Protein AF-0000000075774743 (afdb_homodimer)

Organism: Galleria mellonella (NCBI:txid7137)

Secondary structure (DSSP, 8-state):
--GGG-SS--HHHH-EEES--SEEEEETTEEEEEPPTT--EEESSSS--EEE--EEEEEEE-S-EEEEEEEEE---STT-EEEEEEEEETTEEEEEEEEEETTEEEEEEEEEESEEEEEEEE--S-TTEEEEEEEEETTEEEEEEESSSSS-EEEEEEE----S-EEEEEEEE-TT-S--EEEEEEEEEEPPPS-SSS--/--GGG-SS--HHHH-EEES--SEEEEETTEEEEEPPTT--EEESSSS--EEE--EEEEEEE-S-EEEEEEEEE---STT-EEEEEEEEETTEEEEEEEEEETTEEEEEEEEEESEEEEEEEE--S-TTEEEEEEEEETTEEEEEEESSSSS-EEEEEEE----S-EEEEEEEE-TT-S--EEEEEEEEEEPPPS-SSS--

pLDDT: mean 96.1, std 4.63, range [65.0, 99.0]

InterPro domains:
  IPR009784 Protein of unknown function DUF1349 [PF07081] (17-190)
  IPR009784 Protein of unknown function DUF1349 [PTHR35332] (13-191)
  IPR013320 Concanavalin A-like lectin/glucanase domain superfamily [SSF49899] (5-189)
  IPR015987 Uncharacterised conserved protein UCP022704 [PIRSF022704] (11-198)

Sequence (400 aa):
MEAYQFDKVNLVKDFKWLNEPATWTVESDGLRVKTKNNTDFWQGTWYNFHFNTGHLYGVDLRDDFNFVACIEADFTTLYDQAGLMIYLDEKHWLKTGIEYNDGQPMIGSVYTNENSDWATGVYNGDPRKFWMRLTKKRDVVCVKYSIDNISWTLLRLCQFPEAKSYFVGLMCCSPQREGLEVKFNEVSITVPQDDILHSNMEAYQFDKVNLVKDFKWLNEPATWTVESDGLRVKTKNNTDFWQGTWYNFHFNTGHLYGVDLRDDFNFVACIEADFTTLYDQAGLMIYLDEKHWLKTGIEYNDGQPMIGSVYTNENSDWATGVYNGDPRKFWMRLTKKRDVVCVKYSIDNISWTLLRLCQFPEAKSYFVGLMCCSPQREGLEVKFNEVSITVPQDDILHSN

Radius of gyration: 21.07 Å; Cα contacts (8 Å, |Δi|>4): 1143; chains: 2; bounding box: 42×63×48 Å

Solvent-accessible surface area (backbone atoms only — not comparable to full-atom values): 20275 Å² total; per-residue (Å²): 86,50,27,81,71,40,88,69,72,48,70,80,81,60,37,49,66,46,56,72,56,88,45,69,47,78,54,98,76,28,38,38,38,31,32,44,62,60,11,32,76,43,29,46,49,100,42,86,52,76,40,79,49,28,31,32,47,22,34,55,34,51,58,49,24,29,42,34,34,34,42,32,33,78,72,84,46,71,49,25,32,44,37,37,31,43,40,74,51,95,42,37,32,36,41,35,36,41,30,14,48,98,89,38,63,26,34,35,37,36,44,25,70,67,41,28,31,40,35,40,25,68,56,92,58,60,85,46,43,38,30,44,36,46,30,40,49,89,50,27,35,39,34,32,36,20,72,74,80,67,60,63,44,65,39,34,39,30,66,43,84,86,62,79,53,37,39,34,33,45,26,39,26,14,47,77,39,56,57,57,53,39,37,39,23,79,58,44,47,34,62,58,64,91,56,72,82,83,53,112,86,49,27,82,73,42,89,69,73,48,70,80,82,59,36,48,67,47,56,73,57,88,44,70,49,77,55,100,77,29,40,38,38,32,32,45,62,60,12,31,74,43,33,38,51,97,44,86,51,75,38,81,49,29,31,34,46,21,32,54,34,50,56,48,25,29,40,35,34,34,42,32,34,79,72,81,46,71,51,26,31,42,38,38,30,44,40,73,52,95,44,35,32,36,41,34,35,41,31,15,49,98,90,38,63,25,36,37,36,35,45,24,71,68,41,30,31,41,34,41,25,67,55,93,57,60,84,46,43,40,30,44,36,45,30,40,50,93,52,27,36,39,33,32,38,18,69,76,79,67,60,63,44,66,38,32,40,30,66,43,84,86,62,79,54,36,38,36,33,47,26,38,26,15,47,75,38,56,57,55,54,37,37,40,25,79,59,44,47,34,62,59,65,91,56,74,84,83,54,112

Structure (mmCIF, N/CA/C/O backbone):
data_AF-0000000075774743-model_v1
#
loop_
_entity.id
_entity.type
_entity.pdbx_description
1 polymer 'Uncharacterized protein LOC128200015'
#
loop_
_atom_site.group_PDB
_atom_site.id
_atom_site.type_symbol
_atom_site.label_atom_id
_atom_site.label_alt_id
_atom_site.label_comp_id
_atom_site.label_asym_id
_atom_site.label_entity_id
_atom_site.label_seq_id
_atom_site.pdbx_PDB_ins_code
_atom_site.Cartn_x
_atom_site.Cartn_y
_atom_site.Cartn_z
_atom_site.occupancy
_atom_site.B_iso_or_equiv
_atom_site.auth_seq_id
_atom_site.auth_comp_id
_atom_site.auth_asym_id
_atom_site.auth_atom_id
_atom_site.pdbx_PDB_model_num
ATOM 1 N N . MET A 1 1 ? -9.406 16.328 21.328 1 88.44 1 MET A N 1
ATOM 2 C CA . MET A 1 1 ? -10.719 16.781 20.859 1 88.44 1 MET A CA 1
ATOM 3 C C . MET A 1 1 ? -11.453 15.648 20.141 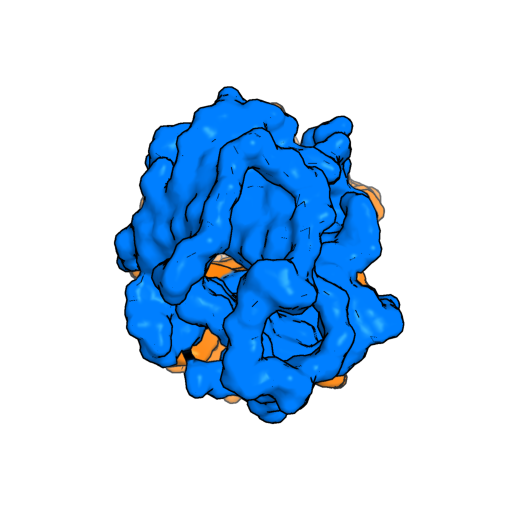1 88.44 1 MET A C 1
ATOM 5 O O . MET A 1 1 ? -10.844 14.633 19.781 1 88.44 1 MET A O 1
ATOM 9 N N . GLU A 1 2 ? -12.742 15.797 20.125 1 87.19 2 GLU A N 1
ATOM 10 C CA . GLU A 1 2 ? -13.562 14.836 19.391 1 87.19 2 GLU A CA 1
ATOM 11 C C . GLU A 1 2 ? -14.031 15.406 18.062 1 87.19 2 GLU A C 1
ATOM 13 O O . GLU A 1 2 ? -14.273 16.609 17.953 1 87.19 2 GLU A O 1
ATOM 18 N N . ALA A 1 3 ? -14.125 14.555 17.141 1 90.19 3 ALA A N 1
ATOM 19 C CA . ALA A 1 3 ? -14.43 14.977 15.781 1 90.19 3 ALA A CA 1
ATOM 20 C C . ALA A 1 3 ? -15.711 15.805 15.742 1 90.19 3 ALA A C 1
ATOM 22 O O . ALA A 1 3 ? -15.828 16.75 14.953 1 90.19 3 ALA A O 1
ATOM 23 N N . TYR A 1 4 ? -16.688 15.398 16.547 1 85.31 4 TYR A N 1
ATOM 24 C CA . TYR A 1 4 ? -17.969 16.062 16.469 1 85.31 4 TYR A CA 1
ATOM 25 C C . TYR A 1 4 ? -17.875 17.5 16.984 1 85.31 4 TYR A C 1
ATOM 27 O O . TYR A 1 4 ? -18.797 18.297 16.797 1 85.31 4 TYR A O 1
ATOM 35 N N . GLN A 1 5 ? -16.781 17.812 17.531 1 85.88 5 GLN A N 1
ATOM 36 C CA . GLN A 1 5 ? -16.609 19.125 18.125 1 85.88 5 GLN A CA 1
ATOM 37 C C . GLN A 1 5 ? -16.172 20.141 17.062 1 85.88 5 GLN A C 1
ATOM 39 O O . GLN A 1 5 ? -16.078 21.344 17.344 1 85.88 5 GLN A O 1
ATOM 44 N N . PHE A 1 6 ? -15.852 19.609 15.945 1 84.75 6 PHE A N 1
ATOM 45 C CA . PHE A 1 6 ? -15.367 20.516 14.898 1 84.75 6 PHE A CA 1
ATOM 46 C C . PHE A 1 6 ? -16.5 20.922 13.969 1 84.75 6 PHE A C 1
ATOM 48 O O . PHE A 1 6 ? -17.031 20.094 13.227 1 84.75 6 PHE A O 1
ATOM 55 N N . ASP A 1 7 ? -17.031 22.094 14.133 1 83.25 7 ASP A N 1
ATOM 56 C CA . ASP A 1 7 ? -17.875 22.672 13.094 1 83.25 7 ASP A CA 1
ATOM 57 C C . ASP A 1 7 ? -17.031 23.266 11.969 1 83.25 7 ASP A C 1
ATOM 59 O O . ASP A 1 7 ? -17.297 23.016 10.789 1 83.25 7 ASP A O 1
ATOM 63 N N . LYS A 1 8 ? -16.156 24.062 12.453 1 89.56 8 LYS A N 1
ATOM 64 C CA . LYS A 1 8 ? -15.125 24.625 11.594 1 89.56 8 LYS A CA 1
ATOM 65 C C . LYS A 1 8 ? -13.75 24.5 12.234 1 89.56 8 LYS A C 1
ATOM 67 O O . LYS A 1 8 ? -13.578 24.828 13.414 1 89.56 8 LYS A O 1
ATOM 72 N N . VAL A 1 9 ? -12.844 24 11.508 1 94.38 9 VAL A N 1
ATOM 73 C CA . VAL A 1 9 ? -11.477 23.844 12 1 94.38 9 VAL A CA 1
ATOM 74 C C . VAL A 1 9 ? -10.797 25.203 12.109 1 94.38 9 VAL A C 1
ATOM 76 O O . VAL A 1 9 ? -10.914 26.031 11.211 1 94.38 9 VAL A O 1
ATOM 79 N N . ASN A 1 10 ? -10.203 25.5 13.188 1 95.06 10 ASN A N 1
ATOM 80 C CA . ASN A 1 10 ? -9.328 26.656 13.367 1 95.06 10 ASN A CA 1
ATOM 81 C C . ASN A 1 10 ? -7.867 26.219 13.5 1 95.06 10 ASN A C 1
ATOM 83 O O . ASN A 1 10 ? -7.445 25.766 14.562 1 95.06 10 ASN A O 1
ATOM 87 N N . LEU A 1 11 ? -7.105 26.422 12.492 1 97.06 11 LEU A N 1
ATOM 88 C CA . LEU A 1 11 ? -5.734 25.922 12.422 1 97.06 11 LEU A CA 1
ATOM 89 C C . LEU A 1 11 ? -4.875 26.547 13.523 1 97.06 11 LEU A C 1
ATOM 91 O O . LEU A 1 11 ? -3.992 25.891 14.07 1 97.06 11 LEU A O 1
ATOM 95 N N . VAL A 1 12 ? -5.133 27.797 13.82 1 96.06 12 VAL A N 1
ATOM 96 C CA . VAL A 1 12 ? -4.312 28.5 14.789 1 96.06 12 VAL A CA 1
ATOM 97 C C . VAL A 1 12 ? -4.637 28.016 16.203 1 96.06 12 VAL A C 1
ATOM 99 O O . VAL A 1 12 ? -3.732 27.766 17 1 96.06 12 VAL A O 1
ATOM 102 N N . LYS A 1 13 ? -5.816 27.797 16.516 1 94.62 13 LYS A N 1
ATOM 103 C CA . LYS A 1 13 ? -6.262 27.484 17.875 1 94.62 13 LYS A CA 1
ATOM 104 C C . LYS A 1 13 ? -6.18 25.984 18.141 1 94.62 13 LYS A C 1
ATOM 106 O O . LYS A 1 13 ? -5.848 25.578 19.266 1 94.62 13 LYS A O 1
ATOM 111 N N . ASP A 1 14 ? -6.422 25.188 17.188 1 95.69 14 ASP A N 1
ATOM 112 C CA . ASP A 1 14 ? -6.652 23.766 17.422 1 95.69 14 ASP A CA 1
ATOM 113 C C . ASP A 1 14 ? -5.383 22.953 17.172 1 95.69 14 ASP A C 1
ATOM 115 O O . ASP A 1 14 ? -5.258 21.828 17.656 1 95.69 14 ASP A O 1
ATOM 119 N N . PHE A 1 15 ? -4.465 23.5 16.422 1 98.06 15 PHE A N 1
ATOM 120 C CA . PHE A 1 15 ? -3.352 22.688 15.938 1 98.06 15 PHE A CA 1
ATOM 121 C C . PHE A 1 15 ? -2.047 23.109 16.609 1 98.06 15 PHE A C 1
ATOM 123 O O . PHE A 1 15 ? -1.93 24.234 17.109 1 98.06 15 PHE A O 1
ATOM 130 N N . LYS A 1 16 ? -1.096 22.234 16.594 1 98.56 16 LYS A N 1
ATOM 131 C CA . LYS A 1 16 ? 0.266 22.453 17.062 1 98.56 16 LYS A CA 1
ATOM 132 C C . LYS A 1 16 ? 1.276 21.672 16.234 1 98.56 16 LYS A C 1
ATOM 134 O O . LYS A 1 16 ? 0.907 20.734 15.523 1 98.56 16 LYS A O 1
ATOM 139 N N . TRP A 1 17 ? 2.537 22.016 16.375 1 98.81 17 TRP A N 1
ATOM 140 C CA . TRP A 1 17 ? 3.57 21.406 15.539 1 98.81 17 TRP A CA 1
ATOM 141 C C . TRP A 1 17 ? 4.246 20.25 16.266 1 98.81 17 TRP A C 1
ATOM 143 O O . TRP A 1 17 ? 4.516 20.344 17.469 1 98.81 17 TRP A O 1
ATOM 153 N N . LEU A 1 18 ? 4.402 19.188 15.648 1 98.81 18 LEU A N 1
ATOM 154 C CA . LEU A 1 18 ? 5.527 18.281 15.844 1 98.81 18 LEU A CA 1
ATOM 155 C C . LEU A 1 18 ? 6.66 18.609 14.875 1 98.81 18 LEU A C 1
ATOM 157 O O . LEU A 1 18 ? 6.469 18.578 13.656 1 98.81 18 LEU A O 1
ATOM 161 N N . ASN A 1 19 ? 7.895 18.984 15.328 1 98.75 19 ASN A N 1
ATOM 162 C CA . ASN A 1 19 ? 9.031 19.406 14.516 1 98.75 19 ASN A CA 1
ATOM 163 C C . ASN A 1 19 ? 8.695 20.641 13.68 1 98.75 19 ASN A C 1
ATOM 165 O O . ASN A 1 19 ? 8.672 20.578 12.445 1 98.75 19 ASN A O 1
ATOM 169 N N . GLU A 1 20 ? 8.633 21.781 14.312 1 98.81 20 GLU A N 1
ATOM 170 C CA . GLU A 1 20 ? 8.203 23.047 13.711 1 98.81 20 GLU A CA 1
ATOM 171 C C . GLU A 1 20 ? 9.203 23.516 12.656 1 98.81 20 GLU A C 1
ATOM 173 O O . GLU A 1 20 ? 10.406 23.578 12.906 1 98.81 20 GLU A O 1
ATOM 178 N N . PRO A 1 21 ? 8.758 23.797 11.438 1 98.56 21 PRO A N 1
ATOM 179 C CA . PRO A 1 21 ? 9.648 24.359 10.43 1 98.56 21 PRO A CA 1
ATOM 180 C C . PRO A 1 21 ? 10.117 25.781 10.773 1 98.56 21 PRO A C 1
ATOM 182 O O . PRO A 1 21 ? 9.625 26.375 11.734 1 98.56 21 PRO A O 1
ATOM 185 N N . ALA A 1 22 ? 11.062 26.25 10.008 1 97.88 22 ALA A N 1
ATOM 186 C CA . ALA A 1 22 ? 11.594 27.594 10.25 1 97.88 22 ALA A CA 1
ATOM 187 C C . ALA A 1 22 ? 10.633 28.656 9.734 1 97.88 22 ALA A C 1
ATOM 189 O O . ALA A 1 22 ? 10.547 29.75 10.312 1 97.88 22 ALA A O 1
ATOM 190 N N . THR A 1 23 ? 9.984 28.344 8.633 1 98.38 23 THR A N 1
ATOM 191 C CA . THR A 1 23 ? 9.109 29.312 7.98 1 98.38 23 THR A CA 1
ATOM 192 C C . THR A 1 23 ? 7.723 28.703 7.742 1 98.38 23 THR A C 1
ATOM 194 O O . THR A 1 23 ? 7.59 27.703 7.039 1 98.38 23 THR A O 1
ATOM 197 N N . TRP A 1 24 ? 6.723 29.344 8.289 1 98.62 24 TRP A N 1
ATOM 198 C CA . TRP A 1 24 ? 5.336 28.953 8.07 1 98.62 24 TRP A CA 1
ATOM 199 C C . TRP A 1 24 ? 4.383 30.078 8.477 1 98.62 24 TRP A C 1
ATOM 201 O O . TRP A 1 24 ? 4.758 30.969 9.242 1 98.62 24 TRP A O 1
ATOM 211 N N . THR A 1 25 ? 3.184 30.031 7.875 1 98.5 25 THR A N 1
ATOM 212 C CA . THR A 1 25 ? 2.16 31.016 8.219 1 98.5 25 THR A CA 1
ATOM 213 C C . THR A 1 25 ? 0.765 30.438 8.031 1 98.5 25 THR A C 1
ATOM 215 O O . THR A 1 25 ? 0.55 29.594 7.145 1 98.5 25 THR A O 1
ATOM 218 N N . VAL A 1 26 ? -0.105 30.75 8.914 1 98.06 26 VAL A N 1
ATOM 219 C CA . VAL A 1 26 ? -1.522 30.469 8.711 1 98.06 26 VAL A CA 1
ATOM 220 C C . VAL A 1 26 ? -2.238 31.734 8.234 1 98.06 26 VAL A C 1
ATOM 222 O O . VAL A 1 26 ? -2.135 32.781 8.867 1 98.06 26 VAL A O 1
ATOM 225 N N . GLU A 1 27 ? -2.822 31.625 7.121 1 94.75 27 GLU A N 1
ATOM 226 C CA . GLU A 1 27 ? -3.621 32.719 6.574 1 94.75 27 GLU A CA 1
ATOM 227 C C . GLU A 1 27 ? -5.078 32.312 6.398 1 94.75 27 GLU A C 1
ATOM 229 O O . GLU A 1 27 ? -5.465 31.203 6.785 1 94.75 27 GLU A O 1
ATOM 234 N N . SER A 1 28 ? -5.922 33.219 5.848 1 92.69 28 SER A N 1
ATOM 235 C CA . SER A 1 28 ? -7.344 32.969 5.664 1 92.69 28 SER A CA 1
ATOM 236 C C . SER A 1 28 ? -7.57 31.781 4.727 1 92.69 28 SER A C 1
ATOM 238 O O . SER A 1 28 ? -8.578 31.094 4.832 1 92.69 28 SER A O 1
ATOM 240 N N . ASP A 1 29 ? -6.555 31.547 3.875 1 92.81 29 ASP A N 1
ATOM 241 C CA . ASP A 1 29 ? -6.762 30.5 2.867 1 92.81 29 ASP A CA 1
ATOM 242 C C . ASP A 1 29 ? -5.98 29.234 3.213 1 92.81 29 ASP A C 1
ATOM 244 O O . ASP A 1 29 ? -5.812 28.359 2.369 1 92.81 29 ASP A O 1
ATOM 248 N N . GLY A 1 30 ? -5.469 29.219 4.375 1 97.62 30 GLY A N 1
ATOM 249 C CA . GLY A 1 30 ? -4.859 27.953 4.785 1 97.62 30 GLY A CA 1
ATOM 250 C C . GLY A 1 30 ? -3.475 28.141 5.383 1 97.62 30 GLY A C 1
ATOM 251 O O . GLY A 1 30 ? -3.127 29.234 5.844 1 97.62 30 GLY A O 1
ATOM 252 N N . LEU A 1 31 ? -2.77 27.047 5.523 1 98.81 31 LEU A N 1
ATOM 253 C CA . LEU A 1 31 ? -1.426 27 6.086 1 98.81 31 LEU A CA 1
ATOM 254 C C . LEU A 1 31 ? -0.375 26.938 4.984 1 98.81 31 LEU A C 1
ATOM 256 O O . LEU A 1 31 ? -0.506 26.156 4.035 1 98.81 31 LEU A O 1
ATOM 260 N N . ARG A 1 32 ? 0.608 27.781 5.027 1 98.81 32 ARG A N 1
ATOM 261 C CA . ARG A 1 32 ? 1.771 27.719 4.148 1 98.81 32 ARG A CA 1
ATOM 262 C C . ARG A 1 32 ? 3.027 27.344 4.926 1 98.81 32 ARG A C 1
ATOM 264 O O . ARG A 1 32 ? 3.277 27.875 6.008 1 98.81 32 ARG A O 1
ATOM 271 N N . VAL A 1 33 ? 3.727 26.422 4.371 1 98.69 33 VAL A N 1
ATOM 272 C CA . VAL A 1 33 ? 4.898 25.891 5.062 1 98.69 33 VAL A CA 1
ATOM 273 C C . VAL A 1 33 ? 6.062 25.781 4.082 1 98.69 33 VAL A C 1
ATOM 275 O O . VAL A 1 33 ? 5.867 25.438 2.91 1 98.69 33 VAL A O 1
ATOM 278 N N . LYS A 1 34 ? 7.242 26.047 4.527 1 98.69 34 LYS A N 1
ATOM 279 C CA . LYS A 1 34 ? 8.484 25.719 3.844 1 98.69 34 LYS A CA 1
ATOM 280 C C . LYS A 1 34 ? 9.289 24.672 4.633 1 98.69 34 LYS A C 1
ATOM 282 O O . LYS A 1 34 ? 9.609 24.891 5.805 1 98.69 34 LYS A O 1
ATOM 287 N N . THR A 1 35 ? 9.602 23.562 4.004 1 98.62 35 THR A N 1
ATOM 288 C CA . THR A 1 35 ? 10.25 22.484 4.723 1 98.62 35 THR A CA 1
ATOM 289 C C . THR A 1 35 ? 11.703 22.828 5.047 1 98.62 35 THR A C 1
ATOM 291 O O . THR A 1 35 ? 12.359 23.547 4.277 1 98.62 35 THR A O 1
ATOM 294 N N . LYS A 1 36 ? 12.195 22.297 6.188 1 98.25 36 LYS A N 1
ATOM 295 C CA . LYS A 1 36 ? 13.617 22.344 6.527 1 98.25 36 LYS A CA 1
ATOM 296 C C . LYS A 1 36 ? 14.406 21.281 5.777 1 98.25 36 LYS A C 1
ATOM 298 O O . LYS A 1 36 ? 13.82 20.391 5.152 1 98.25 36 LYS A O 1
ATOM 303 N N . ASN A 1 37 ? 15.672 21.422 5.855 1 96.94 37 ASN A N 1
ATOM 304 C CA . ASN A 1 37 ? 16.562 20.453 5.203 1 96.94 37 ASN A CA 1
ATOM 305 C C . ASN A 1 37 ? 16.578 19.125 5.938 1 96.94 37 ASN A C 1
ATOM 307 O O . ASN A 1 37 ? 16.562 19.078 7.168 1 96.94 37 ASN A O 1
ATOM 311 N N . ASN A 1 38 ? 16.609 18.031 5.207 1 96.56 38 ASN A N 1
ATOM 312 C CA . ASN A 1 38 ? 16.844 16.672 5.695 1 96.56 38 ASN A CA 1
ATOM 313 C C . ASN A 1 38 ? 15.781 16.25 6.707 1 96.56 38 ASN A C 1
ATOM 315 O O . ASN A 1 38 ? 16.109 15.797 7.805 1 96.56 38 ASN A O 1
ATOM 319 N N . THR A 1 39 ? 14.516 16.516 6.363 1 97.94 39 THR A N 1
ATOM 320 C CA . THR A 1 39 ? 13.398 16.078 7.195 1 97.94 39 THR A CA 1
ATOM 321 C C . THR A 1 39 ? 12.719 14.852 6.598 1 97.94 39 THR A C 1
ATOM 323 O O . THR A 1 39 ? 12.562 14.758 5.379 1 97.94 39 THR A O 1
ATOM 326 N N . ASP A 1 40 ? 12.367 13.938 7.512 1 98.06 40 ASP A N 1
ATOM 327 C CA . ASP A 1 40 ? 11.711 12.719 7.035 1 98.06 40 ASP A CA 1
ATOM 328 C C . ASP A 1 40 ? 11.125 11.922 8.195 1 98.06 40 ASP A C 1
ATOM 330 O O . ASP A 1 40 ? 11.336 12.266 9.359 1 98.06 40 ASP A O 1
ATOM 334 N N . PHE A 1 41 ? 10.227 10.992 7.879 1 98.38 41 PHE A N 1
ATOM 335 C CA . PHE A 1 41 ? 9.82 9.898 8.75 1 98.38 41 PHE A CA 1
ATOM 336 C C . PHE A 1 41 ? 10.109 8.555 8.102 1 98.38 41 PHE A C 1
ATOM 338 O O . PHE A 1 41 ? 9.703 8.305 6.969 1 98.38 41 PHE A O 1
ATOM 345 N N . TRP A 1 42 ? 10.836 7.691 8.719 1 98.19 42 TRP A N 1
ATOM 346 C CA . TRP A 1 42 ? 11.156 6.344 8.258 1 98.19 42 TRP A CA 1
ATOM 347 C C . TRP A 1 42 ? 11.734 5.504 9.398 1 98.19 42 TRP A C 1
ATOM 349 O O . TRP A 1 42 ? 12.508 6.008 10.219 1 98.19 42 TRP A O 1
ATOM 359 N N . GLN A 1 43 ? 11.359 4.195 9.438 1 97.88 43 GLN A N 1
ATOM 360 C CA . GLN A 1 43 ? 11.883 3.334 10.492 1 97.88 43 GLN A CA 1
ATOM 361 C C . GLN A 1 43 ? 12.375 2.006 9.922 1 97.88 43 GLN A C 1
ATOM 363 O O . GLN A 1 43 ? 11.602 1.053 9.805 1 97.88 43 GLN A O 1
ATOM 368 N N . GLY A 1 44 ? 13.617 1.836 9.555 1 96 44 GLY A N 1
ATOM 369 C CA . GLY A 1 44 ? 14.461 0.65 9.57 1 96 44 GLY A CA 1
ATOM 370 C C . GLY A 1 44 ? 14.336 -0.193 8.32 1 96 44 GLY A C 1
ATOM 371 O O . GLY A 1 44 ? 15.281 -0.877 7.922 1 96 44 GLY A O 1
ATOM 372 N N . THR A 1 45 ? 13.188 -0.18 7.562 1 96.69 45 THR A N 1
ATOM 373 C CA . THR A 1 45 ? 12.953 -1.13 6.48 1 96.69 45 THR A CA 1
ATOM 374 C C . THR A 1 45 ? 13.945 -0.908 5.344 1 96.69 45 THR A C 1
ATOM 376 O O . THR A 1 45 ? 14.102 0.215 4.859 1 96.69 45 THR A O 1
ATOM 379 N N . TRP A 1 46 ? 14.578 -2.027 4.883 1 93.62 46 TRP A N 1
ATOM 380 C CA . TRP A 1 46 ? 15.5 -2.045 3.752 1 93.62 46 TRP A CA 1
ATOM 381 C C . TRP A 1 46 ? 16.781 -1.287 4.082 1 93.62 46 TRP A C 1
ATOM 383 O O . TRP A 1 46 ? 17.891 -1.794 3.861 1 93.62 46 TRP A O 1
ATOM 393 N N . TYR A 1 47 ? 16.469 -0.099 4.688 1 87.31 47 TYR A N 1
ATOM 394 C CA . TYR A 1 47 ? 17.578 0.742 5.117 1 87.31 47 TYR A CA 1
ATOM 395 C C . TYR A 1 47 ? 17.781 0.64 6.625 1 87.31 47 TYR A C 1
ATOM 397 O O . TYR A 1 47 ? 17.016 -0.029 7.32 1 87.31 47 TYR A O 1
ATOM 405 N N . ASN A 1 48 ? 18.688 1.095 7.145 1 88 48 ASN A N 1
ATOM 406 C CA . ASN A 1 48 ? 18.891 1.243 8.586 1 88 48 ASN A CA 1
ATOM 407 C C . ASN A 1 48 ? 18.703 2.691 9.023 1 88 48 ASN A C 1
ATOM 409 O O . ASN A 1 48 ? 19.375 3.146 9.961 1 88 48 ASN A O 1
ATOM 413 N N . PHE A 1 49 ? 17.844 3.432 8.219 1 91.81 49 PHE A N 1
ATOM 414 C CA . PHE A 1 49 ? 17.516 4.812 8.562 1 91.81 49 PHE A CA 1
ATOM 415 C C . PHE A 1 49 ? 16.422 4.867 9.617 1 91.81 49 PHE A C 1
ATOM 417 O O . PHE A 1 49 ? 15.5 4.047 9.609 1 91.81 49 PHE A O 1
ATOM 424 N N . HIS A 1 50 ? 16.594 5.734 10.516 1 96.69 50 HIS A N 1
ATOM 425 C CA . HIS A 1 50 ? 15.539 6.062 11.484 1 96.69 50 HIS A CA 1
ATOM 426 C C . HIS A 1 50 ? 15.344 7.57 11.586 1 96.69 50 HIS A C 1
ATOM 428 O O . HIS A 1 50 ? 16.094 8.258 12.281 1 96.69 50 HIS A O 1
ATOM 434 N N . PHE A 1 51 ? 14.375 8.07 10.891 1 97.19 51 PHE A N 1
ATOM 435 C CA . PHE A 1 51 ? 14.102 9.5 10.812 1 97.19 51 PHE A CA 1
ATOM 436 C C . PHE A 1 51 ? 12.797 9.836 11.516 1 97.19 51 PHE A C 1
ATOM 438 O O . PHE A 1 51 ? 11.812 9.102 11.391 1 97.19 51 PHE A O 1
ATOM 445 N N . ASN A 1 52 ? 12.758 10.789 12.234 1 98.5 52 ASN A N 1
ATOM 446 C CA . ASN A 1 52 ? 11.578 11.352 12.875 1 98.5 52 ASN A CA 1
ATOM 447 C C . ASN A 1 52 ? 11.633 12.875 12.914 1 98.5 52 ASN A C 1
ATOM 449 O O . ASN A 1 52 ? 11.367 13.484 13.953 1 98.5 52 ASN A O 1
ATOM 453 N N . THR A 1 53 ? 11.992 13.43 11.758 1 98.56 53 THR A N 1
ATOM 454 C CA . THR A 1 53 ? 12.305 14.852 11.711 1 98.56 53 THR A CA 1
ATOM 455 C C . THR A 1 53 ? 11.328 15.594 10.805 1 98.56 53 THR A C 1
ATOM 457 O O . THR A 1 53 ? 11.414 16.812 10.656 1 98.56 53 THR A O 1
ATOM 460 N N . GLY A 1 54 ? 10.422 14.867 10.141 1 98.69 54 GLY A N 1
ATOM 461 C CA . GLY A 1 54 ? 9.422 15.508 9.297 1 98.69 54 GLY A CA 1
ATOM 462 C C . GLY A 1 54 ? 8.547 16.484 10.055 1 98.69 54 GLY A C 1
ATOM 463 O O . GLY A 1 54 ? 8.492 16.453 11.289 1 98.69 54 GLY A O 1
ATOM 464 N N . HIS A 1 55 ? 7.879 17.391 9.305 1 98.94 55 HIS A N 1
ATOM 465 C CA . HIS A 1 55 ? 7.004 18.391 9.914 1 98.94 55 HIS A CA 1
ATOM 466 C C . HIS A 1 55 ? 5.559 17.906 9.961 1 98.94 55 HIS A C 1
ATOM 468 O O . HIS A 1 55 ? 5.031 17.422 8.953 1 98.94 55 HIS A O 1
ATOM 474 N N . LEU A 1 56 ? 4.953 17.984 11.117 1 98.94 56 LEU A N 1
ATOM 475 C CA . LEU A 1 56 ? 3.547 17.641 11.273 1 98.94 56 LEU A CA 1
ATOM 476 C C . LEU A 1 56 ? 2.805 18.703 12.062 1 98.94 56 LEU A C 1
ATOM 478 O O . LEU A 1 56 ? 3.18 19.031 13.195 1 98.94 56 LEU A O 1
ATOM 482 N N . TYR A 1 57 ? 1.88 19.344 11.406 1 98.94 57 TYR A N 1
ATOM 483 C CA . TYR A 1 57 ? 0.972 20.281 12.055 1 98.94 57 TYR A CA 1
ATOM 484 C C . TYR A 1 57 ? -0.381 19.641 12.328 1 98.94 57 TYR A C 1
ATOM 486 O O . TYR A 1 57 ? -1.177 19.438 11.406 1 98.94 57 TYR A O 1
ATOM 494 N N . GLY A 1 58 ? -0.581 19.281 13.617 1 98.75 58 GLY A N 1
ATOM 495 C CA . GLY A 1 58 ? -1.713 18.406 13.852 1 98.75 58 GLY A CA 1
ATOM 496 C C . GLY A 1 58 ? -2.488 18.75 15.109 1 98.75 58 GLY A C 1
ATOM 497 O O . GLY A 1 58 ? -2.201 19.766 15.766 1 98.75 58 GLY A O 1
ATOM 498 N N . VAL A 1 59 ? -3.535 17.984 15.344 1 98.31 59 VAL A N 1
ATOM 499 C CA . VAL A 1 59 ? -4.434 18.062 16.484 1 98.31 59 VAL A CA 1
ATOM 500 C C . VAL A 1 59 ? -4.602 16.688 17.109 1 98.31 59 VAL A C 1
ATOM 502 O O . VAL A 1 59 ? -4.492 15.664 16.422 1 98.31 59 VAL A O 1
ATOM 505 N N . ASP A 1 60 ? -4.848 16.625 18.422 1 98.06 60 ASP A N 1
ATOM 506 C CA . ASP A 1 60 ? -5.133 15.359 19.109 1 98.06 60 ASP A CA 1
ATOM 507 C C . ASP A 1 60 ? -6.609 14.992 18.984 1 98.06 60 ASP A C 1
ATOM 509 O O . ASP A 1 60 ? -7.48 15.742 19.438 1 98.06 60 ASP A O 1
ATOM 513 N N . LEU A 1 61 ? -6.871 13.805 18.406 1 98.06 61 LEU A N 1
ATOM 514 C CA . LEU A 1 61 ? -8.242 13.344 18.234 1 98.06 61 LEU A CA 1
ATOM 515 C C . LEU A 1 61 ? -8.477 12.039 18.984 1 98.06 61 LEU A C 1
ATOM 517 O O . LEU A 1 61 ? -7.648 11.133 18.953 1 98.06 61 LEU A O 1
ATOM 521 N N . ARG A 1 62 ? -9.5 11.812 19.781 1 94.75 62 ARG A N 1
ATOM 522 C CA . ARG A 1 62 ? -9.781 10.656 20.625 1 94.75 62 ARG A CA 1
ATOM 523 C C . ARG A 1 62 ? -10.781 9.719 19.938 1 94.75 62 ARG A C 1
ATOM 525 O O . ARG A 1 62 ? -10.758 8.508 20.188 1 94.75 62 ARG A O 1
ATOM 532 N N . ASP A 1 63 ? -11.688 10.078 19.141 1 90.62 63 ASP A N 1
ATOM 533 C CA . ASP A 1 63 ? -12.758 9.273 1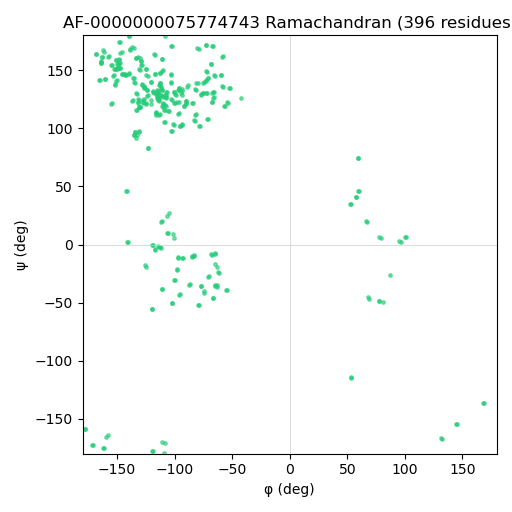8.578 1 90.62 63 ASP A CA 1
ATOM 534 C C . ASP A 1 63 ? -12.523 9.023 17.078 1 90.62 63 ASP A C 1
ATOM 536 O O . ASP A 1 63 ? -11.445 9.336 16.562 1 90.62 63 ASP A O 1
ATOM 540 N N . ASP A 1 64 ? -13.547 8.25 16.5 1 96.75 64 ASP A N 1
ATOM 541 C CA . ASP A 1 64 ? -13.547 8.055 15.055 1 96.75 64 ASP A CA 1
ATOM 542 C C . ASP A 1 64 ? -13.602 9.391 14.32 1 96.75 64 ASP A C 1
ATOM 544 O O . ASP A 1 64 ? -14.328 10.305 14.727 1 96.75 64 ASP A O 1
ATOM 548 N N . PHE A 1 65 ? -12.781 9.516 13.297 1 97.69 65 PHE A N 1
ATOM 549 C CA . PHE A 1 65 ? -12.781 10.789 12.594 1 97.69 65 PHE A CA 1
ATOM 550 C C . PHE A 1 65 ? -12.469 10.594 11.117 1 97.69 65 PHE A C 1
ATOM 552 O O . PHE A 1 65 ? -11.914 9.57 10.719 1 97.69 65 PHE A O 1
ATOM 559 N N . ASN A 1 66 ? -12.852 11.578 10.328 1 97.06 66 ASN A N 1
ATOM 560 C CA . ASN A 1 66 ? -12.359 11.875 8.984 1 97.06 66 ASN A CA 1
ATOM 561 C C . ASN A 1 66 ? -11.531 13.156 8.961 1 97.06 66 ASN A C 1
ATOM 563 O O . ASN A 1 66 ? -12.008 14.219 9.375 1 97.06 66 ASN A O 1
ATOM 567 N N . PHE A 1 67 ? -10.367 13.039 8.578 1 98.31 67 PHE A N 1
ATOM 568 C CA . PHE A 1 67 ? -9.508 14.203 8.383 1 98.31 67 PHE A CA 1
ATOM 569 C C . PHE A 1 67 ? -9.234 14.43 6.898 1 98.31 67 PHE A C 1
ATOM 571 O O . PHE A 1 67 ? -8.656 13.562 6.234 1 98.31 67 PHE A O 1
ATOM 578 N N . VAL A 1 68 ? -9.641 15.562 6.352 1 98.44 68 VAL A N 1
ATOM 579 C CA . VAL A 1 68 ? -9.5 15.859 4.93 1 98.44 68 VAL A CA 1
ATOM 580 C C . VAL A 1 68 ? -8.719 17.156 4.746 1 98.44 68 VAL A C 1
ATOM 582 O O . VAL A 1 68 ? -8.859 18.094 5.535 1 98.44 68 VAL A O 1
ATOM 585 N N . ALA A 1 69 ? -7.93 17.219 3.705 1 98.81 69 ALA A N 1
ATOM 586 C CA . ALA A 1 69 ? -7.281 18.469 3.318 1 98.81 69 ALA A CA 1
ATOM 587 C C . ALA A 1 69 ? -6.953 18.484 1.829 1 98.81 69 ALA A C 1
ATOM 589 O O . ALA A 1 69 ? -6.812 17.422 1.212 1 98.81 69 ALA A O 1
ATOM 590 N N . CYS A 1 70 ? -6.875 19.609 1.302 1 98.88 70 CYS A N 1
ATOM 591 C CA . CYS A 1 70 ? -6.281 19.859 -0.01 1 98.88 70 CYS A CA 1
ATOM 592 C C . CYS A 1 70 ? -4.812 20.234 0.117 1 98.88 70 CYS A C 1
ATOM 594 O O . CYS A 1 70 ? -4.453 21.078 0.941 1 98.88 70 CYS A O 1
ATOM 596 N N . ILE A 1 71 ? -3.965 19.641 -0.655 1 98.94 71 ILE A N 1
ATOM 597 C CA . ILE A 1 71 ? -2.523 19.875 -0.63 1 98.94 71 ILE A CA 1
ATOM 598 C C . ILE A 1 71 ? -2.072 20.469 -1.966 1 98.94 71 ILE A C 1
ATOM 600 O O . ILE A 1 71 ? -2.418 19.938 -3.029 1 98.94 71 ILE A O 1
ATOM 604 N N . GLU A 1 72 ? -1.354 21.5 -1.919 1 98.81 72 GLU A N 1
ATOM 605 C CA . GLU A 1 72 ? -0.773 22.125 -3.102 1 98.81 72 GLU A CA 1
ATOM 606 C C . GLU A 1 72 ? 0.734 22.297 -2.947 1 98.81 72 GLU A C 1
ATOM 608 O O . GLU A 1 72 ? 1.196 22.906 -1.977 1 98.81 72 GLU A O 1
ATOM 613 N N . ALA A 1 73 ? 1.452 21.797 -3.848 1 98.56 73 ALA A N 1
ATOM 614 C CA . ALA A 1 73 ? 2.904 21.953 -3.867 1 98.56 73 ALA A CA 1
ATOM 615 C C . ALA A 1 73 ? 3.475 21.609 -5.242 1 98.56 73 ALA A C 1
ATOM 617 O O . ALA A 1 73 ? 2.818 20.938 -6.043 1 98.56 73 ALA A O 1
ATOM 618 N N . ASP A 1 74 ? 4.633 22.141 -5.5 1 96.56 74 ASP A N 1
ATOM 619 C CA . ASP A 1 74 ? 5.391 21.766 -6.688 1 96.56 74 ASP A CA 1
ATOM 620 C C . ASP A 1 74 ? 6.52 20.797 -6.34 1 96.56 74 ASP A C 1
ATOM 622 O O . ASP A 1 74 ? 7.617 21.219 -5.973 1 96.56 74 ASP A O 1
ATOM 626 N N . PHE A 1 75 ? 6.258 19.484 -6.547 1 95.75 75 PHE A N 1
ATOM 627 C CA . PHE A 1 75 ? 7.227 18.438 -6.219 1 95.75 75 PHE A CA 1
ATOM 628 C C . PHE A 1 75 ? 8.242 18.281 -7.34 1 95.75 75 PHE A C 1
ATOM 630 O O . PHE A 1 75 ? 7.941 17.688 -8.383 1 95.75 75 PHE A O 1
ATOM 637 N N . THR A 1 76 ? 9.453 18.734 -7.152 1 89.31 76 THR A N 1
ATOM 638 C CA . THR A 1 76 ? 10.414 18.719 -8.242 1 89.31 76 THR A CA 1
ATOM 639 C C . THR A 1 76 ? 11.68 17.969 -7.832 1 89.31 76 THR A C 1
ATOM 641 O O . THR A 1 76 ? 12.5 17.609 -8.68 1 89.31 76 THR A O 1
ATOM 644 N N . THR A 1 77 ? 11.828 17.844 -6.559 1 93.69 77 THR A N 1
ATOM 645 C CA . THR A 1 77 ? 13.078 17.281 -6.055 1 93.69 77 THR A CA 1
ATOM 646 C C . THR A 1 77 ? 12.836 15.922 -5.406 1 93.69 77 THR A C 1
ATOM 648 O O . THR A 1 77 ? 11.828 15.719 -4.727 1 93.69 77 THR A O 1
ATOM 651 N N . LEU A 1 78 ? 13.82 15.117 -5.539 1 93.62 78 LEU A N 1
ATOM 652 C CA . LEU A 1 78 ? 13.758 13.734 -5.074 1 93.62 78 LEU A CA 1
ATOM 653 C C . LEU A 1 78 ? 13.352 13.68 -3.604 1 93.62 78 LEU A C 1
ATOM 655 O O . LEU A 1 78 ? 13.969 14.328 -2.76 1 93.62 78 LEU A O 1
ATOM 659 N N . TYR A 1 79 ? 12.195 12.969 -3.221 1 94.81 79 TYR A N 1
ATOM 660 C CA . TYR A 1 79 ? 11.664 12.57 -1.924 1 94.81 79 TYR A CA 1
ATOM 661 C C . TYR A 1 79 ? 10.961 13.734 -1.241 1 94.81 79 TYR A C 1
ATOM 663 O O . TYR A 1 79 ? 10.594 13.648 -0.066 1 94.81 79 TYR A O 1
ATOM 671 N N . ASP A 1 80 ? 10.828 14.898 -1.988 1 97.56 80 ASP A N 1
ATOM 672 C CA . ASP A 1 80 ? 9.867 15.859 -1.468 1 97.56 80 ASP A CA 1
ATOM 673 C C . ASP A 1 80 ? 8.508 15.203 -1.229 1 97.56 80 ASP A C 1
ATOM 675 O O . ASP A 1 80 ? 8.039 14.414 -2.053 1 97.56 80 ASP A O 1
ATOM 679 N N . GLN A 1 81 ? 7.891 15.469 -0.094 1 98.31 81 GLN A N 1
ATOM 680 C CA . GLN A 1 81 ? 6.617 14.844 0.228 1 98.31 81 GLN A CA 1
ATOM 681 C C . GLN A 1 81 ? 5.691 15.812 0.96 1 98.31 81 GLN A C 1
ATOM 683 O O . GLN A 1 81 ? 6.152 16.641 1.747 1 98.31 81 GLN A O 1
ATOM 688 N N . ALA A 1 82 ? 4.453 15.695 0.734 1 98.94 82 ALA A N 1
ATOM 689 C CA . ALA A 1 82 ? 3.426 16.406 1.494 1 98.94 82 ALA A CA 1
ATOM 690 C C . ALA A 1 82 ? 2.109 15.633 1.483 1 98.94 82 ALA A C 1
ATOM 692 O O . ALA A 1 82 ? 1.767 14.984 0.489 1 98.94 82 ALA A O 1
ATOM 693 N N . GLY A 1 83 ? 1.382 15.695 2.555 1 98.94 83 GLY A N 1
ATOM 694 C CA . GLY A 1 83 ? 0.093 15.047 2.711 1 98.94 83 GLY A CA 1
ATOM 695 C C . GLY A 1 83 ? -0.413 15.055 4.141 1 98.94 83 GLY A C 1
ATOM 696 O O . GLY A 1 83 ? -0.433 16.094 4.793 1 98.94 83 GLY A O 1
ATOM 697 N N . LEU A 1 84 ? -0.944 13.93 4.605 1 99 84 LEU A N 1
ATOM 698 C CA . LEU A 1 84 ? -1.503 13.789 5.945 1 99 84 LEU A CA 1
ATOM 699 C C . LEU A 1 84 ? -0.726 12.758 6.754 1 99 84 LEU A C 1
ATOM 701 O O . LEU A 1 84 ? 0.039 11.969 6.195 1 99 84 LEU A O 1
ATOM 705 N N . MET A 1 85 ? -0.926 12.805 8.031 1 98.94 85 MET A N 1
ATOM 706 C CA . MET A 1 85 ? -0.271 11.836 8.906 1 98.94 85 MET A CA 1
ATOM 707 C C . MET A 1 85 ? -1.099 11.602 10.164 1 98.94 85 MET A C 1
ATOM 709 O O . MET A 1 85 ? -1.722 12.523 10.688 1 98.94 85 MET A O 1
ATOM 713 N N . ILE A 1 86 ? -1.225 10.398 10.609 1 98.94 86 ILE A N 1
ATOM 714 C CA . ILE A 1 86 ? -1.65 10 11.945 1 98.94 86 ILE A CA 1
ATOM 715 C C . ILE A 1 86 ? -0.457 9.453 12.727 1 98.94 86 ILE A C 1
ATOM 717 O O . ILE A 1 86 ? 0.262 8.578 12.242 1 98.94 86 ILE A O 1
ATOM 721 N N . TYR A 1 87 ? -0.228 10 13.883 1 98.88 87 TYR A N 1
ATOM 722 C CA . TYR A 1 87 ? 1.016 9.805 14.625 1 98.88 87 TYR A CA 1
ATOM 723 C C . TYR A 1 87 ? 0.737 9.445 16.078 1 98.88 87 TYR A C 1
ATOM 725 O O . TYR A 1 87 ? 0.061 10.188 16.797 1 98.88 87 TYR A O 1
ATOM 733 N N . LEU A 1 88 ? 1.234 8.289 16.531 1 98.69 88 LEU A N 1
ATOM 734 C CA . LEU A 1 88 ? 1.159 7.906 17.938 1 98.69 88 LEU A CA 1
ATOM 735 C C . LEU A 1 88 ? 2.496 8.133 18.625 1 98.69 88 LEU A C 1
ATOM 737 O O . LEU A 1 88 ? 2.543 8.695 19.719 1 98.69 88 LEU A O 1
ATOM 741 N N . ASP A 1 89 ? 3.525 7.652 18.047 1 98.31 89 ASP A N 1
ATOM 742 C CA . ASP A 1 89 ? 4.898 7.801 18.516 1 98.31 89 ASP A CA 1
ATOM 743 C C . ASP A 1 89 ? 5.898 7.508 17.391 1 98.31 89 ASP A C 1
ATOM 745 O O . ASP A 1 89 ? 5.508 7.301 16.25 1 98.31 89 ASP A O 1
ATOM 749 N N . GLU A 1 90 ? 7.133 7.492 17.625 1 98 90 GLU A N 1
ATOM 750 C CA . GLU A 1 90 ? 8.18 7.441 16.594 1 98 90 GLU A CA 1
ATOM 751 C C . GLU A 1 90 ? 8.125 6.137 15.812 1 98 90 GLU A C 1
ATOM 753 O O . GLU A 1 90 ? 8.656 6.047 14.711 1 98 90 GLU A O 1
ATOM 758 N N . LYS A 1 91 ? 7.457 5.16 16.328 1 97.88 91 LYS A N 1
ATOM 759 C CA . LYS A 1 91 ? 7.48 3.852 15.68 1 97.88 91 LYS A CA 1
ATOM 760 C C . LYS A 1 91 ? 6.078 3.418 15.266 1 97.88 91 LYS A C 1
ATOM 762 O O . LYS A 1 91 ? 5.879 2.289 14.812 1 97.88 91 LYS A O 1
ATOM 767 N N . HIS A 1 92 ? 5.09 4.207 15.523 1 98.62 92 HIS A N 1
ATOM 768 C CA . HIS A 1 92 ? 3.707 3.9 15.18 1 98.62 92 HIS A CA 1
ATOM 769 C C . HIS A 1 92 ? 3.02 5.098 14.539 1 98.62 92 HIS A C 1
ATOM 771 O O . HIS A 1 92 ? 2.537 5.992 15.234 1 98.62 92 HIS A O 1
ATOM 777 N N . TRP A 1 93 ? 2.979 5.125 13.266 1 98.88 93 TRP A N 1
ATOM 778 C CA . TRP A 1 93 ? 2.402 6.238 12.516 1 98.88 93 TRP A CA 1
ATOM 779 C C . TRP A 1 93 ? 2.109 5.828 11.07 1 98.88 93 TRP A C 1
ATOM 781 O O . TRP A 1 93 ? 2.557 4.77 10.617 1 98.88 93 TRP A O 1
ATOM 791 N N . LEU A 1 94 ? 1.308 6.531 10.398 1 98.94 94 LEU A N 1
ATOM 792 C CA . LEU A 1 94 ? 1.081 6.438 8.961 1 98.94 94 LEU A CA 1
ATOM 793 C C . LEU A 1 94 ? 1.129 7.816 8.312 1 98.94 94 LEU A C 1
ATOM 795 O O . LEU A 1 94 ? 0.462 8.742 8.766 1 98.94 94 LEU A O 1
ATOM 799 N N . LYS A 1 95 ? 1.979 8.023 7.289 1 98.94 95 LYS A N 1
ATOM 800 C CA . LYS A 1 95 ? 1.97 9.227 6.461 1 98.94 95 LYS A CA 1
ATOM 801 C C . LYS A 1 95 ? 1.501 8.906 5.043 1 98.94 95 LYS A C 1
ATOM 803 O O . LYS A 1 95 ? 1.695 7.797 4.551 1 98.94 95 LYS A O 1
ATOM 808 N N . THR A 1 96 ? 0.894 9.836 4.438 1 98.94 96 THR A N 1
ATOM 809 C CA . THR A 1 96 ? 0.312 9.602 3.119 1 98.94 96 THR A CA 1
ATOM 810 C C . THR A 1 96 ? 0.264 10.906 2.316 1 98.94 96 THR A C 1
ATOM 812 O O . THR A 1 96 ? 0.173 11.992 2.891 1 98.94 96 THR A O 1
ATOM 815 N N . GLY A 1 97 ? 0.33 10.781 1.058 1 98.81 97 GLY A N 1
ATOM 816 C CA . GLY A 1 97 ? 0.336 11.891 0.116 1 98.81 97 GLY A CA 1
ATOM 817 C C . GLY A 1 97 ? 1.207 11.633 -1.1 1 98.81 97 GLY A C 1
ATOM 818 O O . GLY A 1 97 ? 1.367 10.492 -1.526 1 98.81 97 GLY A O 1
ATOM 819 N N . ILE A 1 98 ? 1.675 12.711 -1.694 1 98.69 98 ILE A N 1
ATOM 820 C CA . ILE A 1 98 ? 2.555 12.594 -2.852 1 98.69 98 ILE A CA 1
ATOM 821 C C . ILE A 1 98 ? 4.012 12.695 -2.406 1 98.69 98 ILE A C 1
ATOM 823 O O . ILE A 1 98 ? 4.352 13.531 -1.559 1 98.69 98 ILE A O 1
ATOM 827 N N . GLU A 1 99 ? 4.793 11.883 -2.879 1 97.88 99 GLU A N 1
ATOM 828 C CA . GLU A 1 99 ? 6.25 11.914 -2.781 1 97.88 99 GLU A CA 1
ATOM 829 C C . GLU A 1 99 ? 6.895 11.875 -4.164 1 97.88 99 GLU A C 1
ATOM 831 O O . GLU A 1 99 ? 6.453 11.133 -5.039 1 97.88 99 GLU A O 1
ATOM 836 N N . TYR A 1 100 ? 7.859 12.742 -4.41 1 95.88 100 TYR A N 1
ATOM 837 C CA . TYR A 1 100 ? 8.602 12.711 -5.664 1 95.88 100 TYR A CA 1
ATOM 838 C C . TYR A 1 100 ? 9.664 11.609 -5.637 1 95.88 100 TYR A C 1
ATOM 840 O O . TYR A 1 100 ? 10.695 11.75 -4.973 1 95.88 100 TYR A O 1
ATOM 848 N N . ASN A 1 101 ? 9.352 10.523 -6.289 1 89.88 101 ASN A N 1
ATOM 849 C CA . ASN A 1 101 ? 10.234 9.359 -6.293 1 89.88 101 ASN A CA 1
ATOM 850 C C . ASN A 1 101 ? 10.516 8.875 -7.711 1 89.88 101 ASN A C 1
ATOM 852 O O . ASN A 1 101 ? 9.602 8.789 -8.539 1 89.88 101 ASN A O 1
ATOM 856 N N . ASP A 1 102 ? 11.758 8.516 -7.977 1 81.81 102 ASP A N 1
ATOM 857 C CA . ASP A 1 102 ? 12.188 7.91 -9.234 1 81.81 102 ASP A CA 1
ATOM 858 C C . ASP A 1 102 ? 11.742 8.75 -10.43 1 81.81 102 ASP A C 1
ATOM 860 O O . ASP A 1 102 ? 11.141 8.227 -11.367 1 81.81 102 ASP A O 1
ATOM 864 N N . GLY A 1 103 ? 11.727 10.023 -10.305 1 84.88 103 GLY A N 1
ATOM 865 C CA . GLY A 1 103 ? 11.555 10.93 -11.422 1 84.88 103 GLY A CA 1
ATOM 866 C C . GLY A 1 103 ? 10.117 11.367 -11.625 1 84.88 103 GLY A C 1
ATOM 867 O O . GLY A 1 103 ? 9.812 12.078 -12.586 1 84.88 103 GLY A O 1
ATOM 868 N N . GLN A 1 104 ? 9.266 10.93 -10.766 1 90.56 104 GLN A N 1
ATOM 869 C CA . GLN A 1 104 ? 7.879 11.352 -10.93 1 90.56 104 GLN A CA 1
ATOM 870 C C . GLN A 1 104 ? 7.168 11.453 -9.578 1 90.56 104 GLN A C 1
ATOM 872 O O . GLN A 1 104 ? 7.547 10.766 -8.625 1 90.56 104 GLN A O 1
ATOM 877 N N . PRO A 1 105 ? 6.16 12.328 -9.5 1 95.44 105 PRO A N 1
ATOM 878 C CA . PRO A 1 105 ? 5.324 12.344 -8.297 1 95.44 105 PRO A CA 1
ATOM 879 C C . PRO A 1 105 ? 4.484 11.07 -8.148 1 95.44 105 PRO A C 1
ATOM 881 O O . PRO A 1 105 ? 3.754 10.703 -9.07 1 95.44 105 PRO A O 1
ATOM 884 N N . MET A 1 106 ? 4.645 10.414 -7.082 1 97 106 MET A N 1
ATOM 885 C CA . MET A 1 106 ? 3.877 9.211 -6.777 1 97 106 MET A CA 1
ATOM 886 C C . MET A 1 106 ? 2.947 9.445 -5.59 1 97 106 MET A C 1
ATOM 888 O O . MET A 1 106 ? 3.309 10.141 -4.645 1 97 106 MET A O 1
ATOM 892 N N . ILE A 1 107 ? 1.716 8.914 -5.703 1 98.25 107 ILE A N 1
ATOM 893 C CA . ILE A 1 107 ? 0.804 8.922 -4.562 1 98.25 107 ILE A CA 1
ATOM 894 C C . ILE A 1 107 ? 1.008 7.66 -3.729 1 98.25 107 ILE A C 1
ATOM 896 O O . ILE A 1 107 ? 1.235 6.578 -4.273 1 98.25 107 ILE A O 1
ATOM 900 N N . GLY A 1 108 ? 1.058 7.773 -2.377 1 98.38 108 GLY A N 1
ATOM 901 C CA . GLY A 1 108 ? 1.312 6.578 -1.59 1 98.38 108 GLY A CA 1
ATOM 902 C C . GLY A 1 108 ? 1.123 6.797 -0.1 1 98.38 108 GLY A C 1
ATOM 903 O O . GLY A 1 108 ? 0.519 7.785 0.318 1 98.38 108 GLY A O 1
ATOM 904 N N . SER A 1 109 ? 1.479 5.816 0.677 1 98.88 109 SER A N 1
ATOM 905 C CA . SER A 1 109 ? 1.469 5.828 2.137 1 98.88 109 SER A CA 1
ATOM 906 C C . SER A 1 109 ? 2.625 5.012 2.705 1 98.88 109 SER A C 1
ATOM 908 O O . SER A 1 109 ? 3.107 4.078 2.061 1 98.88 109 SER A O 1
ATOM 910 N N . VAL A 1 110 ? 3.086 5.445 3.762 1 98.81 110 VAL A N 1
ATOM 911 C CA . VAL A 1 110 ? 4.008 4.664 4.582 1 98.81 110 VAL A CA 1
ATOM 912 C C . VAL A 1 110 ? 3.363 4.355 5.93 1 98.81 110 VAL A C 1
ATOM 914 O O . VAL A 1 110 ? 3.051 5.266 6.699 1 98.81 110 VAL A O 1
ATOM 917 N N . TYR A 1 111 ? 3.088 3.115 6.16 1 98.94 111 TYR A N 1
ATOM 918 C CA . TYR A 1 111 ? 2.6 2.652 7.457 1 98.94 111 TYR A CA 1
ATOM 919 C C . TYR A 1 111 ? 3.736 2.086 8.297 1 98.94 111 TYR A C 1
ATOM 921 O O . TYR A 1 111 ? 4.41 1.141 7.887 1 98.94 111 TYR A O 1
ATOM 929 N N . THR A 1 112 ? 3.893 2.674 9.477 1 98.75 112 THR A N 1
ATOM 930 C CA . THR A 1 112 ? 4.973 2.242 10.359 1 98.75 112 THR A CA 1
ATOM 931 C C . THR A 1 112 ? 4.414 1.645 11.648 1 98.75 112 THR A C 1
ATOM 933 O O . THR A 1 112 ? 3.752 2.338 12.422 1 98.75 112 THR A O 1
ATOM 936 N N . ASN A 1 113 ? 4.582 0.474 11.867 1 98.12 113 ASN A N 1
ATOM 937 C CA . ASN A 1 113 ? 4.418 -0.291 13.094 1 98.12 113 ASN A CA 1
ATOM 938 C C . ASN A 1 113 ? 5.703 -1.017 13.477 1 98.12 113 ASN A C 1
ATOM 940 O O . ASN A 1 113 ? 5.848 -2.211 13.211 1 98.12 113 ASN A O 1
ATOM 944 N N . GLU A 1 114 ? 6.602 -0.36 14.117 1 96.81 114 GLU A N 1
ATOM 945 C CA . GLU A 1 114 ? 7.984 -0.724 14.422 1 96.81 114 GLU A CA 1
ATOM 946 C C . GLU A 1 114 ? 8.883 -0.534 13.195 1 96.81 114 GLU A C 1
ATOM 948 O O . GLU A 1 114 ? 9.969 0.029 13.305 1 96.81 114 GLU A O 1
ATOM 953 N N . ASN A 1 115 ? 8.453 -1.04 12.094 1 97.62 115 ASN A N 1
ATOM 954 C CA . ASN A 1 115 ? 9.148 -0.854 10.82 1 97.62 115 ASN A CA 1
ATOM 955 C C . ASN A 1 115 ? 8.227 -0.255 9.766 1 97.62 115 ASN A C 1
ATOM 957 O O . ASN A 1 115 ? 7.012 -0.451 9.812 1 97.62 115 ASN A O 1
ATOM 961 N N . SER A 1 116 ? 8.844 0.489 8.836 1 98.5 116 SER A N 1
ATOM 962 C CA . SER A 1 116 ? 8.07 1.207 7.832 1 98.5 116 SER A CA 1
ATOM 963 C C . SER A 1 116 ? 7.68 0.292 6.676 1 98.5 116 SER A C 1
ATOM 965 O O . SER A 1 116 ? 8.484 -0.533 6.23 1 98.5 116 SER A O 1
ATOM 967 N N . ASP A 1 117 ? 6.492 0.317 6.266 1 98.62 117 ASP A N 1
ATOM 968 C CA . ASP A 1 117 ? 5.906 -0.339 5.098 1 98.62 117 ASP A CA 1
ATOM 969 C C . ASP A 1 117 ? 5.449 0.687 4.066 1 98.62 117 ASP A C 1
ATOM 971 O O . ASP A 1 117 ? 4.469 1.401 4.285 1 98.62 117 ASP A O 1
ATOM 975 N N . TRP A 1 118 ? 6.113 0.747 2.904 1 98.38 118 TRP A N 1
ATOM 976 C CA . TRP A 1 118 ? 5.914 1.782 1.896 1 98.38 118 TRP A CA 1
ATOM 977 C C . TRP A 1 118 ? 5.121 1.242 0.71 1 98.38 118 TRP A C 1
ATOM 979 O O . TRP A 1 118 ? 5.574 0.331 0.014 1 98.38 118 TRP A O 1
ATOM 989 N N . ALA A 1 119 ? 3.91 1.732 0.457 1 98.69 119 ALA A N 1
ATOM 990 C CA . ALA A 1 119 ? 3.096 1.425 -0.717 1 98.69 119 ALA A CA 1
ATOM 991 C C . ALA A 1 119 ? 2.898 2.662 -1.588 1 98.69 119 ALA A C 1
ATOM 993 O O . ALA A 1 119 ? 2.57 3.738 -1.083 1 98.69 119 ALA A O 1
ATOM 994 N N . THR A 1 120 ? 3.107 2.529 -2.908 1 97.44 120 THR A N 1
ATOM 995 C CA . THR A 1 120 ? 3.039 3.693 -3.783 1 97.44 120 THR A CA 1
ATOM 996 C C . THR A 1 120 ? 2.279 3.361 -5.062 1 97.44 120 THR A C 1
ATOM 998 O O . THR A 1 120 ? 1.994 2.193 -5.34 1 97.44 120 THR A O 1
ATOM 1001 N N . GLY A 1 121 ? 1.961 4.328 -5.84 1 95.12 121 GLY A N 1
ATOM 1002 C CA . GLY A 1 121 ? 1.306 4.203 -7.133 1 95.12 121 GLY A CA 1
ATOM 1003 C C . GLY A 1 121 ? 1.437 5.449 -7.988 1 95.12 121 GLY A C 1
ATOM 1004 O O . GLY A 1 121 ? 1.853 6.504 -7.5 1 95.12 121 GLY A O 1
ATOM 1005 N N . VAL A 1 122 ? 1.089 5.238 -9.195 1 95 122 VAL A N 1
ATOM 1006 C CA . VAL A 1 122 ? 1.087 6.367 -10.117 1 95 122 VAL A CA 1
ATOM 1007 C C . VAL A 1 122 ? -0.06 7.316 -9.773 1 95 122 VAL A C 1
ATOM 1009 O O . VAL A 1 122 ? -1.111 6.879 -9.297 1 95 122 VAL A O 1
ATOM 1012 N N . TYR A 1 123 ? 0.173 8.562 -9.922 1 96.5 123 TYR A N 1
ATOM 1013 C CA . TYR A 1 123 ? -0.865 9.57 -9.734 1 96.5 123 TYR A CA 1
ATOM 1014 C C . TYR A 1 123 ? -1.374 10.078 -11.078 1 96.5 123 TYR A C 1
ATOM 1016 O O . TYR A 1 123 ? -0.598 10.586 -11.891 1 96.5 123 TYR A O 1
ATOM 1024 N N . ASN A 1 124 ? -2.656 10.031 -11.367 1 93.44 124 ASN A N 1
ATOM 1025 C CA . ASN A 1 124 ? -3.186 10.32 -12.703 1 93.44 124 ASN A CA 1
ATOM 1026 C C . ASN A 1 124 ? -3.76 11.734 -12.773 1 93.44 124 ASN A C 1
ATOM 1028 O O . ASN A 1 124 ? -4.352 12.117 -13.789 1 93.44 124 ASN A O 1
ATOM 1032 N N . GLY A 1 125 ? -3.658 12.57 -11.797 1 96.62 125 GLY A N 1
ATOM 1033 C CA . GLY A 1 125 ? -4.098 13.953 -11.789 1 96.62 125 GLY A CA 1
ATOM 1034 C C . GLY A 1 125 ? -2.947 14.945 -11.828 1 96.62 125 GLY A C 1
ATOM 1035 O O . GLY A 1 125 ? -1.838 14.594 -12.242 1 96.62 125 GLY A O 1
ATOM 1036 N N . ASP A 1 126 ? -3.248 16.234 -11.641 1 97.81 126 ASP A N 1
ATOM 1037 C CA . ASP A 1 126 ? -2.215 17.234 -11.422 1 97.81 126 ASP A CA 1
ATOM 1038 C C . ASP A 1 126 ? -1.581 17.078 -10.039 1 97.81 126 ASP A C 1
ATOM 1040 O O . ASP A 1 126 ? -2.219 17.359 -9.023 1 97.81 126 ASP A O 1
ATOM 1044 N N . PRO A 1 127 ? -0.33 16.594 -10.047 1 97.56 127 PRO A N 1
ATOM 1045 C CA . PRO A 1 127 ? 0.281 16.328 -8.742 1 97.56 127 PRO A CA 1
ATOM 1046 C C . PRO A 1 127 ? 0.487 17.578 -7.91 1 97.56 127 PRO A C 1
ATOM 1048 O O . PRO A 1 127 ? 0.818 17.5 -6.727 1 97.56 127 PRO A O 1
ATOM 1051 N N . ARG A 1 128 ? 0.253 18.797 -8.492 1 98.44 128 ARG A N 1
ATOM 1052 C CA . ARG A 1 128 ? 0.484 20.047 -7.777 1 98.44 128 ARG A CA 1
ATOM 1053 C C . ARG A 1 128 ? -0.709 20.406 -6.898 1 98.44 128 ARG A C 1
ATOM 1055 O O . ARG A 1 128 ? -0.628 21.328 -6.074 1 98.44 128 ARG A O 1
ATOM 1062 N N . LYS A 1 129 ? -1.739 19.703 -7.047 1 98.81 129 LYS A N 1
ATOM 1063 C CA . LYS A 1 129 ? -2.945 19.938 -6.262 1 98.81 129 LYS A CA 1
ATOM 1064 C C . LYS A 1 129 ? -3.789 18.672 -6.148 1 98.81 129 LYS A C 1
ATOM 1066 O O . LYS A 1 129 ? -4.281 18.156 -7.152 1 98.81 129 LYS A O 1
ATOM 1071 N N . PHE A 1 130 ? -4.047 18.188 -4.949 1 98.81 130 PHE A N 1
ATOM 1072 C CA . PHE A 1 130 ? -4.797 16.953 -4.723 1 98.81 130 PHE A CA 1
ATOM 1073 C C . PHE A 1 130 ? -5.406 16.953 -3.326 1 98.81 130 PHE A C 1
ATOM 1075 O O . PHE A 1 130 ? -5.023 17.75 -2.469 1 98.81 130 PHE A O 1
ATOM 1082 N N . TRP A 1 131 ? -6.418 16.078 -3.09 1 98.81 131 TRP A N 1
ATOM 1083 C CA . TRP A 1 131 ? -7.086 15.953 -1.8 1 98.81 131 TRP A CA 1
ATOM 1084 C C . TRP A 1 131 ? -6.801 14.594 -1.171 1 98.81 131 TRP A C 1
ATOM 1086 O O . TRP A 1 131 ? -6.758 13.578 -1.868 1 98.81 131 TRP A O 1
ATOM 1096 N N . MET A 1 132 ? -6.547 14.602 0.062 1 98.81 132 MET A N 1
ATOM 1097 C CA . MET A 1 132 ? -6.363 13.391 0.852 1 98.81 132 MET A CA 1
ATOM 1098 C C . MET A 1 132 ? -7.438 13.266 1.928 1 98.81 132 MET A C 1
ATOM 1100 O O . MET 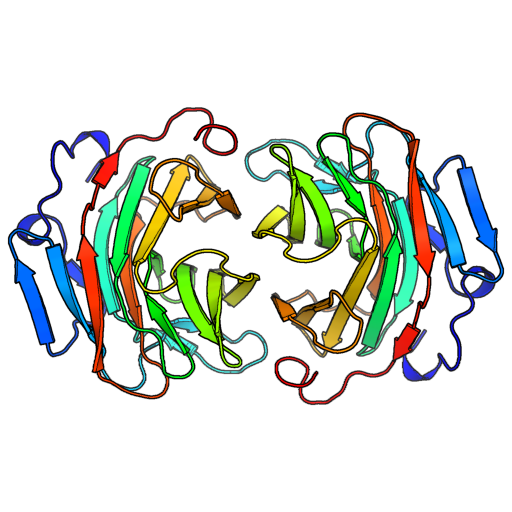A 1 132 ? -7.867 14.273 2.496 1 98.81 132 MET A O 1
ATOM 1104 N N . ARG A 1 133 ? -7.836 12.086 2.236 1 98.56 133 ARG A N 1
ATOM 1105 C CA . ARG A 1 133 ? -8.727 11.766 3.346 1 98.56 133 ARG A CA 1
ATOM 1106 C C . ARG A 1 133 ? -8.172 10.625 4.191 1 98.56 133 ARG A C 1
ATOM 1108 O O . ARG A 1 133 ? -7.891 9.539 3.676 1 98.56 133 ARG A O 1
ATOM 1115 N N . LEU A 1 134 ? -7.938 10.906 5.359 1 98.69 134 LEU A N 1
ATOM 1116 C CA . LEU A 1 134 ? -7.504 9.93 6.352 1 98.69 134 LEU A CA 1
ATOM 1117 C C . LEU A 1 134 ? -8.617 9.656 7.363 1 98.69 134 LEU A C 1
ATOM 1119 O O . LEU A 1 134 ? -9.016 10.547 8.109 1 98.69 134 LEU A O 1
ATOM 1123 N N . THR A 1 135 ? -9.094 8.438 7.375 1 98.19 135 THR A N 1
ATOM 1124 C CA . THR A 1 135 ? -10.188 8.031 8.25 1 98.19 135 THR A CA 1
ATOM 1125 C C . THR A 1 135 ? -9.711 7.016 9.281 1 98.19 135 THR A C 1
ATOM 1127 O O . THR A 1 135 ? -9.078 6.016 8.93 1 98.19 135 THR A O 1
ATOM 1130 N N . LYS A 1 136 ? -9.922 7.293 10.484 1 98.06 136 LYS A N 1
ATOM 1131 C CA . LYS A 1 136 ? -9.773 6.309 11.555 1 98.06 136 LYS A CA 1
ATOM 1132 C C . LYS A 1 136 ? -11.133 5.891 12.109 1 98.06 136 LYS A C 1
ATOM 1134 O O . LYS A 1 136 ? -11.906 6.734 12.562 1 98.06 136 LYS A O 1
ATOM 1139 N N . LYS A 1 137 ? -11.445 4.691 12.039 1 96.5 137 LYS A N 1
ATOM 1140 C CA . LYS A 1 137 ? -12.68 4.121 12.578 1 96.5 137 LYS A CA 1
ATOM 1141 C C . LYS A 1 137 ? -12.406 2.797 13.289 1 96.5 137 LYS A C 1
ATOM 1143 O O . LYS A 1 137 ? -11.852 1.87 12.695 1 96.5 137 LYS A O 1
ATOM 1148 N N . ARG A 1 138 ? -12.805 2.76 14.562 1 94.12 138 ARG A N 1
ATOM 1149 C CA . ARG A 1 138 ? -12.469 1.605 15.391 1 94.12 138 ARG A CA 1
ATOM 1150 C C . ARG A 1 138 ? -10.977 1.317 15.359 1 94.12 138 ARG A C 1
ATOM 1152 O O . ARG A 1 138 ? -10.172 2.156 15.766 1 94.12 138 ARG A O 1
ATOM 1159 N N . ASP A 1 139 ? -10.586 0.212 14.836 1 95.38 139 ASP A N 1
ATOM 1160 C CA . ASP A 1 139 ? -9.188 -0.181 14.898 1 95.38 139 ASP A CA 1
ATOM 1161 C C . ASP A 1 139 ? -8.531 -0.132 13.523 1 95.38 139 ASP A C 1
ATOM 1163 O O . ASP A 1 139 ? -7.527 -0.802 13.281 1 95.38 139 ASP A O 1
ATOM 1167 N N . VAL A 1 140 ? -9.148 0.637 12.602 1 97.25 140 VAL A N 1
ATOM 1168 C CA . VAL A 1 140 ? -8.586 0.64 11.258 1 97.25 140 VAL A CA 1
ATOM 1169 C C . VAL A 1 140 ? -8.367 2.078 10.789 1 97.25 140 VAL A C 1
ATOM 1171 O O . VAL A 1 140 ? -9.016 3.002 11.289 1 97.25 140 VAL A O 1
ATOM 1174 N N . VAL A 1 141 ? -7.441 2.246 9.898 1 98.44 141 VAL A N 1
ATOM 1175 C CA . VAL A 1 141 ? -7.223 3.473 9.133 1 98.44 141 VAL A CA 1
ATOM 1176 C C . VAL A 1 141 ? -7.473 3.215 7.652 1 98.44 141 VAL A C 1
ATOM 1178 O O . VAL A 1 141 ? -7.031 2.201 7.109 1 98.44 141 VAL A O 1
ATOM 1181 N N . CYS A 1 142 ? -8.281 4.039 7.094 1 98.44 142 CYS A N 1
ATOM 1182 C CA . CYS A 1 142 ? -8.555 4.039 5.66 1 98.44 142 CYS A CA 1
ATOM 1183 C C . CYS A 1 142 ? -8.07 5.328 5.012 1 98.44 142 CYS A C 1
ATOM 1185 O O . CYS A 1 142 ? -8.398 6.422 5.473 1 98.44 142 CYS A O 1
ATOM 1187 N N . VAL A 1 143 ? -7.254 5.23 3.975 1 98.69 143 VAL A N 1
ATOM 1188 C CA . VAL A 1 143 ? -6.719 6.383 3.26 1 98.69 143 VAL A CA 1
ATOM 1189 C C . VAL A 1 143 ? -7.305 6.434 1.85 1 98.69 143 VAL A C 1
ATOM 1191 O O . VAL A 1 143 ? -7.258 5.441 1.118 1 98.69 143 VAL A O 1
ATOM 1194 N N . LYS A 1 144 ? -7.832 7.547 1.474 1 98.06 144 LYS A N 1
ATOM 1195 C CA . LYS A 1 144 ? -8.281 7.797 0.107 1 98.06 144 LYS A CA 1
ATOM 1196 C C . LYS A 1 144 ? -7.711 9.109 -0.427 1 98.06 144 LYS A C 1
ATOM 1198 O O . LYS A 1 144 ? -7.266 9.953 0.346 1 98.06 144 LYS A O 1
ATOM 1203 N N . TYR A 1 145 ? -7.652 9.234 -1.696 1 98.12 145 TYR A N 1
ATOM 1204 C CA . TYR A 1 145 ? -7.273 10.492 -2.324 1 98.12 145 TYR A CA 1
ATOM 1205 C C . TYR A 1 145 ? -8.227 10.844 -3.461 1 98.12 145 TYR A C 1
ATOM 1207 O O . TYR A 1 145 ? -8.977 9.992 -3.938 1 98.12 145 TYR A O 1
ATOM 1215 N N . SER A 1 146 ? -8.242 12.086 -3.828 1 97.69 146 SER A N 1
ATOM 1216 C CA . SER A 1 146 ? -9.094 12.586 -4.906 1 97.69 146 SER A CA 1
ATOM 1217 C C . SER A 1 146 ? -8.352 13.602 -5.766 1 97.69 146 SER A C 1
ATOM 1219 O O . SER A 1 146 ? -7.539 14.383 -5.258 1 97.69 146 SER A O 1
ATOM 1221 N N . ILE A 1 147 ? -8.68 13.625 -7.055 1 97.25 147 ILE A N 1
ATOM 1222 C CA . ILE A 1 147 ? -8.07 14.578 -7.973 1 97.25 147 ILE A CA 1
ATOM 1223 C C . ILE A 1 147 ? -8.992 15.781 -8.156 1 97.25 147 ILE A C 1
ATOM 1225 O O . ILE A 1 147 ? -8.578 16.828 -8.672 1 97.25 147 ILE A O 1
ATOM 1229 N N . ASP A 1 148 ? -10.273 15.656 -7.652 1 96.44 148 ASP A N 1
ATOM 1230 C CA . ASP A 1 148 ? -11.258 16.688 -7.953 1 96.44 148 ASP A CA 1
ATOM 1231 C C . ASP A 1 148 ? -12.141 16.969 -6.742 1 96.44 148 ASP A C 1
ATOM 1233 O O . ASP A 1 148 ? -13.078 17.766 -6.824 1 96.44 148 ASP A O 1
ATOM 1237 N N . ASN A 1 149 ? -11.867 16.297 -5.641 1 96.19 149 ASN A N 1
ATOM 1238 C CA . ASN A 1 149 ? -12.633 16.422 -4.402 1 96.19 149 ASN A CA 1
ATOM 1239 C C . ASN A 1 149 ? -14.055 15.875 -4.57 1 96.19 149 ASN A C 1
ATOM 1241 O O . ASN A 1 149 ? -14.969 16.281 -3.848 1 96.19 149 ASN A O 1
ATOM 1245 N N . ILE A 1 150 ? -14.312 15.062 -5.555 1 94.88 150 ILE A N 1
ATOM 1246 C CA . ILE A 1 150 ? -15.617 14.477 -5.812 1 94.88 150 ILE A CA 1
ATOM 1247 C C . ILE A 1 150 ? -15.531 12.953 -5.742 1 94.88 150 ILE A C 1
ATOM 1249 O O . ILE A 1 150 ? -16.234 12.32 -4.957 1 94.88 150 ILE A O 1
ATOM 1253 N N . SER A 1 151 ? -14.664 12.422 -6.516 1 93.75 151 SER A N 1
ATOM 1254 C CA . SER A 1 151 ? -14.453 10.977 -6.531 1 93.75 151 SER A CA 1
ATOM 1255 C C . SER A 1 151 ? -13.219 10.586 -5.723 1 93.75 151 SER A C 1
ATOM 1257 O O . SER A 1 151 ? -12.156 11.195 -5.867 1 93.75 151 SER A O 1
ATOM 1259 N N . TRP A 1 152 ? -13.406 9.648 -4.895 1 95.69 152 TRP A N 1
ATOM 1260 C CA . TRP A 1 152 ? -12.328 9.258 -3.99 1 95.69 152 TRP A CA 1
ATOM 1261 C C . TRP A 1 152 ? -11.844 7.848 -4.297 1 95.69 152 TRP A C 1
ATOM 1263 O O . TRP A 1 152 ? -12.648 6.934 -4.484 1 95.69 152 TRP A O 1
ATOM 1273 N N . THR A 1 153 ? -10.562 7.668 -4.402 1 95.5 153 THR A N 1
ATOM 1274 C CA . THR A 1 153 ? -9.922 6.398 -4.711 1 95.5 153 THR A CA 1
ATOM 1275 C C . THR A 1 153 ? -9.234 5.82 -3.475 1 95.5 153 THR A C 1
ATOM 1277 O O .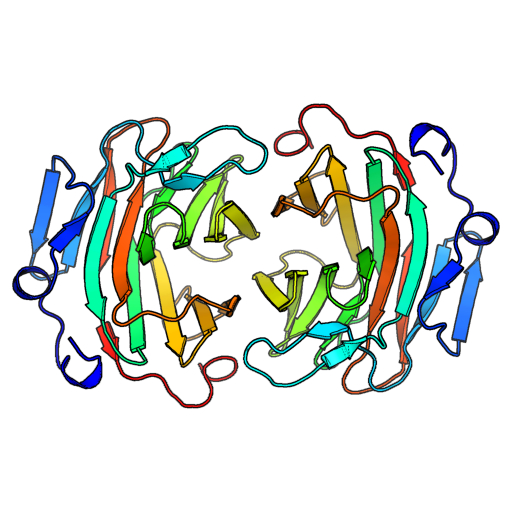 THR A 1 153 ? -8.516 6.531 -2.77 1 95.5 153 THR A O 1
ATOM 1280 N N . LEU A 1 154 ? -9.469 4.566 -3.195 1 96.62 154 LEU A N 1
ATOM 1281 C CA . LEU A 1 154 ? -8.852 3.9 -2.055 1 96.62 154 LEU A CA 1
ATOM 1282 C C . LEU A 1 154 ? -7.344 3.762 -2.26 1 96.62 154 LEU A C 1
ATOM 1284 O O . LEU A 1 154 ? -6.898 3.291 -3.309 1 96.62 154 LEU A O 1
ATOM 1288 N N . LEU A 1 155 ? -6.613 4.156 -1.253 1 97.88 155 LEU A N 1
ATOM 1289 C CA . LEU A 1 155 ? -5.156 4.039 -1.298 1 97.88 155 LEU A CA 1
ATOM 1290 C C . LEU A 1 155 ? -4.668 2.98 -0.314 1 97.88 155 LEU A C 1
ATOM 1292 O O . LEU A 1 155 ? -3.719 2.248 -0.604 1 97.88 155 LEU A O 1
ATOM 1296 N N . ARG A 1 156 ? -5.312 2.934 0.861 1 98.62 156 ARG A N 1
ATOM 1297 C CA . ARG A 1 156 ? -4.855 1.958 1.845 1 98.62 156 ARG A CA 1
ATOM 1298 C C . ARG A 1 156 ? -5.934 1.684 2.887 1 98.62 156 ARG A C 1
ATOM 1300 O O . ARG A 1 156 ? -6.66 2.594 3.291 1 98.62 156 ARG A O 1
ATOM 1307 N N . LEU A 1 157 ? -6.066 0.486 3.318 1 98.19 157 LEU A N 1
ATOM 1308 C CA . LEU A 1 157 ? -6.844 0.03 4.465 1 98.19 157 LEU A CA 1
ATOM 1309 C C . LEU A 1 157 ? -6.008 -0.877 5.363 1 98.19 157 LEU A C 1
ATOM 1311 O O . LEU A 1 157 ? -5.562 -1.941 4.93 1 98.19 157 LEU A O 1
ATOM 1315 N N . CYS A 1 158 ? -5.809 -0.466 6.59 1 98.38 158 CYS A N 1
ATOM 1316 C CA . CYS A 1 158 ? -4.969 -1.27 7.469 1 98.38 158 CYS A CA 1
ATOM 1317 C C . CYS A 1 158 ? -5.43 -1.158 8.914 1 98.38 158 CYS A C 1
ATOM 1319 O O . CYS A 1 158 ? -6.105 -0.194 9.281 1 98.38 158 CYS A O 1
ATOM 1321 N N . GLN A 1 159 ? -5.098 -2.158 9.711 1 97.44 159 GLN A N 1
ATOM 1322 C CA . GLN A 1 159 ? -5.266 -2.033 11.156 1 97.44 159 GLN A CA 1
ATOM 1323 C C . GLN A 1 159 ? -4.332 -0.974 11.734 1 97.44 159 GLN A C 1
ATOM 1325 O O . GLN A 1 159 ? -3.221 -0.779 11.234 1 97.44 159 GLN A O 1
ATOM 1330 N N . PHE A 1 160 ? -4.723 -0.295 12.703 1 98.12 160 PHE A N 1
ATOM 1331 C CA . PHE A 1 160 ? -3.924 0.699 13.406 1 98.12 160 PHE A CA 1
ATOM 1332 C C . PHE A 1 160 ? -4.086 0.548 14.914 1 98.12 160 PHE A C 1
ATOM 1334 O O . PHE A 1 160 ? -5.188 0.296 15.406 1 98.12 160 PHE A O 1
ATOM 1341 N N . PRO A 1 161 ? -3.025 0.694 15.664 1 97.06 161 PRO A N 1
ATOM 1342 C CA . PRO A 1 161 ? -3.084 0.431 17.109 1 97.06 161 PRO A CA 1
ATOM 1343 C C . PRO A 1 161 ? -4.098 1.318 17.828 1 97.06 161 PRO A C 1
ATOM 1345 O O . PRO A 1 161 ? -4.246 2.494 17.484 1 97.06 161 PRO A O 1
ATOM 1348 N N . GLU A 1 162 ? -4.691 0.708 18.844 1 95.62 162 GLU A N 1
ATOM 1349 C CA . GLU A 1 162 ? -5.605 1.473 19.688 1 95.62 162 GLU A CA 1
ATOM 1350 C C . GLU A 1 162 ? -4.84 2.41 20.625 1 95.62 162 GLU A C 1
ATOM 1352 O O . GLU A 1 162 ? -3.797 2.039 21.172 1 95.62 162 GLU A O 1
ATOM 1357 N N . ALA A 1 163 ? -5.371 3.586 20.766 1 97.12 163 ALA A N 1
ATOM 1358 C CA . ALA A 1 163 ? -4.812 4.594 21.656 1 97.12 163 ALA A CA 1
ATOM 1359 C C . ALA A 1 163 ? -5.906 5.516 22.188 1 97.12 163 ALA A C 1
ATOM 1361 O O . ALA A 1 163 ? -7.016 5.547 21.656 1 97.12 163 ALA A O 1
ATOM 1362 N N . LYS A 1 164 ? -5.59 6.168 23.312 1 95.88 164 LYS A N 1
ATOM 1363 C CA . LYS A 1 164 ? -6.543 7.109 23.891 1 95.88 164 LYS A CA 1
ATOM 1364 C C . LYS A 1 164 ? -6.777 8.297 22.969 1 95.88 164 LYS A C 1
ATOM 1366 O O . LYS A 1 164 ? -7.863 8.883 22.969 1 95.88 164 LYS A O 1
ATOM 1371 N N . SER A 1 165 ? -5.75 8.664 22.312 1 97.62 165 SER A N 1
ATOM 1372 C CA . SER A 1 165 ? -5.801 9.773 21.359 1 97.62 165 SER A CA 1
ATOM 1373 C C . SER A 1 165 ? -4.789 9.586 20.234 1 97.62 165 SER A C 1
ATOM 1375 O O . SER A 1 165 ? -3.814 8.852 20.391 1 97.62 165 SER A O 1
ATOM 1377 N N . TYR A 1 166 ? -5.086 10.203 19.125 1 98.56 166 TYR A N 1
ATOM 1378 C CA . TYR A 1 166 ? -4.227 10.164 17.953 1 98.56 166 TYR A CA 1
ATOM 1379 C C . TYR A 1 166 ? -3.846 11.578 17.516 1 98.56 166 TYR A C 1
ATOM 1381 O O . TYR A 1 166 ? -4.707 12.453 17.406 1 98.56 166 TYR A O 1
ATOM 1389 N N . PHE A 1 167 ? -2.52 11.805 17.344 1 98.81 167 PHE A N 1
ATOM 1390 C CA . PHE A 1 167 ? -2.082 13.07 16.766 1 98.81 167 PHE A CA 1
ATOM 1391 C C . PHE A 1 167 ? -2.176 13.023 15.25 1 98.81 167 PHE A C 1
ATOM 1393 O O . PHE A 1 167 ? -1.482 12.242 14.602 1 98.81 167 PHE A O 1
ATOM 1400 N N . VAL A 1 168 ? -3.104 13.805 14.633 1 98.88 168 VAL A N 1
ATOM 1401 C CA . VAL A 1 168 ? -3.424 13.727 13.211 1 98.88 168 VAL A CA 1
ATOM 1402 C C . VAL A 1 168 ? -3.293 15.109 12.578 1 98.88 168 VAL A C 1
ATOM 1404 O O . VAL A 1 168 ? -3.705 16.109 13.172 1 98.88 168 VAL A O 1
ATOM 1407 N N . GLY A 1 169 ? -2.621 15.148 11.336 1 98.88 169 GLY A N 1
ATOM 1408 C CA . GLY A 1 169 ? -2.529 16.484 10.781 1 98.88 169 GLY A CA 1
ATOM 1409 C C . GLY A 1 169 ? -1.854 16.531 9.43 1 98.88 169 GLY A C 1
ATOM 1410 O O . GLY A 1 169 ? -1.919 15.57 8.664 1 98.88 169 GLY A O 1
ATOM 1411 N N . LEU A 1 170 ? -1.353 17.688 9.055 1 98.94 170 LEU A N 1
ATOM 1412 C CA . LEU A 1 170 ? -0.735 18.094 7.793 1 98.94 170 LEU A CA 1
ATOM 1413 C C . LEU A 1 170 ? 0.771 17.859 7.828 1 98.94 170 LEU A C 1
ATOM 1415 O O . LEU A 1 170 ? 1.465 18.375 8.703 1 98.94 170 LEU A O 1
ATOM 1419 N N . MET A 1 171 ? 1.214 17.078 6.93 1 98.94 171 MET A N 1
ATOM 1420 C CA . MET A 1 171 ? 2.592 16.609 6.984 1 98.94 171 MET A CA 1
ATOM 1421 C C . MET A 1 171 ? 3.363 17.016 5.734 1 98.94 171 MET A C 1
ATOM 1423 O O . MET A 1 171 ? 2.842 16.922 4.621 1 98.94 171 MET A O 1
ATOM 1427 N N . CYS A 1 172 ? 4.613 17.422 5.871 1 98.88 172 CYS A N 1
ATOM 1428 C CA . CYS A 1 172 ? 5.516 17.625 4.742 1 98.88 172 CYS A CA 1
ATOM 1429 C C . CYS A 1 172 ? 6.965 17.375 5.148 1 98.88 172 CYS A C 1
ATOM 1431 O O . CYS A 1 172 ? 7.32 17.547 6.316 1 98.88 172 CYS A O 1
ATOM 1433 N N . CYS A 1 173 ? 7.738 16.969 4.234 1 97.62 173 CYS A N 1
ATOM 1434 C CA . CYS A 1 173 ? 9.141 16.625 4.41 1 97.62 173 CYS A CA 1
ATOM 1435 C C . CYS A 1 173 ? 9.945 16.953 3.16 1 97.62 173 CYS A C 1
ATOM 1437 O O . CYS A 1 173 ? 9.422 16.891 2.047 1 97.62 173 CYS A O 1
ATOM 1439 N N . SER A 1 174 ? 11.203 17.234 3.35 1 97.94 174 SER A N 1
ATOM 1440 C CA . SER A 1 174 ? 12.211 17.297 2.293 1 97.94 174 SER A CA 1
ATOM 1441 C C . SER A 1 174 ? 13.484 16.578 2.715 1 97.94 174 SER A C 1
ATOM 1443 O O . SER A 1 174 ? 14.398 17.203 3.26 1 97.94 174 SER A O 1
ATOM 1445 N N . PRO A 1 175 ? 13.609 15.336 2.352 1 95.94 175 PRO A N 1
ATOM 1446 C CA . PRO A 1 175 ? 14.727 14.539 2.848 1 95.94 175 PRO A CA 1
ATOM 1447 C C . PRO A 1 175 ? 16.062 14.961 2.244 1 95.94 175 PRO A C 1
ATOM 1449 O O . PRO A 1 175 ? 17.109 14.797 2.879 1 95.94 175 PRO A O 1
ATOM 1452 N N . GLN A 1 176 ? 16.109 15.492 1.066 1 94.44 176 GLN A N 1
ATOM 1453 C CA . GLN A 1 176 ? 17.375 15.703 0.37 1 94.44 176 GLN A CA 1
ATOM 1454 C C . GLN A 1 176 ? 17.672 17.188 0.208 1 94.44 176 GLN A C 1
ATOM 1456 O O . GLN A 1 176 ? 18.672 17.562 -0.416 1 94.44 176 GLN A O 1
ATOM 1461 N N . ARG A 1 177 ? 16.781 17.969 0.652 1 94.94 177 ARG A N 1
ATOM 1462 C CA . ARG A 1 177 ? 16.938 19.422 0.514 1 94.94 177 ARG A CA 1
ATOM 1463 C C . ARG A 1 177 ? 16.094 20.172 1.531 1 94.94 177 ARG A C 1
ATOM 1465 O O . ARG A 1 177 ? 15.688 19.594 2.547 1 94.94 177 ARG A O 1
ATOM 1472 N N . GLU A 1 178 ? 15.93 21.5 1.236 1 95 178 GLU A N 1
ATOM 1473 C CA . GLU A 1 178 ? 15 22.359 1.962 1 95 178 GLU A CA 1
ATOM 1474 C C . GLU A 1 178 ? 14.141 23.172 1.001 1 95 178 GLU A C 1
ATOM 1476 O O . GLU A 1 178 ? 14.438 23.25 -0.194 1 95 178 GLU A O 1
ATOM 1481 N N . GLY A 1 179 ? 13.094 23.641 1.507 1 96.19 179 GLY A N 1
ATOM 1482 C CA . GLY A 1 179 ? 12.445 24.734 0.804 1 96.19 179 GLY A CA 1
ATOM 1483 C C . GLY A 1 179 ? 11.25 24.297 -0.02 1 96.19 179 GLY A C 1
ATOM 1484 O O . GLY A 1 179 ? 10.758 25.047 -0.865 1 96.19 179 GLY A O 1
ATOM 1485 N N . LEU A 1 180 ? 10.836 23.016 0.093 1 98.25 180 LEU A N 1
ATOM 1486 C CA . LEU A 1 180 ? 9.539 22.719 -0.51 1 98.25 180 LEU A CA 1
ATOM 1487 C C . LEU A 1 180 ? 8.453 23.609 0.07 1 98.25 180 LEU A C 1
ATOM 1489 O O . LEU A 1 180 ? 8.25 23.656 1.287 1 98.25 180 LEU A O 1
ATOM 1493 N N . GLU A 1 181 ? 7.859 24.359 -0.779 1 98.56 181 GLU A N 1
ATOM 1494 C CA . GLU A 1 181 ? 6.723 25.172 -0.355 1 98.56 181 GLU A CA 1
ATOM 1495 C C . GLU A 1 181 ? 5.41 24.406 -0.513 1 98.56 181 GLU A C 1
ATOM 1497 O O . GLU A 1 181 ? 5.074 23.953 -1.611 1 98.56 181 GLU A O 1
ATOM 1502 N N . VAL A 1 182 ? 4.648 24.266 0.562 1 98.81 182 VAL A N 1
ATOM 1503 C CA . VAL A 1 182 ? 3.396 23.516 0.559 1 98.81 182 VAL A CA 1
ATOM 1504 C C . VAL A 1 182 ? 2.27 24.391 1.098 1 98.81 182 VAL A C 1
ATOM 1506 O O . VAL A 1 182 ? 2.453 25.109 2.08 1 98.81 182 VAL A O 1
ATOM 1509 N N . LYS A 1 183 ? 1.196 24.375 0.448 1 98.88 183 LYS A N 1
ATOM 1510 C CA . LYS A 1 183 ? -0.033 24.969 0.956 1 98.88 183 LYS A CA 1
ATOM 1511 C C . LYS A 1 183 ? -1.062 23.906 1.311 1 98.88 183 LYS A C 1
ATOM 1513 O O . LYS A 1 183 ? -1.363 23.031 0.496 1 98.88 183 LYS A O 1
ATOM 1518 N N . PHE A 1 184 ? -1.557 23.953 2.504 1 98.94 184 PHE A N 1
ATOM 1519 C CA . PHE A 1 184 ? -2.672 23.125 2.949 1 98.94 184 PHE A CA 1
ATOM 1520 C C . PHE A 1 184 ? -3.936 23.953 3.107 1 98.94 184 PHE A C 1
ATOM 1522 O O . PHE A 1 184 ? -3.922 25 3.775 1 98.94 184 PHE A O 1
ATOM 1529 N N . ASN A 1 185 ? -4.918 23.516 2.533 1 98.31 185 ASN A N 1
ATOM 1530 C CA . ASN A 1 185 ? -6.184 24.234 2.682 1 98.31 185 ASN A CA 1
ATOM 1531 C C . ASN A 1 185 ? -7.375 23.281 2.645 1 98.31 185 ASN A C 1
ATOM 1533 O O . ASN A 1 185 ? -7.199 22.062 2.561 1 98.31 185 ASN A O 1
ATOM 1537 N N . GLU A 1 186 ? -8.602 23.812 2.898 1 97.94 186 GLU A N 1
ATOM 1538 C CA . GLU A 1 186 ? -9.844 23.047 2.949 1 97.94 186 GLU A CA 1
ATOM 1539 C C . GLU A 1 186 ? -9.766 21.938 3.988 1 97.94 186 GLU A C 1
ATOM 1541 O O . GLU A 1 186 ? -10.164 20.797 3.723 1 97.94 186 GLU A O 1
ATOM 1546 N N . VAL A 1 187 ? -9.195 22.281 5.07 1 98.25 187 VAL A N 1
ATOM 1547 C CA . VAL A 1 187 ? -9.031 21.297 6.137 1 98.25 187 VAL A CA 1
ATOM 1548 C C . VAL A 1 187 ? -10.367 21.078 6.84 1 98.25 187 VAL A C 1
ATOM 1550 O O . VAL A 1 187 ? -11.039 22.031 7.223 1 98.25 187 VAL A O 1
ATOM 1553 N N . SER A 1 188 ? -10.758 19.875 7.016 1 97.62 188 SER A N 1
ATOM 1554 C CA . SER A 1 188 ? -11.992 19.562 7.723 1 97.62 188 SER A CA 1
ATOM 1555 C C . SER A 1 188 ? -11.836 18.297 8.562 1 97.62 188 SER A C 1
ATOM 1557 O O . SER A 1 188 ? -11.055 17.406 8.211 1 97.62 188 SER A O 1
ATOM 1559 N N . ILE A 1 189 ? -12.461 18.219 9.672 1 97.81 189 ILE A N 1
ATOM 1560 C CA . ILE A 1 189 ? -12.555 17.078 10.578 1 97.81 189 ILE A CA 1
ATOM 1561 C C . ILE A 1 189 ? -14.023 16.75 10.844 1 97.81 189 ILE A C 1
ATOM 1563 O O . ILE A 1 189 ? -14.781 17.609 11.297 1 97.81 189 ILE A O 1
ATOM 1567 N N . THR A 1 190 ? -14.414 15.531 10.516 1 96.94 190 THR A N 1
ATOM 1568 C CA . THR A 1 190 ? -15.805 15.125 10.68 1 96.94 190 THR A CA 1
ATOM 1569 C C . THR A 1 190 ? -15.891 13.703 11.242 1 96.94 190 THR A C 1
ATOM 1571 O O . THR A 1 190 ? -14.883 13 11.32 1 96.94 190 THR A O 1
ATOM 1574 N N . VAL A 1 191 ? -17.094 13.32 11.672 1 95.5 191 VAL A N 1
ATOM 1575 C CA . VAL A 1 191 ? -17.375 11.945 12.07 1 95.5 191 VAL A CA 1
ATOM 1576 C C . VAL A 1 191 ? -17.547 11.07 10.828 1 95.5 191 VAL A C 1
ATOM 1578 O O . VAL A 1 191 ? -18.266 11.438 9.906 1 95.5 191 VAL A O 1
ATOM 1581 N N . PRO A 1 192 ? -16.875 9.984 10.758 1 94.75 192 PRO A N 1
ATOM 1582 C CA . PRO A 1 192 ? -16.969 9.156 9.562 1 94.75 192 PRO A CA 1
ATOM 1583 C C . PRO A 1 192 ? -18.359 8.516 9.414 1 94.75 192 PRO A C 1
ATOM 1585 O O . PRO A 1 192 ? -19.031 8.266 10.406 1 94.75 192 PRO A O 1
ATOM 1588 N N . GLN A 1 193 ? -18.641 8.219 8.164 1 91 193 GLN A N 1
ATOM 1589 C CA . GLN A 1 193 ? -19.812 7.398 7.898 1 91 193 GLN A CA 1
ATOM 1590 C C . GLN A 1 193 ? -19.562 5.949 8.305 1 91 193 GLN A C 1
ATOM 1592 O O . GLN A 1 193 ? -18.453 5.57 8.641 1 91 193 GLN A O 1
ATOM 1597 N N . ASP A 1 194 ? -20.641 5.164 8.266 1 89.75 194 ASP A N 1
ATOM 1598 C CA . ASP A 1 194 ? -20.516 3.76 8.641 1 89.75 194 ASP A CA 1
ATOM 1599 C C . ASP A 1 194 ? -19.656 2.992 7.648 1 89.75 194 ASP A C 1
ATOM 1601 O O . ASP A 1 194 ? -18.766 2.24 8.039 1 89.75 194 ASP A O 1
ATOM 1605 N N . ASP A 1 195 ? -19.953 3.232 6.371 1 90.38 195 ASP A N 1
ATOM 1606 C CA . ASP A 1 195 ? -19.156 2.59 5.328 1 90.38 195 ASP A CA 1
ATOM 1607 C C . ASP A 1 195 ? -18.016 3.498 4.871 1 90.38 195 ASP A C 1
ATOM 1609 O O . ASP A 1 195 ? -18.219 4.398 4.055 1 90.38 195 ASP A O 1
ATOM 1613 N N . ILE A 1 196 ? -16.812 3.199 5.34 1 89 196 ILE A N 1
ATOM 1614 C CA . ILE A 1 196 ? -15.688 4.074 5.047 1 89 196 ILE A CA 1
ATOM 1615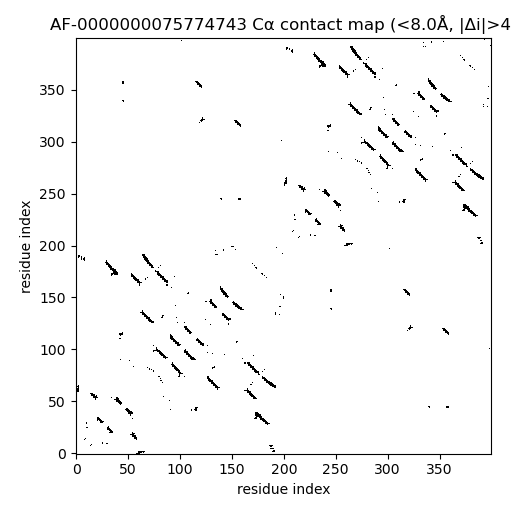 C C . ILE A 1 196 ? -14.969 3.592 3.791 1 89 196 ILE A C 1
ATOM 1617 O O . ILE A 1 196 ? -14.094 4.277 3.27 1 89 196 ILE A O 1
ATOM 1621 N N . LEU A 1 197 ? -15.25 2.438 3.305 1 87.94 197 LEU A N 1
ATOM 1622 C CA . LE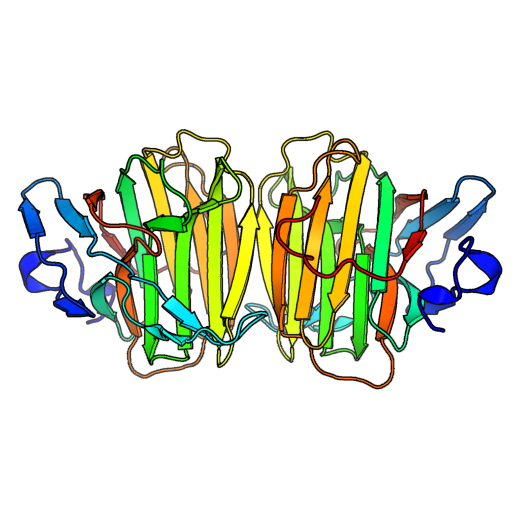U A 1 197 ? -14.523 1.829 2.197 1 87.94 197 LEU A CA 1
ATOM 1623 C C . LEU A 1 197 ? -15.227 2.102 0.871 1 87.94 197 LEU A C 1
ATOM 1625 O O . LEU A 1 197 ? -14.57 2.42 -0.127 1 87.94 197 LEU A O 1
ATOM 1629 N N . HIS A 1 198 ? -16.484 2 0.802 1 80.25 198 HIS A N 1
ATOM 1630 C CA . HIS A 1 198 ? -17.188 2.041 -0.479 1 80.25 198 HIS A CA 1
ATOM 1631 C C . HIS A 1 198 ? -18.047 3.291 -0.598 1 80.25 198 HIS A C 1
ATOM 1633 O O . HIS A 1 198 ? -18.703 3.506 -1.622 1 80.25 198 HIS A O 1
ATOM 1639 N N . SER A 1 199 ? -18.031 4.047 0.464 1 68.38 199 SER A N 1
ATOM 1640 C CA . SER A 1 199 ? -18.812 5.273 0.423 1 68.38 199 SER A CA 1
ATOM 1641 C C . SER A 1 199 ? -17.953 6.473 0.045 1 68.38 199 SER A C 1
ATOM 1643 O O . SER A 1 199 ? -16.781 6.566 0.461 1 68.38 199 SER A O 1
ATOM 1645 N N . ASN A 1 200 ? -18.234 7.039 -1.172 1 65.69 200 ASN A N 1
ATOM 1646 C CA . ASN A 1 200 ? -17.516 8.266 -1.503 1 65.69 200 ASN A CA 1
ATOM 1647 C C . ASN A 1 200 ? -18.188 9.492 -0.879 1 65.69 200 ASN A C 1
ATOM 1649 O O . ASN A 1 200 ? -19.391 9.492 -0.65 1 65.69 200 ASN A O 1
ATOM 1653 N N . MET B 1 1 ? 14.016 -24.938 -3.066 1 89.06 1 MET B N 1
ATOM 1654 C CA . MET B 1 1 ? 15 -24.672 -4.117 1 89.06 1 MET B CA 1
ATOM 1655 C C . MET B 1 1 ? 15.609 -23.297 -3.947 1 89.06 1 MET B C 1
ATOM 1657 O O . MET B 1 1 ? 15.086 -22.453 -3.209 1 89.06 1 MET B O 1
ATOM 1661 N N . GLU B 1 2 ? 16.781 -23.156 -4.52 1 87.31 2 GLU B N 1
ATOM 1662 C CA . GLU B 1 2 ? 17.438 -21.859 -4.512 1 87.31 2 GLU B CA 1
ATOM 1663 C C . GLU B 1 2 ? 17.312 -21.172 -5.871 1 87.31 2 GLU B C 1
ATOM 1665 O O . GLU B 1 2 ? 17.312 -21.844 -6.91 1 87.31 2 GLU B O 1
ATOM 1670 N N . ALA B 1 3 ? 17.234 -19.938 -5.812 1 90.06 3 ALA B N 1
ATOM 1671 C CA . ALA B 1 3 ? 16.984 -19.156 -7.023 1 90.06 3 ALA B CA 1
ATOM 1672 C C . ALA B 1 3 ? 18.016 -19.453 -8.102 1 90.06 3 ALA B C 1
ATOM 1674 O O . ALA B 1 3 ? 17.703 -19.469 -9.289 1 90.06 3 ALA B O 1
ATOM 1675 N N . TYR B 1 4 ? 19.234 -19.609 -7.66 1 85.44 4 TYR B N 1
ATOM 1676 C CA . TYR B 1 4 ? 20.312 -19.781 -8.633 1 85.44 4 TYR B CA 1
ATOM 1677 C C . TYR B 1 4 ? 20.172 -21.109 -9.367 1 85.44 4 TYR B C 1
ATOM 1679 O O . TYR B 1 4 ? 20.828 -21.344 -10.383 1 85.44 4 TYR B O 1
ATOM 1687 N N . GLN B 1 5 ? 19.297 -21.906 -8.906 1 86.06 5 GLN B N 1
ATOM 1688 C CA . GLN B 1 5 ? 19.125 -23.234 -9.484 1 86.06 5 GLN B CA 1
ATOM 1689 C C . GLN B 1 5 ? 18.203 -23.188 -10.695 1 86.06 5 GLN B C 1
ATOM 1691 O O . GLN B 1 5 ? 18.031 -24.203 -11.383 1 86.06 5 GLN B O 1
ATOM 1696 N N . PHE B 1 6 ? 17.594 -22.078 -10.852 1 85.06 6 PHE B N 1
ATOM 1697 C CA . PHE B 1 6 ? 16.656 -21.984 -11.953 1 85.06 6 PHE B CA 1
ATOM 1698 C C . PHE B 1 6 ? 17.312 -21.375 -13.188 1 85.06 6 PHE B C 1
ATOM 1700 O O . PHE B 1 6 ? 17.672 -20.203 -13.195 1 85.06 6 PHE B O 1
ATOM 1707 N N . ASP B 1 7 ? 17.672 -22.188 -14.156 1 83.5 7 ASP B N 1
ATOM 1708 C CA . ASP B 1 7 ? 17.984 -21.656 -15.477 1 83.5 7 ASP B CA 1
ATOM 1709 C C . ASP B 1 7 ? 16.719 -21.344 -16.266 1 83.5 7 ASP B C 1
ATOM 1711 O O . ASP B 1 7 ? 16.594 -20.266 -16.859 1 83.5 7 ASP B O 1
ATOM 1715 N N . LYS B 1 8 ? 15.953 -22.359 -16.266 1 89.62 8 LYS B N 1
ATOM 1716 C CA . LYS B 1 8 ? 14.602 -22.266 -16.812 1 89.62 8 LYS B CA 1
ATOM 1717 C C . LYS B 1 8 ? 13.578 -22.891 -15.883 1 89.62 8 LYS B C 1
ATOM 1719 O O . LYS B 1 8 ? 13.773 -24 -15.391 1 89.62 8 LYS B O 1
ATOM 1724 N N . VAL B 1 9 ? 12.547 -22.172 -15.625 1 94.38 9 VAL B N 1
ATOM 1725 C CA . VAL B 1 9 ? 11.492 -22.656 -14.742 1 94.38 9 VAL B CA 1
ATOM 1726 C C . VAL B 1 9 ? 10.68 -23.734 -15.445 1 94.38 9 VAL B C 1
ATOM 1728 O O . VAL B 1 9 ? 10.336 -23.594 -16.625 1 94.38 9 VAL B O 1
ATOM 1731 N N . ASN B 1 10 ? 10.469 -24.812 -14.836 1 95.06 10 ASN B N 1
ATOM 1732 C CA . ASN B 1 10 ? 9.539 -25.844 -15.273 1 95.06 10 ASN B CA 1
ATOM 1733 C C . ASN B 1 10 ? 8.297 -25.906 -14.383 1 95.06 10 ASN B C 1
ATOM 1735 O O . ASN B 1 10 ? 8.344 -26.453 -13.281 1 95.06 10 ASN B O 1
ATOM 1739 N N . LEU B 1 11 ? 7.203 -25.422 -14.859 1 97 11 LEU B N 1
ATOM 1740 C CA . LEU B 1 11 ? 5.992 -25.266 -14.055 1 97 11 LEU B CA 1
ATOM 1741 C C . LEU B 1 11 ? 5.477 -26.625 -13.578 1 97 11 LEU B C 1
ATOM 1743 O O . LEU B 1 11 ? 4.953 -26.734 -12.469 1 97 11 LEU B O 1
ATOM 1747 N N . VAL B 1 12 ? 5.629 -27.609 -14.391 1 96 12 VAL B N 1
ATOM 1748 C CA . VAL B 1 12 ? 5.094 -28.922 -14.07 1 96 12 VAL B CA 1
ATOM 1749 C C . VAL B 1 12 ? 5.961 -29.594 -13 1 96 12 VAL B C 1
ATOM 1751 O O . VAL B 1 12 ? 5.445 -30.156 -12.039 1 96 12 VAL B O 1
ATOM 1754 N N . LYS B 1 13 ? 7.199 -29.5 -13.078 1 94.62 13 LYS B N 1
ATOM 1755 C CA . LYS B 1 13 ? 8.133 -30.219 -12.219 1 94.62 13 LYS B CA 1
ATOM 1756 C C . LYS B 1 13 ? 8.391 -29.453 -10.93 1 94.62 13 LYS B C 1
ATOM 1758 O O . LYS B 1 13 ? 8.539 -30.047 -9.859 1 94.62 13 LYS B O 1
ATOM 1763 N N . ASP B 1 14 ? 8.398 -28.188 -10.977 1 95.69 14 ASP B N 1
ATOM 1764 C CA . ASP B 1 14 ? 8.922 -27.375 -9.875 1 95.69 14 ASP B CA 1
ATOM 1765 C C . ASP B 1 14 ? 7.793 -26.875 -8.977 1 95.69 14 ASP B C 1
ATOM 1767 O O . ASP B 1 14 ? 8.023 -26.516 -7.824 1 95.69 14 ASP B O 1
ATOM 1771 N N . PHE B 1 15 ? 6.598 -26.828 -9.492 1 98.12 15 PHE B N 1
ATOM 1772 C CA . PHE B 1 15 ? 5.527 -26.125 -8.797 1 98.12 15 PHE B CA 1
ATOM 1773 C C . PHE B 1 15 ? 4.488 -27.109 -8.266 1 98.12 15 PHE B C 1
ATOM 1775 O O . PHE B 1 15 ? 4.371 -28.219 -8.773 1 98.12 15 PHE B O 1
ATOM 1782 N N . LYS B 1 16 ? 3.742 -26.672 -7.309 1 98.56 16 LYS B N 1
ATOM 1783 C CA . LYS B 1 16 ? 2.611 -27.391 -6.73 1 98.56 16 LYS B CA 1
ATOM 1784 C C . LYS B 1 16 ? 1.519 -26.422 -6.277 1 98.56 16 LYS B C 1
ATOM 1786 O O . LYS B 1 16 ? 1.766 -25.234 -6.125 1 98.56 16 LYS B O 1
ATOM 1791 N N . TRP B 1 17 ? 0.33 -26.969 -6.027 1 98.81 17 TRP B N 1
ATOM 1792 C CA . TRP B 1 17 ? -0.813 -26.125 -5.699 1 98.81 17 TRP B CA 1
ATOM 1793 C C . TRP B 1 17 ? -0.997 -26.016 -4.188 1 98.81 17 TRP B C 1
ATOM 1795 O O . TRP B 1 17 ? -0.847 -27 -3.469 1 98.81 17 TRP B O 1
ATOM 1805 N N . LEU B 1 18 ? -1.187 -24.875 -3.705 1 98.81 18 LEU B N 1
ATOM 1806 C CA . LEU B 1 18 ? -2.014 -24.609 -2.533 1 98.81 18 LEU B CA 1
ATOM 1807 C C . LEU B 1 18 ? -3.449 -24.297 -2.943 1 98.81 18 LEU B C 1
ATOM 1809 O O . LEU B 1 18 ? -3.691 -23.344 -3.695 1 98.81 18 LEU B O 1
ATOM 1813 N N . ASN B 1 19 ? -4.492 -25.078 -2.529 1 98.75 19 ASN B N 1
ATOM 1814 C CA . ASN B 1 19 ? -5.891 -24.938 -2.922 1 98.75 19 ASN B CA 1
ATOM 1815 C C . ASN B 1 19 ? -6.066 -25.078 -4.43 1 98.75 19 ASN B C 1
ATOM 1817 O O . ASN B 1 19 ? -6.473 -24.125 -5.102 1 98.75 19 ASN B O 1
ATOM 1821 N N . GLU B 1 20 ? -5.965 -26.281 -4.934 1 98.81 20 GLU B N 1
ATOM 1822 C CA . GLU B 1 20 ? -5.984 -26.594 -6.363 1 98.81 20 GLU B CA 1
ATOM 1823 C C . GLU B 1 20 ? -7.348 -26.281 -6.977 1 98.81 20 GLU B C 1
ATOM 1825 O O . GLU B 1 20 ? -8.375 -26.719 -6.453 1 98.81 20 GLU B O 1
ATOM 1830 N N . PRO B 1 21 ? -7.402 -25.5 -8.047 1 98.62 21 PRO B N 1
ATOM 1831 C CA . PRO B 1 21 ? -8.672 -25.266 -8.734 1 98.62 21 PRO B CA 1
ATOM 1832 C C . PRO B 1 21 ? -9.211 -26.516 -9.422 1 98.62 21 PRO B C 1
ATOM 1834 O O . PRO B 1 21 ? -8.516 -27.531 -9.477 1 98.62 21 PRO B O 1
ATOM 1837 N N . ALA B 1 22 ? -10.414 -26.406 -9.883 1 97.88 22 ALA B N 1
ATOM 1838 C CA . ALA B 1 22 ? -11.039 -27.547 -10.547 1 97.88 22 ALA B CA 1
ATOM 1839 C C . ALA B 1 22 ? -10.5 -27.719 -11.961 1 97.88 22 ALA B C 1
ATOM 1841 O O . ALA B 1 22 ? -10.406 -28.844 -12.469 1 97.88 22 ALA B O 1
ATOM 1842 N N . THR B 1 23 ? -10.227 -26.594 -12.602 1 98.38 23 THR B N 1
ATOM 1843 C CA . THR B 1 23 ? -9.789 -26.609 -13.992 1 98.38 23 THR B CA 1
ATOM 1844 C C . THR B 1 23 ? -8.5 -25.812 -14.164 1 98.38 23 THR B C 1
ATOM 1846 O O . THR B 1 23 ? -8.453 -24.625 -13.875 1 98.38 23 THR B O 1
ATOM 1849 N N . TRP B 1 24 ? -7.492 -26.484 -14.672 1 98.62 24 TRP B N 1
ATOM 1850 C CA . TRP B 1 24 ? -6.219 -25.844 -14.992 1 98.62 24 TRP B CA 1
ATOM 1851 C C . TRP B 1 24 ? -5.383 -26.719 -15.914 1 98.62 24 TRP B C 1
ATOM 1853 O O . TRP B 1 24 ? -5.602 -27.938 -15.992 1 98.62 24 TRP B O 1
ATOM 1863 N N . THR B 1 25 ? -4.477 -26.062 -16.656 1 98.5 25 THR B N 1
ATOM 1864 C CA . THR B 1 25 ? -3.568 -26.797 -17.531 1 98.5 25 THR B CA 1
ATOM 1865 C C . THR B 1 25 ? -2.25 -26.047 -17.688 1 98.5 25 THR B C 1
ATOM 1867 O O . THR B 1 25 ? -2.223 -24.812 -17.656 1 98.5 25 THR B O 1
ATOM 1870 N N . VAL B 1 26 ? -1.201 -26.766 -17.719 1 98.06 26 VAL B N 1
ATOM 1871 C CA . VAL B 1 26 ? 0.085 -26.203 -18.125 1 98.06 26 VAL B CA 1
ATOM 1872 C C . VAL B 1 26 ? 0.384 -26.562 -19.562 1 98.06 26 VAL B C 1
ATOM 1874 O O . VAL B 1 26 ? 0.337 -27.734 -19.938 1 98.06 26 VAL B O 1
ATOM 1877 N N . GLU B 1 27 ? 0.567 -25.578 -20.344 1 94.69 27 GLU B N 1
ATOM 1878 C CA . GLU B 1 27 ? 0.949 -25.766 -21.734 1 94.69 27 GLU B CA 1
ATOM 1879 C C . GLU B 1 27 ? 2.299 -25.109 -22.031 1 94.69 27 GLU B C 1
ATOM 1881 O O . GLU B 1 27 ? 2.967 -24.625 -21.125 1 94.69 27 GLU B O 1
ATOM 1886 N N . SER B 1 28 ? 2.74 -25.172 -23.328 1 92.62 28 SER B N 1
ATOM 1887 C CA . SER B 1 28 ? 4.035 -24.641 -23.734 1 92.62 28 SER B CA 1
ATOM 1888 C C . SER B 1 28 ? 4.102 -23.125 -23.484 1 92.62 28 SER B C 1
ATOM 1890 O O . SER B 1 28 ? 5.18 -22.578 -23.25 1 92.62 28 SER B O 1
ATOM 1892 N N . ASP B 1 29 ? 2.904 -22.516 -23.438 1 92.81 29 ASP B N 1
ATOM 1893 C CA . ASP B 1 29 ? 2.908 -21.062 -23.328 1 92.81 29 ASP B CA 1
ATOM 1894 C C . ASP B 1 29 ? 2.504 -20.609 -21.922 1 92.81 29 ASP B C 1
ATOM 1896 O O . ASP B 1 29 ? 2.203 -19.438 -21.703 1 92.81 29 ASP B O 1
ATOM 1900 N N . GLY B 1 30 ? 2.434 -21.531 -21.062 1 97.62 30 GLY B N 1
ATOM 1901 C CA . GLY B 1 30 ? 2.215 -21.125 -19.688 1 97.62 30 GLY B CA 1
ATOM 1902 C C . GLY B 1 30 ? 1.111 -21.891 -18.984 1 97.62 30 GLY B C 1
ATOM 1903 O O . GLY B 1 30 ? 0.767 -23 -19.406 1 97.62 30 GLY B O 1
ATOM 1904 N N . LEU B 1 31 ? 0.694 -21.406 -17.859 1 98.81 31 LEU B N 1
ATOM 1905 C CA . LEU B 1 31 ? -0.346 -22 -17.031 1 98.81 31 LEU B CA 1
ATOM 1906 C C . LEU B 1 31 ? -1.688 -21.312 -17.266 1 98.81 31 LEU B C 1
ATOM 1908 O O . LEU B 1 31 ? -1.768 -20.078 -17.297 1 98.81 31 LEU B O 1
ATOM 1912 N N . ARG B 1 32 ? -2.738 -22.047 -17.531 1 98.81 32 ARG B N 1
ATOM 1913 C CA . ARG B 1 32 ? -4.109 -21.547 -17.594 1 98.81 32 ARG B CA 1
ATOM 1914 C C . ARG B 1 32 ? -4.941 -22.094 -16.422 1 98.81 32 ARG B C 1
ATOM 1916 O O . ARG B 1 32 ? -4.883 -23.281 -16.109 1 98.81 32 ARG B O 1
ATOM 1923 N N . VAL B 1 33 ? -5.621 -21.203 -15.828 1 98.69 33 VAL B N 1
ATOM 1924 C CA . VAL B 1 33 ? -6.379 -21.562 -14.633 1 98.69 33 VAL B CA 1
ATOM 1925 C C . VAL B 1 33 ? -7.773 -20.938 -14.703 1 98.69 33 VAL B C 1
ATOM 1927 O O . VAL B 1 33 ? -7.941 -19.828 -15.211 1 98.69 33 VAL B O 1
ATOM 1930 N N . LYS B 1 34 ? -8.758 -21.625 -14.242 1 98.69 34 LYS B N 1
ATOM 1931 C CA . LYS B 1 34 ? -10.094 -21.094 -13.961 1 98.69 34 LYS B CA 1
ATOM 1932 C C . LYS B 1 34 ? -10.383 -21.141 -12.461 1 98.69 34 LYS B C 1
ATOM 1934 O O . LYS B 1 34 ? -10.312 -22.203 -11.836 1 98.69 34 LYS B O 1
ATOM 1939 N N . THR B 1 35 ? -10.719 -20 -11.898 1 98.62 35 THR B N 1
ATOM 1940 C CA . THR B 1 35 ? -10.898 -19.922 -10.453 1 98.62 35 THR B CA 1
ATOM 1941 C C . THR B 1 35 ? -12.18 -20.625 -10.023 1 98.62 35 THR B C 1
ATOM 1943 O O . THR B 1 35 ? -13.172 -20.625 -10.766 1 98.62 35 THR B O 1
ATOM 1946 N N . LYS B 1 36 ? -12.156 -21.188 -8.789 1 98.31 36 LYS B N 1
ATOM 1947 C CA . LYS B 1 36 ? -13.367 -21.703 -8.148 1 98.31 36 LYS B CA 1
ATOM 1948 C C . LYS B 1 36 ? -14.18 -20.578 -7.523 1 98.31 36 LYS B C 1
ATOM 1950 O O . LYS B 1 36 ? -13.711 -19.438 -7.434 1 98.31 36 LYS B O 1
ATOM 1955 N N . ASN B 1 37 ? -15.352 -20.922 -7.141 1 97.06 37 ASN B N 1
ATOM 1956 C CA . ASN B 1 37 ? -16.25 -19.953 -6.508 1 97.06 37 ASN B CA 1
ATOM 1957 C C . ASN B 1 37 ? -15.797 -19.625 -5.086 1 97.06 37 ASN B C 1
ATOM 1959 O O . ASN B 1 37 ? -15.352 -20.516 -4.348 1 97.06 37 ASN B O 1
ATOM 1963 N N . ASN B 1 38 ? -15.914 -18.375 -4.676 1 96.62 38 ASN B N 1
ATOM 1964 C CA . ASN B 1 38 ? -15.734 -17.891 -3.311 1 96.62 38 ASN B CA 1
ATOM 1965 C C . ASN B 1 38 ? -14.336 -18.188 -2.781 1 96.62 38 ASN B C 1
ATOM 1967 O O . ASN B 1 38 ? -14.188 -18.766 -1.7 1 96.62 38 ASN B O 1
ATOM 1971 N N . THR B 1 39 ? -13.32 -17.906 -3.602 1 98 39 THR B N 1
ATOM 1972 C CA . THR B 1 39 ? -11.93 -18.062 -3.189 1 98 39 THR B CA 1
ATOM 1973 C C . THR B 1 39 ? -11.305 -16.703 -2.863 1 98 39 THR B C 1
ATOM 1975 O O . THR B 1 39 ? -11.562 -15.719 -3.557 1 98 39 THR B O 1
ATOM 1978 N N . ASP B 1 40 ? -10.516 -16.719 -1.781 1 98.06 40 ASP B N 1
ATOM 1979 C CA . ASP B 1 40 ? -9.875 -15.469 -1.39 1 98.06 40 ASP B CA 1
ATOM 1980 C C . ASP B 1 40 ? -8.805 -15.703 -0.332 1 98.06 40 ASP B C 1
ATOM 1982 O O . ASP B 1 40 ? -8.664 -16.812 0.177 1 98.06 40 ASP B O 1
ATOM 1986 N N . PHE B 1 41 ? -7.938 -14.719 -0.141 1 98.38 41 PHE B N 1
ATOM 1987 C CA . PHE B 1 41 ? -7.066 -14.578 1.021 1 98.38 41 PHE B CA 1
ATOM 1988 C C . PHE B 1 41 ? -7.336 -13.266 1.748 1 98.38 41 PHE B C 1
ATOM 1990 O O . PHE B 1 41 ? -7.258 -12.195 1.149 1 98.38 41 PHE B O 1
ATOM 1997 N N . TRP B 1 42 ? -7.699 -13.305 2.99 1 98.19 42 TRP B N 1
ATOM 1998 C CA . TRP B 1 42 ? -7.938 -12.133 3.822 1 98.19 42 TRP B CA 1
ATOM 1999 C C . TRP B 1 42 ? -7.973 -12.508 5.297 1 98.19 42 TRP B C 1
ATOM 2001 O O . TRP B 1 42 ? -8.516 -13.555 5.668 1 98.19 42 TRP B O 1
ATOM 2011 N N . GLN B 1 43 ? -7.41 -11.641 6.184 1 97.75 43 GLN B N 1
ATOM 2012 C CA . GLN B 1 43 ? -7.402 -11.914 7.617 1 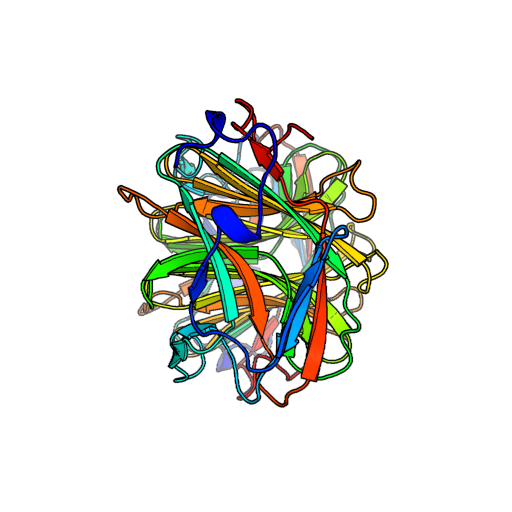97.75 43 GLN B CA 1
ATOM 2013 C C . GLN B 1 43 ? -7.848 -10.695 8.414 1 97.75 43 GLN B C 1
ATOM 2015 O O . GLN B 1 43 ? -7.023 -9.852 8.781 1 97.75 43 GLN B O 1
ATOM 2020 N N . GLY B 1 44 ? -9.219 -10.555 8.789 1 94.75 44 GLY B N 1
ATOM 2021 C CA . GLY B 1 44 ? -9.844 -9.812 9.875 1 94.75 44 GLY B CA 1
ATOM 2022 C C . GLY B 1 44 ? -10.008 -8.336 9.57 1 94.75 44 GLY B C 1
ATOM 2023 O O . GLY B 1 44 ? -11.062 -7.754 9.844 1 94.75 44 GLY B O 1
ATOM 2024 N N . THR B 1 45 ? -8.977 -7.516 9.078 1 95.12 45 THR B N 1
ATOM 2025 C CA . THR B 1 45 ? -8.953 -6.062 8.977 1 95.12 45 THR B CA 1
ATOM 2026 C C . THR B 1 45 ? -10.297 -5.535 8.469 1 95.12 45 THR B C 1
ATOM 2028 O O . THR B 1 45 ? -10.758 -5.938 7.395 1 95.12 45 THR B O 1
ATOM 2031 N N . TRP B 1 46 ? -10.898 -4.574 9.266 1 92.69 46 TRP B N 1
ATOM 2032 C CA . TRP B 1 46 ? -12.148 -3.891 8.93 1 92.69 46 TRP B CA 1
ATOM 2033 C C . TRP B 1 46 ? -13.328 -4.852 8.984 1 92.69 46 TRP B C 1
ATOM 2035 O O . TRP B 1 46 ? -14.344 -4.562 9.617 1 92.69 46 TRP B O 1
ATOM 2045 N N . TYR B 1 47 ? -13.055 -6.039 8.32 1 86.62 47 TYR B N 1
ATOM 2046 C CA . TYR B 1 47 ? -14.062 -7.094 8.32 1 86.62 47 TYR B CA 1
ATOM 2047 C C . TYR B 1 47 ? -13.711 -8.188 9.32 1 86.62 47 TYR B C 1
ATOM 2049 O O . TYR B 1 47 ? -12.648 -8.148 9.945 1 86.62 47 TYR B O 1
ATOM 2057 N N . ASN B 1 48 ? -14.508 -9.039 9.555 1 87.38 48 ASN B N 1
ATOM 2058 C CA . ASN B 1 48 ? -14.234 -10.211 10.375 1 87.38 48 ASN B CA 1
ATOM 2059 C C . ASN B 1 48 ? -14.102 -11.469 9.523 1 87.38 48 ASN B C 1
ATOM 2061 O O . ASN B 1 48 ? -14.406 -12.57 9.977 1 87.38 48 ASN B O 1
ATOM 2065 N N . PHE B 1 49 ? -13.719 -11.219 8.195 1 91.69 49 PHE B N 1
ATOM 2066 C CA . PHE B 1 49 ? -13.5 -12.32 7.27 1 91.69 49 PHE B CA 1
ATOM 2067 C C . PHE B 1 49 ? -12.133 -12.953 7.496 1 91.69 49 PHE B C 1
ATOM 2069 O O . PHE B 1 49 ? -11.156 -12.258 7.781 1 91.69 49 PHE B O 1
ATOM 2076 N N . HIS B 1 50 ? -12.102 -14.219 7.441 1 96.38 50 HIS B N 1
ATOM 2077 C CA . HIS B 1 50 ? -10.852 -14.977 7.414 1 96.38 50 HIS B CA 1
ATOM 2078 C C . HIS B 1 50 ? -10.859 -16.016 6.301 1 96.38 50 HIS B C 1
ATOM 2080 O O . HIS B 1 50 ? -11.398 -17.109 6.473 1 96.38 50 HIS B O 1
ATOM 2086 N N . PHE B 1 51 ? -10.281 -15.672 5.188 1 97.06 51 PHE B N 1
ATOM 2087 C CA . PHE B 1 51 ? -10.289 -16.516 4 1 97.06 51 PHE B CA 1
ATOM 2088 C C . PHE B 1 51 ? -8.883 -17.031 3.701 1 97.06 51 PHE B C 1
ATOM 2090 O O . PHE B 1 51 ? -7.906 -16.297 3.822 1 97.06 51 PHE B O 1
ATOM 2097 N N . ASN B 1 52 ? -8.75 -18.203 3.416 1 98.44 52 ASN B N 1
ATOM 2098 C CA . ASN B 1 52 ? -7.527 -18.844 2.959 1 98.44 52 ASN B CA 1
ATOM 2099 C C . ASN B 1 52 ? -7.805 -19.875 1.873 1 98.44 52 ASN B C 1
ATOM 2101 O O . ASN B 1 52 ? -7.301 -21 1.933 1 98.44 52 ASN B O 1
ATOM 2105 N N . THR B 1 53 ? -8.625 -19.453 0.931 1 98.56 53 THR B N 1
ATOM 2106 C CA . THR B 1 53 ? -9.156 -20.406 -0.036 1 98.56 53 THR B CA 1
ATOM 2107 C C . THR B 1 53 ? -8.688 -20.062 -1.447 1 98.56 53 THR B C 1
ATOM 2109 O O . THR B 1 53 ? -9.016 -20.766 -2.404 1 98.56 53 THR B O 1
ATOM 2112 N N . GLY B 1 54 ? -7.977 -18.938 -1.637 1 98.69 54 GLY B N 1
ATOM 2113 C CA . GLY B 1 54 ? -7.449 -18.594 -2.945 1 98.69 54 GLY B CA 1
ATOM 2114 C C . GLY B 1 54 ? -6.531 -19.641 -3.525 1 98.69 54 GLY B C 1
ATOM 2115 O O . GLY B 1 54 ? -6.059 -20.531 -2.805 1 98.69 54 GLY B O 1
ATOM 2116 N N . HIS B 1 55 ? -6.293 -19.578 -4.848 1 98.94 55 HIS B N 1
ATOM 2117 C CA . HIS B 1 55 ? -5.434 -20.547 -5.531 1 98.94 55 HIS B CA 1
ATOM 2118 C C . HIS B 1 55 ? -4.008 -20.016 -5.645 1 98.94 55 HIS B C 1
ATOM 2120 O O . HIS B 1 55 ? -3.787 -18.875 -6.066 1 98.94 55 HIS B O 1
ATOM 2126 N N . LEU B 1 56 ? -3.066 -20.828 -5.262 1 98.94 56 LEU B N 1
ATOM 2127 C CA . LEU B 1 56 ? -1.653 -20.484 -5.398 1 98.94 56 LEU B CA 1
ATOM 2128 C C . LEU B 1 56 ? -0.867 -21.656 -5.988 1 98.94 56 LEU B C 1
ATOM 2130 O O . LEU B 1 56 ? -0.876 -22.75 -5.438 1 98.94 56 LEU B O 1
ATOM 2134 N N . TYR B 1 57 ? -0.336 -21.438 -7.145 1 98.94 57 TYR B N 1
ATOM 2135 C CA . TYR B 1 57 ? 0.574 -22.391 -7.777 1 98.94 57 TYR B CA 1
ATOM 2136 C C . TYR B 1 57 ? 2.023 -21.938 -7.613 1 98.94 57 TYR B C 1
ATOM 2138 O O . TYR B 1 57 ? 2.471 -21 -8.281 1 98.94 57 TYR B O 1
ATOM 2146 N N . GLY B 1 58 ? 2.705 -22.625 -6.684 1 98.75 58 GLY B N 1
ATOM 2147 C CA . GLY B 1 58 ? 3.975 -22.047 -6.285 1 98.75 58 GLY B CA 1
ATOM 2148 C C . GLY B 1 58 ? 5.07 -23.062 -6.086 1 98.75 58 GLY B C 1
ATOM 2149 O O . GLY B 1 58 ? 4.875 -24.25 -6.355 1 98.75 58 GLY B O 1
ATOM 2150 N N . VAL B 1 59 ? 6.246 -22.578 -5.73 1 98.31 59 VAL B N 1
ATOM 2151 C CA . VAL B 1 59 ? 7.461 -23.328 -5.441 1 98.31 59 VAL B CA 1
ATOM 2152 C C . VAL B 1 59 ? 8.055 -22.859 -4.117 1 98.31 59 VAL B C 1
ATOM 2154 O O . VAL B 1 59 ? 7.875 -21.703 -3.723 1 98.31 59 VAL B O 1
ATOM 2157 N N . ASP B 1 60 ? 8.758 -23.734 -3.41 1 98.12 60 ASP B N 1
ATOM 2158 C CA . ASP B 1 60 ? 9.453 -23.375 -2.184 1 98.12 60 ASP B CA 1
ATOM 2159 C C . ASP B 1 60 ? 10.836 -22.797 -2.488 1 98.12 60 ASP B C 1
ATOM 2161 O O . ASP B 1 60 ? 11.68 -23.469 -3.09 1 98.12 60 ASP B O 1
ATOM 2165 N N . LEU B 1 61 ? 11.07 -21.547 -2.029 1 98.12 61 LEU B N 1
ATOM 2166 C CA . LEU B 1 61 ? 12.344 -20.891 -2.264 1 98.12 61 LEU B CA 1
ATOM 2167 C C . LEU B 1 61 ? 13.039 -20.562 -0.944 1 98.12 61 LEU B C 1
ATOM 2169 O O . LEU B 1 61 ? 12.398 -20.062 -0.012 1 98.12 61 LEU B O 1
ATOM 2173 N N . ARG B 1 62 ? 14.281 -20.812 -0.663 1 94.75 62 ARG B N 1
ATOM 2174 C CA . ARG B 1 62 ? 15.016 -20.641 0.586 1 94.75 62 ARG B CA 1
ATOM 2175 C C . ARG B 1 62 ? 15.859 -19.359 0.547 1 94.75 62 ARG B C 1
ATOM 2177 O O . ARG B 1 62 ? 16.125 -18.75 1.586 1 94.75 62 ARG B O 1
ATOM 2184 N N . ASP B 1 63 ? 16.359 -18.859 -0.503 1 90.75 63 ASP B N 1
ATOM 2185 C CA . ASP B 1 63 ? 17.281 -17.734 -0.615 1 90.75 63 ASP B CA 1
ATOM 2186 C C . ASP B 1 63 ? 16.594 -16.5 -1.207 1 90.75 63 ASP B C 1
ATOM 2188 O O . ASP B 1 63 ? 15.367 -16.5 -1.37 1 90.75 63 ASP B O 1
ATOM 2192 N N . ASP B 1 64 ? 17.453 -15.398 -1.321 1 96.75 64 ASP B N 1
ATOM 2193 C CA . ASP B 1 64 ? 16.969 -14.211 -2.014 1 96.75 64 ASP B CA 1
ATOM 2194 C C . ASP B 1 64 ? 16.562 -14.531 -3.447 1 96.75 64 ASP B C 1
ATOM 2196 O O . ASP B 1 64 ? 17.234 -15.305 -4.133 1 96.75 64 ASP B O 1
ATOM 2200 N N . PHE B 1 65 ? 15.445 -13.992 -3.861 1 97.69 65 PHE B N 1
ATOM 2201 C CA . PHE B 1 65 ? 14.992 -14.312 -5.207 1 97.69 65 PHE B CA 1
ATOM 2202 C C . PHE B 1 65 ? 14.227 -13.148 -5.816 1 97.69 65 PHE B C 1
ATOM 2204 O O . PHE B 1 65 ? 13.742 -12.273 -5.098 1 97.69 65 PHE B O 1
ATOM 2211 N N . ASN B 1 66 ? 14.156 -13.148 -7.125 1 97.06 66 ASN B N 1
ATOM 2212 C CA . ASN B 1 66 ? 13.188 -12.438 -7.957 1 97.06 66 ASN B CA 1
ATOM 2213 C C . ASN B 1 66 ? 12.211 -13.406 -8.625 1 97.06 66 ASN B C 1
ATOM 2215 O O . ASN B 1 66 ? 12.625 -14.32 -9.328 1 97.06 66 ASN B O 1
ATOM 2219 N N . PHE B 1 67 ? 11.016 -13.219 -8.367 1 98.31 67 PHE B N 1
ATOM 2220 C CA . PHE B 1 67 ? 9.969 -13.977 -9.047 1 98.31 67 PHE B CA 1
ATOM 2221 C C . PHE B 1 67 ? 9.164 -13.078 -9.977 1 98.31 67 PHE B C 1
ATOM 2223 O O . PHE B 1 67 ? 8.539 -12.117 -9.523 1 98.31 67 PHE B O 1
ATOM 2230 N N . VAL B 1 68 ? 9.164 -13.375 -11.273 1 98.44 68 VAL B N 1
ATOM 2231 C CA . VAL B 1 68 ? 8.5 -12.539 -12.266 1 98.44 68 VAL B CA 1
ATOM 2232 C C . VAL B 1 68 ? 7.5 -13.383 -13.062 1 98.44 68 VAL B C 1
ATOM 2234 O O . VAL B 1 68 ? 7.754 -14.555 -13.344 1 98.44 68 VAL B O 1
ATOM 2237 N N . ALA B 1 69 ? 6.414 -12.781 -13.438 1 98.81 69 ALA B N 1
ATOM 2238 C CA . ALA B 1 69 ? 5.477 -13.422 -14.359 1 98.81 69 ALA B CA 1
ATOM 2239 C C . ALA B 1 69 ? 4.656 -12.383 -15.117 1 98.81 69 ALA B C 1
ATOM 2241 O O . ALA B 1 69 ? 4.488 -11.25 -14.648 1 98.81 69 ALA B O 1
ATOM 2242 N N . CYS B 1 70 ? 4.219 -12.758 -16.234 1 98.88 70 CYS B N 1
ATOM 2243 C CA . CYS B 1 70 ? 3.182 -12.039 -16.969 1 98.88 70 CYS B CA 1
ATOM 2244 C C . CYS B 1 70 ? 1.804 -12.617 -16.656 1 98.88 70 CYS B C 1
ATOM 2246 O O . CYS B 1 70 ? 1.619 -13.836 -16.688 1 98.88 70 CYS B O 1
ATOM 2248 N N . ILE B 1 71 ? 0.844 -11.797 -16.391 1 98.94 71 ILE B N 1
ATOM 2249 C CA . ILE B 1 71 ? -0.516 -12.195 -16.047 1 98.94 71 ILE B CA 1
ATOM 2250 C C . ILE B 1 71 ? -1.489 -11.672 -17.094 1 98.94 71 ILE B C 1
ATOM 2252 O O . ILE B 1 71 ? -1.45 -10.484 -17.438 1 98.94 71 ILE B O 1
ATOM 2256 N N . GLU B 1 72 ? -2.307 -12.5 -17.562 1 98.81 72 GLU B N 1
ATOM 2257 C CA . GLU B 1 72 ? -3.352 -12.133 -18.516 1 98.81 72 GLU B CA 1
ATOM 2258 C C . GLU B 1 72 ? -4.723 -12.609 -18.047 1 98.81 72 GLU B C 1
ATOM 2260 O O . GLU B 1 72 ? -4.91 -13.797 -17.766 1 98.81 72 GLU B O 1
ATOM 2265 N N . ALA B 1 73 ? -5.613 -11.734 -17.953 1 98.56 73 ALA B N 1
ATOM 2266 C CA . ALA B 1 73 ? -6.988 -12.055 -17.578 1 98.56 73 ALA B CA 1
ATOM 2267 C C . ALA B 1 73 ? -7.934 -10.906 -17.922 1 98.56 73 ALA B C 1
ATOM 2269 O O . ALA B 1 73 ? -7.496 -9.773 -18.125 1 98.56 73 ALA B O 1
ATOM 2270 N N . ASP B 1 74 ? -9.188 -11.242 -18.047 1 96.69 74 ASP B N 1
ATOM 2271 C CA . ASP B 1 74 ? -10.242 -10.242 -18.203 1 96.69 74 ASP B CA 1
ATOM 2272 C C . ASP B 1 74 ? -11.008 -10.047 -16.906 1 96.69 74 ASP B C 1
ATOM 2274 O O . ASP B 1 74 ? -11.969 -10.773 -16.625 1 96.69 74 ASP B O 1
ATOM 2278 N N . PHE B 1 75 ? -10.617 -8.992 -16.156 1 95.94 75 PHE B N 1
ATOM 2279 C CA . PHE B 1 75 ? -11.234 -8.711 -14.859 1 95.94 75 PHE B CA 1
ATOM 2280 C C . PHE B 1 75 ? -12.531 -7.93 -15.039 1 95.94 75 PHE B C 1
ATOM 2282 O O . PHE B 1 75 ? -12.516 -6.73 -15.328 1 95.94 75 PHE B O 1
ATOM 2289 N N . THR B 1 76 ? -13.664 -8.555 -14.836 1 89.94 76 THR B N 1
ATOM 2290 C CA . THR B 1 76 ? -14.922 -7.871 -15.109 1 89.94 76 THR B CA 1
ATOM 2291 C C . THR B 1 76 ? -15.828 -7.906 -13.883 1 89.94 76 THR B C 1
ATOM 2293 O O . THR B 1 76 ? -16.812 -7.172 -13.812 1 89.94 76 THR B O 1
ATOM 2296 N N . THR B 1 77 ? -15.5 -8.797 -13.008 1 93.94 77 THR B N 1
ATOM 2297 C CA . THR B 1 77 ? -16.391 -9.008 -11.875 1 93.94 77 THR B CA 1
ATOM 2298 C C . THR B 1 77 ? -15.734 -8.562 -10.578 1 93.94 77 THR B C 1
ATOM 2300 O O . THR B 1 77 ? -14.539 -8.773 -10.383 1 93.94 77 THR B O 1
ATOM 2303 N N . LEU B 1 78 ? -16.562 -8.102 -9.727 1 93.75 78 LEU B N 1
ATOM 2304 C CA . LEU B 1 78 ? -16.109 -7.531 -8.461 1 93.75 78 LEU B CA 1
ATOM 2305 C C . LEU B 1 78 ? -15.219 -8.516 -7.711 1 93.75 78 LEU B C 1
ATOM 2307 O O . LEU B 1 78 ? -15.609 -9.664 -7.484 1 93.75 78 LEU B O 1
ATOM 2311 N N . TYR B 1 79 ? -13.906 -8.141 -7.352 1 94.81 79 TYR B N 1
ATOM 2312 C CA . TYR B 1 79 ? -12.891 -8.742 -6.492 1 94.81 79 TYR B CA 1
ATOM 2313 C C . TYR B 1 79 ? -12.203 -9.906 -7.203 1 94.81 79 TYR B C 1
ATOM 2315 O O . TYR B 1 79 ? -11.445 -10.656 -6.582 1 94.81 79 TYR B O 1
ATOM 2323 N N . ASP B 1 80 ? -12.531 -10.102 -8.539 1 97.69 80 ASP B N 1
ATOM 2324 C CA . ASP B 1 80 ? -11.617 -10.961 -9.289 1 97.69 80 ASP B CA 1
ATOM 2325 C C . ASP B 1 80 ? -10.172 -10.492 -9.141 1 97.69 80 ASP B C 1
ATOM 2327 O O . ASP B 1 80 ? -9.898 -9.289 -9.211 1 97.69 80 ASP B O 1
ATOM 2331 N N . GLN B 1 81 ? -9.266 -11.383 -8.898 1 98.31 81 GLN B N 1
ATOM 2332 C CA . GLN B 1 81 ? -7.879 -10.984 -8.695 1 98.31 81 GLN B CA 1
ATOM 2333 C C . GLN B 1 81 ? -6.922 -12.023 -9.281 1 98.31 81 GLN B C 1
ATOM 2335 O O . GLN B 1 81 ? -7.203 -13.219 -9.258 1 98.31 81 GLN B O 1
ATOM 2340 N N . ALA B 1 82 ? -5.824 -11.586 -9.766 1 98.94 82 ALA B N 1
ATOM 2341 C CA . ALA B 1 82 ? -4.723 -12.445 -10.195 1 98.94 82 ALA B CA 1
ATOM 2342 C C . ALA B 1 82 ? -3.387 -11.719 -10.086 1 98.94 82 ALA B C 1
ATOM 2344 O O . ALA B 1 82 ? -3.312 -10.508 -10.305 1 98.94 82 ALA B O 1
ATOM 2345 N N . GLY B 1 83 ? -2.361 -12.438 -9.773 1 98.94 83 GLY B N 1
ATOM 2346 C CA . GLY B 1 83 ? -1.011 -11.914 -9.641 1 98.94 83 GLY B CA 1
ATOM 2347 C C . GLY B 1 83 ? -0.049 -12.891 -8.992 1 98.94 83 GLY B C 1
ATOM 2348 O O . GLY B 1 83 ? 0.029 -14.055 -9.398 1 98.94 83 GLY B O 1
ATOM 2349 N N . LEU B 1 84 ? 0.778 -12.414 -8.078 1 99 84 LEU B N 1
ATOM 2350 C CA . LEU B 1 84 ? 1.779 -13.227 -7.391 1 99 84 LEU B CA 1
ATOM 2351 C C . LEU B 1 84 ? 1.508 -13.273 -5.891 1 99 84 LEU B C 1
ATOM 2353 O O . LEU B 1 84 ? 0.732 -12.469 -5.371 1 99 84 LEU B O 1
ATOM 2357 N N . MET B 1 85 ? 2.123 -14.203 -5.246 1 98.94 85 MET B N 1
ATOM 2358 C CA . MET B 1 85 ? 1.978 -14.328 -3.799 1 98.94 85 MET B CA 1
ATOM 2359 C C . MET B 1 85 ? 3.217 -14.961 -3.18 1 98.94 85 MET B C 1
ATOM 2361 O O . MET B 1 85 ? 3.818 -15.859 -3.771 1 98.94 85 MET B O 1
ATOM 2365 N N . ILE B 1 86 ? 3.688 -14.477 -2.088 1 98.94 86 ILE B N 1
ATOM 2366 C CA . ILE B 1 86 ? 4.609 -15.133 -1.167 1 98.94 86 ILE B CA 1
ATOM 2367 C C . ILE B 1 86 ? 3.865 -15.539 0.101 1 98.94 86 ILE B C 1
ATOM 2369 O O . ILE B 1 86 ? 3.174 -14.727 0.715 1 98.94 86 ILE B O 1
ATOM 2373 N N . TYR B 1 87 ? 3.961 -16.781 0.461 1 98.88 87 TYR B N 1
ATOM 2374 C CA . TYR B 1 87 ? 3.1 -17.406 1.46 1 98.88 87 TYR B CA 1
ATOM 2375 C C . TYR B 1 87 ? 3.92 -18.188 2.475 1 98.88 87 TYR B C 1
ATOM 2377 O O . TYR B 1 87 ? 4.672 -19.094 2.107 1 98.88 87 TYR B O 1
ATOM 2385 N N . LEU B 1 88 ? 3.799 -17.859 3.758 1 98.69 88 LEU B N 1
ATOM 2386 C CA . LEU B 1 88 ? 4.422 -18.625 4.828 1 98.69 88 LEU B CA 1
ATOM 2387 C C . LEU B 1 88 ? 3.395 -19.516 5.531 1 98.69 88 LEU B C 1
ATOM 2389 O O . LEU B 1 88 ? 3.643 -20.688 5.762 1 98.69 88 LEU B O 1
ATOM 2393 N N . ASP B 1 89 ? 2.312 -18.922 5.902 1 98.31 89 ASP B N 1
ATOM 2394 C CA . ASP B 1 89 ? 1.184 -19.594 6.539 1 98.31 89 ASP B CA 1
ATOM 2395 C C . ASP B 1 89 ? -0.081 -18.734 6.457 1 98.31 89 ASP B C 1
ATOM 2397 O O . ASP B 1 89 ? -0.089 -17.703 5.801 1 98.31 89 ASP B O 1
ATOM 2401 N N . GLU B 1 90 ? -1.142 -19.094 7.02 1 97.94 90 GLU B N 1
ATOM 2402 C CA . GLU B 1 90 ? -2.453 -18.484 6.836 1 97.94 90 GLU B CA 1
ATOM 2403 C C . GLU B 1 90 ? -2.457 -17.031 7.316 1 97.94 90 GLU B C 1
ATOM 2405 O O . GLU B 1 90 ? -3.312 -16.25 6.914 1 97.94 90 GLU B O 1
ATOM 2410 N N . LYS B 1 91 ? -1.521 -16.672 8.125 1 97.88 91 LYS B N 1
ATOM 2411 C CA . LYS B 1 91 ? -1.562 -15.336 8.719 1 97.88 91 LYS B CA 1
ATOM 2412 C C . LYS B 1 91 ? -0.341 -14.516 8.312 1 97.88 91 LYS B C 1
ATOM 2414 O O . LYS B 1 91 ? -0.14 -13.406 8.805 1 97.88 91 LYS B O 1
ATOM 2419 N N . HIS B 1 92 ? 0.545 -15.07 7.531 1 98.62 92 HIS B N 1
ATOM 2420 C CA . HIS B 1 92 ? 1.75 -14.383 7.078 1 98.62 92 HIS B CA 1
ATOM 2421 C C . HIS B 1 92 ? 1.969 -14.586 5.582 1 98.62 92 HIS B C 1
ATOM 2423 O O . HIS B 1 92 ? 2.514 -15.609 5.16 1 98.62 92 HIS B O 1
ATOM 2429 N N . TRP B 1 93 ? 1.559 -13.672 4.809 1 98.94 93 TRP B N 1
ATOM 2430 C CA . TRP B 1 93 ? 1.654 -13.75 3.355 1 98.94 93 TRP B CA 1
ATOM 2431 C C . TRP B 1 93 ? 1.483 -12.375 2.721 1 98.94 93 TRP B C 1
ATOM 2433 O O . TRP B 1 93 ? 1.072 -11.422 3.391 1 98.94 93 TRP B O 1
ATOM 2443 N N . LEU B 1 94 ? 1.888 -12.195 1.525 1 98.94 94 LEU B N 1
ATOM 2444 C CA . LEU B 1 94 ? 1.612 -11.039 0.684 1 98.94 94 LEU B CA 1
ATOM 2445 C C . LEU B 1 94 ? 1.127 -11.469 -0.695 1 98.94 94 LEU B C 1
ATOM 2447 O O . LEU B 1 94 ? 1.763 -12.297 -1.351 1 98.94 94 LEU B O 1
ATOM 2451 N N . LYS B 1 95 ? -0.052 -11 -1.14 1 98.94 95 LYS B N 1
ATOM 2452 C CA . LYS B 1 95 ? -0.518 -11.172 -2.514 1 98.94 95 LYS B CA 1
ATOM 2453 C C . LYS B 1 95 ? -0.519 -9.836 -3.262 1 98.94 95 LYS B C 1
ATOM 2455 O O . LYS B 1 95 ? -0.69 -8.781 -2.656 1 98.94 95 LYS B O 1
ATOM 2460 N N . THR B 1 96 ? -0.321 -9.906 -4.508 1 98.94 96 THR B N 1
ATOM 2461 C CA . THR B 1 96 ? -0.202 -8.688 -5.305 1 98.94 96 THR B CA 1
ATOM 2462 C C . THR B 1 96 ? -0.641 -8.938 -6.746 1 98.94 96 THR B C 1
ATOM 2464 O O . THR B 1 96 ? -0.527 -10.055 -7.25 1 98.94 96 THR B O 1
ATOM 2467 N N . GLY B 1 97 ? -1.119 -7.938 -7.367 1 98.81 97 GLY B N 1
ATOM 2468 C CA . GLY B 1 97 ? -1.628 -7.973 -8.727 1 98.81 97 GLY B CA 1
ATOM 2469 C C . GLY B 1 97 ? -2.814 -7.055 -8.945 1 98.81 97 GLY B C 1
ATOM 2470 O O . GLY B 1 97 ? -2.938 -6.023 -8.281 1 98.81 97 GLY B O 1
ATOM 2471 N N . ILE B 1 98 ? -3.615 -7.395 -9.922 1 98.69 98 ILE B N 1
ATOM 2472 C CA . ILE B 1 98 ? -4.812 -6.609 -10.211 1 98.69 98 ILE B CA 1
ATOM 2473 C C . ILE B 1 98 ? -6.02 -7.246 -9.531 1 98.69 98 ILE B C 1
ATOM 2475 O O . ILE B 1 98 ? -6.172 -8.469 -9.539 1 98.69 98 ILE B O 1
ATOM 2479 N N . GLU B 1 99 ? -6.785 -6.484 -8.93 1 97.94 99 GLU B N 1
ATOM 2480 C CA . GLU B 1 99 ? -8.102 -6.816 -8.398 1 97.94 99 GLU B CA 1
ATOM 2481 C C . GLU B 1 99 ? -9.172 -5.879 -8.945 1 97.94 99 GLU B C 1
ATOM 2483 O O . GLU B 1 99 ? -8.953 -4.668 -9.055 1 97.94 99 GLU B O 1
ATOM 2488 N N . TYR B 1 100 ? -10.281 -6.414 -9.398 1 96 100 TYR B N 1
ATOM 2489 C CA . TYR B 1 100 ? -11.406 -5.59 -9.844 1 96 100 TYR B CA 1
ATOM 2490 C C . TYR B 1 100 ? -12.188 -5.059 -8.648 1 96 100 TYR B C 1
ATOM 2492 O O . TYR B 1 100 ? -12.93 -5.809 -8 1 96 100 TYR B O 1
ATOM 2500 N N . ASN B 1 101 ? -11.953 -3.812 -8.328 1 90 101 ASN B N 1
ATOM 2501 C CA . ASN B 1 101 ? -12.57 -3.188 -7.164 1 90 101 ASN B CA 1
ATOM 2502 C C . ASN B 1 101 ? -13.242 -1.865 -7.527 1 90 101 ASN B C 1
ATOM 2504 O O . ASN B 1 101 ? -12.664 -1.05 -8.25 1 90 101 ASN B O 1
ATOM 2508 N N . ASP B 1 102 ? -14.438 -1.644 -6.996 1 82.12 102 ASP B N 1
ATOM 2509 C CA . ASP B 1 102 ? -15.164 -0.388 -7.125 1 82.12 102 ASP B CA 1
ATOM 2510 C C . ASP B 1 102 ? -15.297 0.029 -8.586 1 82.12 102 ASP B C 1
ATOM 2512 O O . ASP B 1 102 ? -14.969 1.164 -8.945 1 82.12 102 ASP B O 1
ATOM 2516 N N . GLY B 1 103 ? -15.438 -0.885 -9.469 1 85.19 103 GLY B N 1
ATOM 2517 C CA . GLY B 1 103 ? -15.82 -0.62 -10.844 1 85.19 103 GLY B CA 1
ATOM 2518 C C . GLY B 1 103 ? -14.633 -0.536 -11.789 1 85.19 103 GLY B C 1
ATOM 2519 O O . GLY B 1 103 ? -14.797 -0.248 -12.977 1 85.19 103 GLY B O 1
ATOM 2520 N N . GLN B 1 104 ? -13.477 -0.758 -11.258 1 90.69 104 GLN B N 1
ATOM 2521 C CA . GLN B 1 104 ? -12.32 -0.702 -12.148 1 90.69 104 GLN B CA 1
ATOM 2522 C C . GLN B 1 104 ? -11.219 -1.646 -11.68 1 90.69 104 GLN B C 1
ATOM 2524 O O . GLN B 1 104 ? -11.125 -1.963 -10.492 1 90.69 104 GLN B O 1
ATOM 2529 N N . PRO B 1 105 ? -10.398 -2.119 -12.625 1 95.56 105 PRO B N 1
ATOM 2530 C CA . PRO B 1 105 ? -9.211 -2.881 -12.219 1 95.56 105 PRO B CA 1
ATOM 2531 C C . PRO B 1 105 ? -8.18 -2.023 -11.492 1 95.56 105 PRO B C 1
ATOM 2533 O O . PRO B 1 105 ? -7.758 -0.984 -12.008 1 95.56 105 PRO B O 1
ATOM 2536 N N . MET B 1 106 ? -7.859 -2.398 -10.328 1 97.06 106 MET B N 1
ATOM 2537 C CA . MET B 1 106 ? -6.852 -1.71 -9.531 1 97.06 106 MET B CA 1
ATOM 2538 C C . MET B 1 106 ? -5.621 -2.588 -9.336 1 97.06 106 MET B C 1
ATOM 2540 O O . MET B 1 106 ? -5.742 -3.805 -9.172 1 97.06 106 MET B O 1
ATOM 2544 N N . ILE B 1 107 ? -4.438 -1.958 -9.438 1 98.31 107 ILE B N 1
ATOM 2545 C CA . ILE B 1 107 ? -3.207 -2.658 -9.086 1 98.31 107 ILE B CA 1
ATOM 2546 C C . ILE B 1 107 ? -2.916 -2.482 -7.598 1 98.31 107 ILE B C 1
ATOM 2548 O O . ILE B 1 107 ? -3.158 -1.413 -7.035 1 98.31 107 ILE B O 1
ATOM 2552 N N . GLY B 1 108 ? -2.502 -3.555 -6.883 1 98.44 108 GLY B N 1
ATOM 2553 C CA . GLY B 1 108 ? -2.279 -3.396 -5.453 1 98.44 108 GLY B CA 1
ATOM 2554 C C . GLY B 1 108 ? -1.623 -4.605 -4.812 1 98.44 108 GLY B C 1
ATOM 2555 O O . GLY B 1 108 ? -1.073 -5.461 -5.508 1 98.44 108 GLY B O 1
ATOM 2556 N N . SER B 1 109 ? -1.535 -4.59 -3.518 1 98.88 109 SER B N 1
ATOM 2557 C CA . SER B 1 109 ? -1.023 -5.676 -2.684 1 98.88 109 SER B CA 1
ATOM 2558 C C . SER B 1 109 ? -1.771 -5.75 -1.356 1 98.88 109 SER B C 1
ATOM 2560 O O . SER B 1 109 ? -2.299 -4.742 -0.878 1 98.88 109 SER B O 1
ATOM 2562 N N . VAL B 1 110 ? -1.898 -6.887 -0.901 1 98.81 110 VAL B N 1
ATOM 2563 C CA . VAL B 1 110 ? -2.352 -7.137 0.464 1 98.81 110 VAL B CA 1
ATOM 2564 C C . VAL B 1 110 ? -1.242 -7.824 1.259 1 98.81 110 VAL B C 1
ATOM 2566 O O . VAL B 1 110 ? -0.846 -8.945 0.94 1 98.81 110 VAL B O 1
ATOM 2569 N N . TYR B 1 111 ? -0.692 -7.129 2.201 1 98.94 111 TYR B N 1
ATOM 2570 C CA . TYR B 1 111 ? 0.282 -7.695 3.127 1 98.94 111 TYR B CA 1
ATOM 2571 C C . TYR B 1 111 ? -0.388 -8.133 4.426 1 98.94 111 TYR B C 1
ATOM 2573 O O . TYR B 1 111 ? -0.999 -7.316 5.121 1 98.94 111 TYR B O 1
ATOM 2581 N N . THR B 1 112 ? -0.223 -9.422 4.734 1 98.75 112 THR B N 1
ATOM 2582 C CA . THR B 1 112 ? -0.854 -9.961 5.934 1 98.75 112 THR B CA 1
ATOM 2583 C C . THR B 1 112 ? 0.199 -10.43 6.934 1 98.75 112 THR B C 1
ATOM 2585 O O . THR B 1 112 ? 0.963 -11.359 6.652 1 98.75 112 THR B O 1
ATOM 2588 N N . ASN B 1 113 ? 0.307 -9.844 7.965 1 98.12 113 ASN B N 1
ATOM 2589 C CA . ASN B 1 113 ? 1.012 -10.211 9.188 1 98.12 113 ASN B CA 1
ATOM 2590 C C . ASN B 1 113 ? 0.075 -10.219 10.391 1 98.12 113 ASN B C 1
ATOM 2592 O O . ASN B 1 113 ? 0.04 -9.266 11.164 1 98.12 113 ASN B O 1
ATOM 2596 N N . GLU B 1 114 ? -0.643 -11.266 10.602 1 96.81 114 GLU B N 1
ATOM 2597 C CA . GLU B 1 114 ? -1.754 -11.461 11.523 1 96.81 114 GLU B CA 1
ATOM 2598 C C . GLU B 1 114 ? -3.039 -10.836 10.992 1 96.81 114 GLU B C 1
ATOM 2600 O O . GLU B 1 114 ? -4.102 -11.461 11.031 1 96.81 114 GLU B O 1
ATOM 2605 N N . ASN B 1 115 ? -2.949 -9.633 10.562 1 97.44 115 ASN B N 1
ATOM 2606 C CA . ASN B 1 115 ? -4.062 -8.938 9.922 1 97.44 115 ASN B CA 1
ATOM 2607 C C . ASN B 1 115 ? -3.678 -8.406 8.547 1 97.44 115 ASN B C 1
ATOM 2609 O O . ASN B 1 115 ? -2.51 -8.102 8.297 1 97.44 115 ASN B O 1
ATOM 2613 N N . SER B 1 116 ? -4.676 -8.32 7.672 1 98.5 116 SER B N 1
ATOM 2614 C CA . SER B 1 116 ? -4.426 -7.922 6.289 1 98.5 116 SER B CA 1
ATOM 2615 C C . SER B 1 116 ? -4.324 -6.406 6.164 1 98.5 116 SER B C 1
ATOM 2617 O O . SER B 1 116 ? -5.102 -5.672 6.781 1 98.5 116 SER B O 1
ATOM 2619 N N . ASP B 1 117 ? -3.354 -5.922 5.504 1 98.56 117 ASP B N 1
ATOM 2620 C CA . ASP B 1 117 ? -3.119 -4.539 5.105 1 98.56 117 ASP B CA 1
ATOM 2621 C C . ASP B 1 117 ? -3.221 -4.375 3.592 1 98.56 117 ASP B C 1
ATOM 2623 O O . ASP B 1 117 ? -2.361 -4.863 2.852 1 98.56 117 ASP B O 1
ATOM 2627 N N . TRP B 1 118 ? -4.246 -3.656 3.111 1 98.25 118 TRP B N 1
ATOM 2628 C CA . TRP B 1 118 ? -4.578 -3.559 1.693 1 98.25 118 TRP B CA 1
ATOM 2629 C C . TRP B 1 118 ? -4.172 -2.201 1.131 1 98.25 118 TRP B C 1
ATOM 2631 O O . TRP B 1 118 ? -4.691 -1.165 1.552 1 98.25 118 TRP B O 1
ATOM 2641 N N . ALA B 1 119 ? -3.215 -2.146 0.195 1 98.62 119 ALA B N 1
ATOM 2642 C CA . ALA B 1 119 ? -2.814 -0.945 -0.534 1 98.62 119 ALA B CA 1
ATOM 2643 C C . ALA B 1 119 ? -3.131 -1.075 -2.021 1 98.62 119 ALA B C 1
ATOM 2645 O O . ALA B 1 119 ? -2.832 -2.102 -2.639 1 98.62 119 ALA B O 1
ATOM 2646 N N . THR B 1 120 ? -3.742 -0.04 -2.602 1 97.44 120 THR B N 1
ATOM 2647 C CA . THR B 1 120 ? -4.176 -0.136 -3.992 1 97.44 120 THR B CA 1
ATOM 2648 C C . THR B 1 120 ? -3.816 1.133 -4.758 1 97.44 120 THR B C 1
ATOM 2650 O O . THR B 1 120 ? -3.434 2.139 -4.16 1 97.44 120 THR B O 1
ATOM 2653 N N . GLY B 1 121 ? -3.939 1.106 -6.031 1 95.19 121 GLY B N 1
ATOM 2654 C CA . GLY B 1 121 ? -3.736 2.234 -6.926 1 95.19 121 GLY B CA 1
ATOM 2655 C C . GLY B 1 121 ? -4.371 2.037 -8.289 1 95.19 121 GLY B C 1
ATOM 2656 O O . GLY B 1 121 ? -4.77 0.923 -8.641 1 95.19 121 GLY B O 1
ATOM 2657 N N . VAL B 1 122 ? -4.434 3.133 -8.945 1 95 122 VAL B N 1
ATOM 2658 C CA . VAL B 1 122 ? -4.941 3.072 -10.312 1 95 122 VAL B CA 1
ATOM 2659 C C . VAL B 1 122 ? -3.918 2.379 -11.211 1 95 122 VAL B C 1
ATOM 2661 O O . VAL B 1 122 ? -2.711 2.498 -11 1 95 122 VAL B O 1
ATOM 2664 N N . TYR B 1 123 ? -4.398 1.625 -12.133 1 96.56 123 TYR B N 1
ATOM 2665 C CA . TYR B 1 123 ? -3.539 0.998 -13.133 1 96.56 123 TYR B CA 1
ATOM 2666 C C . TYR B 1 123 ? -3.607 1.744 -14.453 1 96.56 123 TYR B C 1
ATOM 2668 O O . TYR B 1 123 ? -4.688 1.899 -15.031 1 96.56 123 TYR B O 1
ATOM 2676 N N . ASN B 1 124 ? -2.506 2.197 -15.023 1 93.44 124 ASN B N 1
ATOM 2677 C CA . ASN B 1 124 ? -2.514 3.082 -16.188 1 93.44 124 ASN B CA 1
ATOM 2678 C C . ASN B 1 124 ? -2.225 2.32 -17.469 1 93.44 124 ASN B C 1
ATOM 2680 O O . ASN B 1 124 ? -2.018 2.926 -18.531 1 93.44 124 ASN B O 1
ATOM 2684 N N . GLY B 1 125 ? -2.17 1.02 -17.5 1 96.69 125 GLY B N 1
ATOM 2685 C CA . GLY B 1 125 ? -1.982 0.182 -18.688 1 96.69 125 GLY B CA 1
ATOM 2686 C C . GLY B 1 125 ? -3.219 -0.622 -19.047 1 96.69 125 GLY B C 1
ATOM 2687 O O . GLY B 1 125 ? -4.332 -0.269 -18.656 1 96.69 125 GLY B O 1
ATOM 2688 N N . ASP B 1 126 ? -3.068 -1.562 -19.984 1 97.81 126 ASP B N 1
ATOM 2689 C CA . ASP B 1 126 ? -4.105 -2.555 -20.234 1 97.81 126 ASP B CA 1
ATOM 2690 C C . ASP B 1 126 ? -4.188 -3.572 -19.109 1 97.81 126 ASP B C 1
ATOM 2692 O O . ASP B 1 126 ? -3.291 -4.406 -18.953 1 97.81 126 ASP B O 1
ATOM 2696 N N . PRO B 1 127 ? -5.262 -3.463 -18.312 1 97.62 127 PRO B N 1
ATOM 2697 C CA . PRO B 1 127 ? -5.328 -4.34 -17.141 1 97.62 127 PRO B CA 1
ATOM 2698 C C . PRO B 1 127 ? -5.438 -5.816 -17.516 1 97.62 127 PRO B C 1
ATOM 2700 O O . PRO B 1 127 ? -5.316 -6.688 -16.656 1 97.62 127 PRO B O 1
ATOM 2703 N N . ARG B 1 128 ? -5.621 -6.145 -18.844 1 98.44 128 ARG B N 1
ATOM 2704 C CA . ARG B 1 128 ? -5.793 -7.527 -19.281 1 98.44 128 ARG B CA 1
ATOM 2705 C C . ARG B 1 128 ? -4.445 -8.219 -19.438 1 98.44 128 ARG B C 1
ATOM 2707 O O . ARG B 1 128 ? -4.383 -9.438 -19.609 1 98.44 128 ARG B O 1
ATOM 2714 N N . LYS B 1 129 ? -3.441 -7.48 -19.359 1 98.81 129 LYS B N 1
ATOM 2715 C CA . LYS B 1 129 ? -2.092 -8.023 -19.5 1 98.81 129 LYS B CA 1
ATOM 2716 C C . LYS B 1 129 ? -1.069 -7.141 -18.781 1 98.81 129 LYS B C 1
ATOM 2718 O O . LYS B 1 129 ? -0.883 -5.98 -19.156 1 98.81 129 LYS B O 1
ATOM 2723 N N . PHE B 1 130 ? -0.332 -7.66 -17.844 1 98.81 130 PHE B N 1
ATOM 2724 C CA . PHE B 1 130 ? 0.638 -6.902 -17.062 1 98.81 130 PHE B CA 1
ATOM 2725 C C . PHE B 1 130 ? 1.688 -7.824 -16.453 1 98.81 130 PHE B C 1
ATOM 2727 O O . PHE B 1 130 ? 1.5 -9.039 -16.406 1 98.81 130 PHE B O 1
ATOM 2734 N N . TRP B 1 131 ? 2.842 -7.27 -16.031 1 98.81 131 TRP B N 1
ATOM 2735 C CA . TRP B 1 131 ? 3.928 -8.031 -15.414 1 98.81 131 TRP B CA 1
ATOM 2736 C C . TRP B 1 131 ? 4.098 -7.648 -13.953 1 98.81 131 TRP B C 1
ATOM 2738 O O . TRP B 1 131 ? 3.982 -6.473 -13.586 1 98.81 131 TRP B O 1
ATOM 2748 N N . MET B 1 132 ? 4.285 -8.602 -13.148 1 98.81 132 MET B N 1
ATOM 2749 C CA . MET B 1 132 ? 4.582 -8.414 -11.727 1 98.81 132 MET B CA 1
ATOM 2750 C C . MET B 1 132 ? 5.965 -8.961 -11.391 1 98.81 132 MET B C 1
ATOM 2752 O O . MET B 1 132 ? 6.395 -9.969 -11.945 1 98.81 132 MET B O 1
ATOM 2756 N N . ARG B 1 133 ? 6.637 -8.336 -10.469 1 98.56 133 ARG B N 1
ATOM 2757 C CA . ARG B 1 133 ? 7.898 -8.797 -9.898 1 98.56 133 ARG B CA 1
ATOM 2758 C C . ARG B 1 133 ? 7.852 -8.758 -8.375 1 98.56 133 ARG B C 1
ATOM 2760 O O . ARG B 1 133 ? 7.594 -7.715 -7.777 1 98.56 133 ARG B O 1
ATOM 2767 N N . LEU B 1 134 ? 7.988 -9.852 -7.828 1 98.69 134 LEU B N 1
ATOM 2768 C CA . LEU B 1 134 ? 8.094 -10.016 -6.383 1 98.69 134 LEU B CA 1
ATOM 2769 C C . LEU B 1 134 ? 9.508 -10.398 -5.977 1 98.69 134 LEU B C 1
ATOM 2771 O O . LEU B 1 134 ? 10 -11.469 -6.34 1 98.69 134 LEU B O 1
ATOM 2775 N N . THR B 1 135 ? 10.156 -9.531 -5.234 1 98.19 135 THR B N 1
ATOM 2776 C CA . THR B 1 135 ? 11.539 -9.734 -4.809 1 98.19 135 THR B CA 1
ATOM 2777 C C . THR B 1 135 ? 11.617 -9.906 -3.293 1 98.19 135 THR B C 1
ATOM 2779 O O . THR B 1 135 ? 11.07 -9.094 -2.541 1 98.19 135 THR B O 1
ATOM 2782 N N . LYS B 1 136 ? 12.18 -10.938 -2.863 1 98.12 136 LYS B N 1
ATOM 2783 C CA . LYS B 1 136 ? 12.57 -11.109 -1.467 1 98.12 136 LYS B CA 1
ATOM 2784 C C . LYS B 1 136 ? 14.086 -11.023 -1.303 1 98.12 136 LYS B C 1
ATOM 2786 O O . LYS B 1 136 ? 14.828 -11.781 -1.927 1 98.12 136 LYS B O 1
ATOM 2791 N N . LYS B 1 137 ? 14.555 -10.117 -0.573 1 96.56 137 LYS B N 1
ATOM 2792 C CA . LYS B 1 137 ? 15.969 -9.938 -0.266 1 96.56 137 LYS B CA 1
ATOM 2793 C C . LYS B 1 137 ? 16.172 -9.633 1.214 1 96.56 137 LYS B C 1
ATOM 2795 O O . LYS B 1 137 ? 15.594 -8.68 1.741 1 96.56 137 LYS B O 1
ATOM 2800 N N . ARG B 1 138 ? 17 -10.469 1.854 1 94.38 138 ARG B N 1
ATOM 2801 C CA . ARG B 1 138 ? 17.172 -10.359 3.301 1 94.38 138 ARG B CA 1
ATOM 2802 C C . ARG B 1 138 ? 15.82 -10.398 4.016 1 94.38 138 ARG B C 1
ATOM 2804 O O . ARG B 1 138 ? 15.102 -11.398 3.945 1 94.38 138 ARG B O 1
ATOM 2811 N N . ASP B 1 139 ? 15.445 -9.336 4.637 1 95.5 139 ASP B N 1
ATOM 2812 C CA . ASP B 1 139 ? 14.242 -9.359 5.457 1 95.5 139 ASP B CA 1
ATOM 2813 C C . ASP B 1 139 ? 13.141 -8.492 4.848 1 95.5 139 ASP B C 1
ATOM 2815 O O . ASP B 1 139 ? 12.227 -8.055 5.547 1 95.5 139 ASP B O 1
ATOM 2819 N N . VAL B 1 140 ? 13.273 -8.211 3.529 1 97.5 140 VAL B N 1
ATOM 2820 C CA . VAL B 1 140 ? 12.266 -7.332 2.945 1 97.5 140 VAL B CA 1
ATOM 2821 C C . VAL B 1 140 ? 11.68 -7.977 1.689 1 97.5 140 VAL B C 1
ATOM 2823 O O . VAL B 1 140 ? 12.312 -8.844 1.079 1 97.5 140 VAL B O 1
ATOM 2826 N N . VAL B 1 141 ? 10.484 -7.59 1.376 1 98.56 141 VAL B N 1
ATOM 2827 C CA . VAL B 1 141 ? 9.828 -7.871 0.105 1 98.56 141 VAL B CA 1
ATOM 2828 C C . VAL B 1 141 ? 9.586 -6.57 -0.656 1 98.56 141 VAL B C 1
ATOM 2830 O O . VAL B 1 141 ? 9.141 -5.578 -0.075 1 98.56 141 VAL B O 1
ATOM 2833 N N . CYS B 1 142 ? 10.016 -6.566 -1.869 1 98.5 142 CYS B N 1
ATOM 2834 C CA . CYS B 1 142 ? 9.773 -5.465 -2.797 1 98.5 142 CYS B CA 1
ATOM 2835 C C . CYS B 1 142 ? 8.891 -5.91 -3.955 1 98.5 142 CYS B C 1
ATOM 2837 O O . CYS B 1 142 ? 9.188 -6.91 -4.617 1 98.5 142 CYS B O 1
ATOM 2839 N N . VAL B 1 143 ? 7.793 -5.219 -4.199 1 98.69 143 VAL B N 1
ATOM 2840 C CA . VAL B 1 143 ? 6.867 -5.531 -5.281 1 98.69 143 VAL B CA 1
ATOM 2841 C C . VAL B 1 143 ? 6.914 -4.43 -6.34 1 98.69 143 VAL B C 1
ATOM 2843 O O . VAL B 1 143 ? 6.781 -3.248 -6.02 1 98.69 143 VAL B O 1
ATOM 2846 N N . LYS B 1 144 ? 7.098 -4.805 -7.562 1 98.06 144 LYS B N 1
ATOM 2847 C CA . LYS B 1 144 ? 7.004 -3.887 -8.695 1 98.06 144 LYS B CA 1
ATOM 2848 C C . LYS B 1 144 ? 6.082 -4.445 -9.773 1 98.06 144 LYS B C 1
ATOM 2850 O O . LYS B 1 144 ? 5.801 -5.645 -9.797 1 98.06 144 LYS B O 1
ATOM 2855 N N . TYR B 1 145 ? 5.566 -3.598 -10.594 1 98.12 145 TYR B N 1
ATOM 2856 C CA . TYR B 1 145 ? 4.797 -4.023 -11.75 1 98.12 145 TYR B CA 1
ATOM 2857 C C . TYR B 1 145 ? 5.23 -3.264 -13 1 98.12 145 TYR B C 1
ATOM 2859 O O . TYR B 1 145 ? 5.891 -2.229 -12.906 1 98.12 145 TYR B O 1
ATOM 2867 N N . SER B 1 146 ? 4.922 -3.807 -14.133 1 97.69 146 SER B N 1
ATOM 2868 C CA . SER B 1 146 ? 5.254 -3.205 -15.422 1 97.69 146 SER B CA 1
ATOM 2869 C C . SER B 1 146 ? 4.105 -3.355 -16.406 1 97.69 146 SER B C 1
ATOM 2871 O O . SER B 1 146 ? 3.406 -4.371 -16.406 1 97.69 146 SER B O 1
ATOM 2873 N N . ILE B 1 147 ? 3.951 -2.363 -17.281 1 97.31 147 ILE B N 1
ATOM 2874 C CA . ILE B 1 147 ? 2.912 -2.408 -18.297 1 97.31 147 ILE B CA 1
ATOM 2875 C C . ILE B 1 147 ? 3.506 -2.908 -19.609 1 97.31 147 ILE B C 1
ATOM 2877 O O . ILE B 1 147 ? 2.771 -3.27 -20.531 1 97.31 147 ILE B O 1
ATOM 2881 N N . ASP B 1 148 ? 4.883 -2.979 -19.688 1 96.38 148 ASP B N 1
ATOM 2882 C CA . ASP B 1 148 ? 5.52 -3.27 -20.969 1 96.38 148 ASP B CA 1
ATOM 2883 C C . A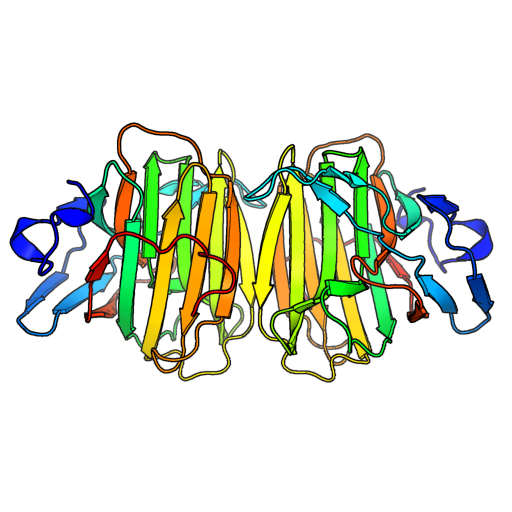SP B 1 148 ? 6.707 -4.211 -20.781 1 96.38 148 ASP B C 1
ATOM 2885 O O . ASP B 1 148 ? 7.418 -4.52 -21.734 1 96.38 148 ASP B O 1
ATOM 2889 N N . ASN B 1 149 ? 6.949 -4.633 -19.562 1 96.25 149 ASN B N 1
ATOM 2890 C CA . ASN B 1 149 ? 8.062 -5.5 -19.203 1 96.25 149 ASN B CA 1
ATOM 2891 C C . ASN B 1 149 ? 9.406 -4.797 -19.391 1 96.25 149 ASN B C 1
ATOM 2893 O O . ASN B 1 149 ? 10.43 -5.449 -19.578 1 96.25 149 ASN B O 1
ATOM 2897 N N . ILE B 1 150 ? 9.43 -3.498 -19.438 1 94.88 150 ILE B N 1
ATOM 2898 C CA . ILE B 1 150 ? 10.648 -2.717 -19.609 1 94.88 150 ILE B CA 1
ATOM 2899 C C . ILE B 1 150 ? 10.844 -1.79 -18.406 1 94.88 150 ILE B C 1
ATOM 2901 O O . ILE B 1 150 ? 11.875 -1.85 -17.734 1 94.88 150 ILE B O 1
ATOM 2905 N N . SER B 1 151 ? 9.859 -1.007 -18.156 1 93.75 151 SER B N 1
ATOM 2906 C CA . SER B 1 151 ? 9.898 -0.086 -17.031 1 93.75 151 SER B CA 1
ATOM 2907 C C . SER B 1 151 ? 9.102 -0.627 -15.852 1 93.75 151 SER B C 1
ATOM 2909 O O . SER B 1 151 ? 7.973 -1.089 -16.016 1 93.75 151 SER B O 1
ATOM 2911 N N . TRP B 1 152 ? 9.711 -0.589 -14.742 1 95.69 152 TRP B N 1
ATOM 2912 C CA . TRP B 1 152 ? 9.094 -1.173 -13.555 1 95.69 152 TRP B CA 1
ATOM 2913 C C . TRP B 1 152 ? 8.766 -0.096 -12.523 1 95.69 152 TRP B C 1
ATOM 2915 O O . TRP B 1 152 ? 9.594 0.772 -12.242 1 95.69 152 TRP B O 1
ATOM 2925 N N . THR B 1 153 ? 7.574 -0.111 -12.016 1 95.5 153 THR B N 1
ATOM 2926 C CA . THR B 1 153 ? 7.078 0.849 -11.039 1 95.5 153 THR B CA 1
ATOM 2927 C C . THR B 1 153 ? 6.965 0.204 -9.656 1 95.5 153 THR B C 1
ATOM 2929 O O . THR B 1 153 ? 6.422 -0.894 -9.523 1 95.5 153 THR B O 1
ATOM 2932 N N . LEU B 1 154 ? 7.488 0.858 -8.648 1 96.62 154 LEU B N 1
ATOM 2933 C CA . LEU B 1 154 ? 7.41 0.353 -7.281 1 96.62 154 LEU B CA 1
ATOM 2934 C C . LEU B 1 154 ? 5.969 0.354 -6.781 1 96.62 154 LEU B C 1
ATOM 2936 O O . LEU B 1 154 ? 5.27 1.363 -6.895 1 96.62 154 LEU B O 1
ATOM 2940 N N . LEU B 1 155 ? 5.574 -0.76 -6.23 1 97.88 155 LEU B N 1
ATOM 2941 C CA . LEU B 1 155 ? 4.234 -0.884 -5.668 1 97.88 155 LEU B CA 1
ATOM 2942 C C . LEU B 1 155 ? 4.289 -0.992 -4.148 1 97.88 155 LEU B C 1
ATOM 2944 O O . LEU B 1 155 ? 3.43 -0.447 -3.451 1 97.88 155 LEU B O 1
ATOM 2948 N N . ARG B 1 156 ? 5.293 -1.72 -3.65 1 98.69 156 ARG B N 1
ATOM 2949 C CA . ARG B 1 156 ? 5.363 -1.879 -2.201 1 98.69 156 ARG B CA 1
ATOM 2950 C C . ARG B 1 156 ? 6.762 -2.299 -1.763 1 98.69 156 ARG B C 1
ATOM 2952 O O . ARG B 1 156 ? 7.422 -3.084 -2.447 1 98.69 156 ARG B O 1
ATOM 2959 N N . LEU B 1 157 ? 7.23 -1.811 -0.675 1 98.31 157 LEU B N 1
ATOM 2960 C CA . LEU B 1 157 ? 8.414 -2.242 0.06 1 98.31 157 LEU B CA 1
ATOM 2961 C C . LEU B 1 157 ? 8.094 -2.443 1.538 1 98.31 157 LEU B C 1
ATOM 2963 O O . LEU B 1 157 ? 7.703 -1.496 2.227 1 98.31 157 LEU B O 1
ATOM 2967 N N . CYS B 1 158 ? 8.258 -3.648 2.023 1 98.5 158 CYS B N 1
ATOM 2968 C CA . CYS B 1 158 ? 7.914 -3.904 3.418 1 98.5 158 CYS B CA 1
ATOM 2969 C C . CYS B 1 158 ? 8.82 -4.969 4.016 1 98.5 158 CYS B C 1
ATOM 2971 O O . CYS B 1 158 ? 9.406 -5.773 3.287 1 98.5 158 CYS B O 1
ATOM 2973 N N . GLN B 1 159 ? 8.961 -4.945 5.336 1 97.62 159 GLN B N 1
ATOM 2974 C CA . GLN B 1 159 ? 9.594 -6.062 6.027 1 97.62 159 GLN B CA 1
ATOM 2975 C C . GLN B 1 159 ? 8.758 -7.336 5.895 1 97.62 159 GLN B C 1
ATOM 2977 O O . GLN B 1 159 ? 7.531 -7.277 5.84 1 97.62 159 GLN B O 1
ATOM 2982 N N . PHE B 1 160 ? 9.352 -8.422 5.812 1 98.19 160 PHE B N 1
ATOM 2983 C CA . PHE B 1 160 ? 8.703 -9.727 5.762 1 98.19 160 PHE B CA 1
ATOM 2984 C C . PHE B 1 160 ? 9.391 -10.711 6.695 1 98.19 160 PHE B C 1
ATOM 2986 O O . PHE B 1 160 ? 10.625 -10.727 6.789 1 98.19 160 PHE B O 1
ATOM 2993 N N . PRO B 1 161 ? 8.648 -11.531 7.398 1 97.19 161 PRO B N 1
ATOM 2994 C CA . PRO B 1 161 ? 9.25 -12.406 8.406 1 97.19 161 PRO B CA 1
ATOM 2995 C C . PRO B 1 161 ? 10.289 -13.359 7.82 1 97.19 161 PRO B C 1
ATOM 2997 O O . PRO B 1 161 ? 10.117 -13.852 6.699 1 97.19 161 PRO B O 1
ATOM 3000 N N . GLU B 1 162 ? 11.289 -13.609 8.656 1 95.75 162 GLU B N 1
ATOM 3001 C CA . GLU B 1 162 ? 12.297 -14.586 8.258 1 95.75 162 GLU B CA 1
ATOM 3002 C C . GLU B 1 162 ? 11.766 -16.016 8.367 1 95.75 162 GLU B C 1
ATOM 3004 O O . GLU B 1 162 ? 11.047 -16.344 9.32 1 95.75 162 GLU B O 1
ATOM 3009 N N . ALA B 1 163 ? 12.125 -16.797 7.391 1 97.19 163 ALA B N 1
ATOM 3010 C CA . ALA B 1 163 ? 11.766 -18.203 7.359 1 97.19 163 ALA B CA 1
ATOM 3011 C C . ALA B 1 163 ? 12.812 -19.016 6.605 1 97.19 163 ALA B C 1
ATOM 3013 O O . ALA B 1 163 ? 13.641 -18.469 5.879 1 97.19 163 ALA B O 1
ATOM 3014 N N . LYS B 1 164 ? 12.812 -20.312 6.883 1 95.88 164 LYS B N 1
ATOM 3015 C CA . LYS B 1 164 ? 13.75 -21.203 6.191 1 95.88 164 LYS B CA 1
ATOM 3016 C C . LYS B 1 164 ? 13.445 -21.266 4.695 1 95.88 164 LYS B C 1
ATOM 3018 O O . LYS B 1 164 ? 14.352 -21.469 3.883 1 95.88 164 LYS B O 1
ATOM 3023 N N . SER B 1 165 ? 12.211 -21.219 4.41 1 97.69 165 SER B N 1
ATOM 3024 C CA . SER B 1 165 ? 11.742 -21.234 3.027 1 97.69 165 SER B CA 1
ATOM 3025 C C . SER B 1 165 ? 10.445 -20.453 2.865 1 97.69 165 SER B C 1
ATOM 3027 O O . SER B 1 165 ? 9.719 -20.234 3.836 1 97.69 165 SER B O 1
ATOM 3029 N N . TYR B 1 166 ? 10.234 -20 1.667 1 98.56 166 TYR B N 1
ATOM 3030 C CA . TYR B 1 166 ? 9.039 -19.25 1.306 1 98.56 166 TYR B CA 1
ATOM 3031 C C . TYR B 1 166 ? 8.312 -19.906 0.143 1 98.56 166 TYR B C 1
ATOM 3033 O O . TYR B 1 166 ? 8.93 -20.266 -0.864 1 98.56 166 TYR B O 1
ATOM 3041 N N . PHE B 1 167 ? 6.996 -20.156 0.339 1 98.81 167 PHE B N 1
ATOM 3042 C CA . PHE B 1 167 ? 6.191 -20.625 -0.781 1 98.81 167 PHE B CA 1
ATOM 3043 C C . PHE B 1 167 ? 5.758 -19.469 -1.663 1 98.81 167 PHE B C 1
ATOM 3045 O O . PHE B 1 167 ? 5.023 -18.578 -1.218 1 98.81 167 PHE B O 1
ATOM 3052 N N . VAL B 1 168 ? 6.27 -19.375 -2.916 1 98.88 168 VAL B N 1
ATOM 3053 C CA . VAL B 1 168 ? 6.086 -18.219 -3.795 1 98.88 168 VAL B CA 1
ATOM 3054 C C . VAL B 1 168 ? 5.52 -18.688 -5.137 1 98.88 168 VAL B C 1
ATOM 3056 O O . VAL B 1 168 ? 5.941 -19.703 -5.676 1 98.88 168 VAL B O 1
ATOM 3059 N N . GLY B 1 169 ? 4.469 -17.891 -5.656 1 98.88 169 GLY B N 1
ATOM 3060 C CA . GLY B 1 169 ? 3.977 -18.391 -6.934 1 98.88 169 GLY B CA 1
ATOM 3061 C C . GLY B 1 169 ? 2.877 -17.516 -7.52 1 98.88 169 GLY B C 1
ATOM 3062 O O . GLY B 1 169 ? 2.826 -16.312 -7.27 1 98.88 169 GLY B O 1
ATOM 3063 N N . LEU B 1 170 ? 2.098 -18.094 -8.414 1 98.94 170 LEU B N 1
ATOM 3064 C CA . LEU B 1 170 ? 1.027 -17.531 -9.227 1 98.94 170 LEU B CA 1
ATOM 3065 C C . LEU B 1 170 ? -0.315 -17.641 -8.516 1 98.94 170 LEU B C 1
ATOM 3067 O O . LEU B 1 170 ? -0.739 -18.75 -8.156 1 98.94 170 LEU B O 1
ATOM 3071 N N . MET B 1 171 ? -0.923 -16.531 -8.312 1 98.94 171 MET B N 1
ATOM 3072 C CA . MET B 1 171 ? -2.1 -16.484 -7.449 1 98.94 171 MET B CA 1
ATOM 3073 C C . MET B 1 171 ? -3.312 -15.969 -8.211 1 98.94 171 MET B C 1
ATOM 3075 O O . MET B 1 171 ? -3.205 -15.008 -8.977 1 98.94 171 MET B O 1
ATOM 3079 N N . CYS B 1 172 ? -4.48 -16.531 -8 1 98.88 172 CYS B N 1
ATOM 3080 C CA . CYS B 1 172 ? -5.734 -15.977 -8.492 1 98.88 172 CYS B CA 1
ATOM 3081 C C . CYS B 1 172 ? -6.895 -16.359 -7.574 1 98.88 172 CYS B C 1
ATOM 3083 O O . CYS B 1 172 ? -6.844 -17.375 -6.891 1 98.88 172 CYS B O 1
ATOM 3085 N N . CYS B 1 173 ? -7.859 -15.547 -7.535 1 97.69 173 CYS B N 1
ATOM 3086 C CA . CYS B 1 173 ? -9.039 -15.68 -6.688 1 97.69 173 CYS B CA 1
ATOM 3087 C C . CYS B 1 173 ? -10.273 -15.102 -7.375 1 97.69 173 CYS B C 1
ATOM 3089 O O . CYS B 1 173 ? -10.164 -14.164 -8.164 1 97.69 173 CYS B O 1
ATOM 3091 N N . SER B 1 174 ? -11.406 -15.617 -7.043 1 97.94 174 SER B N 1
ATOM 3092 C CA . SER B 1 174 ? -12.711 -15.039 -7.344 1 97.94 174 SER B CA 1
ATOM 3093 C C . SER B 1 174 ? -13.633 -15.086 -6.125 1 97.94 174 SER B C 1
ATOM 3095 O O . SER B 1 174 ? -14.391 -16.047 -5.949 1 97.94 174 SER B O 1
ATOM 3097 N N . PRO B 1 175 ? -13.664 -14.031 -5.379 1 96 175 PRO B N 1
ATOM 3098 C CA . PRO B 1 175 ? -14.398 -14.055 -4.109 1 96 175 PRO B CA 1
ATOM 3099 C C . PRO B 1 175 ? -15.914 -14.102 -4.305 1 96 175 PRO B C 1
ATOM 3101 O O . PRO B 1 175 ? -16.625 -14.633 -3.451 1 96 175 PRO B O 1
ATOM 3104 N N . GLN B 1 176 ? -16.438 -13.602 -5.383 1 94.56 176 GLN B N 1
ATOM 3105 C CA . GLN B 1 176 ? -17.891 -13.43 -5.5 1 94.56 176 GLN B CA 1
ATOM 3106 C C . GLN B 1 176 ? -18.453 -14.328 -6.594 1 94.56 176 GLN B C 1
ATOM 3108 O O . GLN B 1 176 ? -19.656 -14.273 -6.887 1 94.56 176 GLN B O 1
ATOM 3113 N N . ARG B 1 177 ? -17.609 -15.023 -7.223 1 95.06 177 ARG B N 1
ATOM 3114 C CA . ARG B 1 177 ? -18.047 -15.883 -8.312 1 95.06 177 ARG B CA 1
ATOM 3115 C C . ARG B 1 177 ? -17.016 -16.984 -8.586 1 95.06 177 ARG B C 1
ATOM 3117 O O . ARG B 1 177 ? -16.188 -17.297 -7.727 1 95.06 177 ARG B O 1
ATOM 3124 N N . GLU B 1 178 ? -17.203 -17.625 -9.781 1 95.38 178 GLU B N 1
ATOM 3125 C CA . GLU B 1 178 ? -16.234 -18.578 -10.312 1 95.38 178 GLU B CA 1
ATOM 3126 C C . GLU B 1 178 ? -15.891 -18.266 -11.766 1 95.38 178 GLU B C 1
ATOM 3128 O O . GLU B 1 178 ? -16.578 -17.484 -12.414 1 95.38 178 GLU B O 1
ATOM 3133 N N . GLY B 1 179 ? -14.812 -18.766 -12.188 1 96.44 179 GLY B N 1
ATOM 3134 C CA . GLY B 1 179 ? -14.633 -18.875 -13.625 1 96.44 179 GLY B CA 1
ATOM 3135 C C . GLY B 1 179 ? -13.742 -17.781 -14.188 1 96.44 179 GLY B C 1
ATOM 3136 O O . GLY B 1 179 ? -13.695 -17.578 -15.406 1 96.44 179 GLY B O 1
ATOM 3137 N N . LEU B 1 180 ? -13.125 -16.953 -13.336 1 98.31 180 LEU B N 1
ATOM 3138 C CA . LEU B 1 180 ? -12.094 -16.109 -13.906 1 98.31 180 LEU B CA 1
ATOM 3139 C C . LEU B 1 180 ? -11.023 -16.938 -14.609 1 98.31 180 LEU B C 1
ATOM 3141 O O . LEU B 1 180 ? -10.43 -17.828 -13.992 1 98.31 180 LEU B O 1
ATOM 3145 N N . GLU B 1 181 ? -10.883 -16.703 -15.852 1 98.62 181 GLU B N 1
ATOM 3146 C CA . GLU B 1 181 ? -9.812 -17.359 -16.594 1 98.62 181 GLU B CA 1
ATOM 3147 C C . GLU B 1 181 ? -8.539 -16.531 -16.578 1 98.62 181 GLU B C 1
ATOM 3149 O O . GLU B 1 181 ? -8.531 -15.375 -16.984 1 98.62 181 GLU B O 1
ATOM 3154 N N . VAL B 1 182 ? -7.438 -17.109 -16.109 1 98.88 182 VAL B N 1
ATOM 3155 C CA . VAL B 1 182 ? -6.16 -16.422 -15.992 1 98.88 182 VAL B CA 1
ATOM 3156 C C . VAL B 1 182 ? -5.074 -17.203 -16.719 1 98.88 182 VAL B C 1
ATOM 3158 O O . VAL B 1 182 ? -5.023 -18.438 -16.625 1 98.88 182 VAL B O 1
ATOM 3161 N N . LYS B 1 183 ? -4.301 -16.531 -17.453 1 98.88 183 LYS B N 1
ATOM 3162 C CA . LYS B 1 183 ? -3.082 -17.109 -18.016 1 98.88 183 LYS B CA 1
ATOM 3163 C C . LYS B 1 183 ? -1.837 -16.5 -17.375 1 98.88 183 LYS B C 1
ATOM 3165 O O . LYS B 1 183 ? -1.704 -15.281 -17.312 1 98.88 183 LYS B O 1
ATOM 3170 N N . PHE B 1 184 ? -0.978 -17.328 -16.906 1 98.94 184 PHE B N 1
ATOM 3171 C CA . PHE B 1 184 ? 0.341 -16.938 -16.422 1 98.94 184 PHE B CA 1
ATOM 3172 C C . PHE B 1 184 ? 1.429 -17.391 -17.375 1 98.94 184 PHE B C 1
ATOM 3174 O O . PHE B 1 184 ? 1.479 -18.562 -17.75 1 98.94 184 PHE B O 1
ATOM 3181 N N . ASN B 1 185 ? 2.213 -16.531 -17.719 1 98.31 185 ASN B N 1
ATOM 3182 C CA . ASN B 1 185 ? 3.316 -16.906 -18.594 1 98.31 185 ASN B CA 1
ATOM 3183 C C . ASN B 1 185 ? 4.559 -16.062 -18.328 1 98.31 185 ASN B C 1
ATOM 3185 O O . ASN B 1 185 ? 4.566 -15.234 -17.422 1 98.31 185 ASN B O 1
ATOM 3189 N N . GLU B 1 186 ? 5.688 -16.406 -19 1 97.94 186 GLU B N 1
ATOM 3190 C CA . GLU B 1 186 ? 6.98 -15.742 -18.844 1 97.94 186 GLU B CA 1
ATOM 3191 C C . GLU B 1 186 ? 7.445 -15.797 -17.391 1 97.94 186 GLU B C 1
ATOM 3193 O O . GLU B 1 186 ? 7.91 -14.789 -16.844 1 97.94 186 GLU B O 1
ATOM 3198 N N . VAL B 1 187 ? 7.234 -16.906 -16.828 1 98.25 187 VAL B N 1
ATOM 3199 C CA . VAL B 1 187 ? 7.609 -17.078 -15.422 1 98.25 187 VAL B CA 1
ATOM 3200 C C . VAL B 1 187 ? 9.125 -17.234 -15.305 1 98.25 187 VAL B C 1
ATOM 3202 O O . VAL B 1 187 ? 9.727 -18.031 -16.016 1 98.25 187 VAL B O 1
ATOM 3205 N N . SER B 1 188 ? 9.734 -16.5 -14.453 1 97.62 188 SER B N 1
ATOM 3206 C CA . SER B 1 188 ? 11.172 -16.609 -14.227 1 97.62 188 SER B CA 1
ATOM 3207 C C . SER B 1 188 ? 11.523 -16.438 -12.758 1 97.62 188 SER B C 1
ATOM 3209 O O . SER B 1 188 ? 10.82 -15.719 -12.031 1 97.62 188 SER B O 1
ATOM 3211 N N . ILE B 1 189 ? 12.5 -17.109 -12.273 1 97.81 189 ILE B N 1
ATOM 3212 C CA . ILE B 1 189 ? 13.086 -17 -10.945 1 97.81 189 ILE B CA 1
ATOM 3213 C C . ILE B 1 189 ? 14.586 -16.75 -11.055 1 97.81 189 ILE B C 1
ATOM 3215 O O . ILE B 1 189 ? 15.312 -17.516 -11.68 1 97.81 189 ILE B O 1
ATOM 3219 N N . THR B 1 190 ? 15.039 -15.633 -10.477 1 97 190 THR B N 1
ATOM 3220 C CA . THR B 1 190 ? 16.438 -15.266 -10.555 1 97 190 THR B CA 1
ATOM 3221 C C . THR B 1 190 ? 16.938 -14.734 -9.219 1 97 190 THR B C 1
ATOM 3223 O O . THR B 1 190 ? 16.156 -14.5 -8.305 1 97 190 THR B O 1
ATOM 3226 N N . VAL B 1 191 ? 18.266 -14.602 -9.102 1 95.56 191 VAL B N 1
ATOM 3227 C CA . VAL B 1 191 ? 18.891 -13.945 -7.945 1 95.56 191 VAL B CA 1
ATOM 3228 C C . VAL B 1 191 ? 18.75 -12.43 -8.078 1 95.56 191 VAL B C 1
ATOM 3230 O O . VAL B 1 191 ? 19.047 -11.867 -9.141 1 95.56 191 VAL B O 1
ATOM 3233 N N . PRO B 1 192 ? 18.281 -11.781 -7.094 1 94.81 192 PRO B N 1
ATOM 3234 C CA . PRO B 1 192 ? 18.094 -10.328 -7.215 1 94.81 192 PRO B CA 1
ATOM 3235 C C . PRO B 1 192 ? 19.422 -9.578 -7.301 1 94.81 192 PRO B C 1
ATOM 3237 O O . PRO B 1 192 ? 20.438 -10.039 -6.773 1 94.81 192 PRO B O 1
ATOM 3240 N N . GLN B 1 193 ? 19.297 -8.422 -7.906 1 91.12 193 GLN B N 1
ATOM 3241 C CA . GLN B 1 193 ? 20.422 -7.492 -7.855 1 91.12 193 GLN B CA 1
ATOM 3242 C C . GLN B 1 193 ? 20.562 -6.879 -6.469 1 91.12 193 GLN B C 1
ATOM 3244 O O . GLN B 1 193 ? 19.703 -7.055 -5.609 1 91.12 193 GLN B O 1
ATOM 3249 N N . ASP B 1 194 ? 21.672 -6.156 -6.281 1 90 194 ASP B N 1
ATOM 3250 C CA . ASP B 1 194 ? 21.906 -5.531 -4.984 1 90 194 ASP B CA 1
ATOM 3251 C C . ASP B 1 194 ? 20.891 -4.438 -4.703 1 90 194 ASP B C 1
ATOM 3253 O O . ASP B 1 194 ? 20.312 -4.379 -3.613 1 90 194 ASP B O 1
ATOM 3257 N N . ASP B 1 195 ? 20.688 -3.607 -5.723 1 90.62 195 ASP B N 1
ATOM 3258 C CA . ASP B 1 195 ? 19.688 -2.549 -5.582 1 90.62 195 ASP B CA 1
ATOM 3259 C C . ASP B 1 195 ? 18.328 -2.998 -6.121 1 90.62 195 ASP B C 1
ATOM 3261 O O . ASP B 1 195 ? 18.094 -2.977 -7.332 1 90.62 195 ASP B O 1
ATOM 3265 N N . ILE B 1 196 ? 17.422 -3.322 -5.211 1 89.56 196 ILE B N 1
ATOM 3266 C CA . ILE B 1 196 ? 16.125 -3.867 -5.633 1 89.56 196 ILE B CA 1
ATOM 3267 C C . ILE B 1 196 ? 15.109 -2.74 -5.762 1 89.56 196 ILE B C 1
ATOM 3269 O O . ILE B 1 196 ? 14 -2.949 -6.262 1 89.56 196 ILE B O 1
ATOM 3273 N N . LEU B 1 197 ? 15.391 -1.569 -5.305 1 88.25 197 LEU B N 1
ATOM 3274 C CA . LEU B 1 197 ? 14.43 -0.469 -5.258 1 88.25 197 LEU B CA 1
ATOM 3275 C C . LEU B 1 197 ? 14.578 0.434 -6.48 1 88.25 197 LEU B C 1
ATOM 3277 O O . LEU B 1 197 ? 13.586 0.838 -7.082 1 88.25 197 LEU B O 1
ATOM 3281 N N . HIS B 1 198 ? 15.758 0.764 -6.867 1 80.19 198 HIS B N 1
ATOM 3282 C CA . HIS B 1 198 ? 15.953 1.795 -7.879 1 80.19 198 HIS B CA 1
ATOM 3283 C C . HIS B 1 198 ? 16.5 1.2 -9.172 1 80.19 198 HIS B C 1
ATOM 3285 O O . HIS B 1 198 ? 16.688 1.915 -10.156 1 80.19 198 HIS B O 1
ATOM 3291 N N . SER B 1 199 ? 16.734 -0.08 -9.102 1 68.31 199 SER B N 1
ATOM 3292 C CA . SER B 1 199 ? 17.25 -0.726 -10.305 1 68.31 199 SER B CA 1
ATOM 3293 C C . SER B 1 199 ? 16.141 -1.384 -11.102 1 68.31 199 SER B C 1
ATOM 3295 O O . SER B 1 199 ? 15.203 -1.948 -10.531 1 68.31 199 SER B O 1
ATOM 3297 N N . ASN B 1 200 ? 15.883 -0.805 -12.328 1 65 200 ASN B N 1
ATOM 3298 C CA . ASN B 1 200 ? 14.914 -1.488 -13.18 1 65 200 ASN B CA 1
ATOM 3299 C C . ASN B 1 200 ? 15.555 -2.646 -13.938 1 65 200 ASN B C 1
ATOM 3301 O O . ASN B 1 200 ? 16.75 -2.631 -14.203 1 65 200 ASN B O 1
#

Nearest PDB structures (foldseek):
  3mep-assembly1_A  TM=9.808E-01  e=1.021E-24  Pectobacterium atrosepticum SCRI1043
  3o12-assembly1_A  TM=9.792E-01  e=2.084E-22  Saccharomyces cerevisiae
  6ms3-assembly1_B  TM=7.737E-01  e=2.257E-07  Bacillus licheniformis DSM 13 = ATCC 14580
  5z5d-assembly1_A  TM=8.050E-01  e=1.220E-06  Geobacillus thermoleovorans
  7cec-assembly1_C  TM=4.173E-01  e=1.732E-01  Homo sapiens

Foldseek 3Di:
DELAPPPDDDLVPFKDKDQDAPDWDQDPFFIKDWAAEQADAFACPVHHDQGDRWMWIWGKYQAWKKKKKKKAFDAQDAQWFKDKKKDDDSQAIKDWAWTCHPNRTWGWMWGGNNGTDTDIHHDPADSRIWMKMWTDHDQKIWIWIGRPVPDIDTHDIDGGDDDRIITMGIITHDRHGITTMMGIGPIGMHHDDPDPDPDD/DELAPPPDDDLVPFKDKDQDAPDWDQDPFFIKDWAAEQADAFACPVHNDQGDRWMWIWGKYQAWKKKKKKKAFDAQDAQWFKDKKKDDDSQAIKDWAWTCHPGRTWGWMWGGNNGTDTDIHHDPADSRIWMKMWTDHDQKIWIWIGRPVPDIDTHDIDGGDDDRIITMGIITHDRHGITTMMGMGPIGMHHDDPDPDPDD